Protein AF-0000000083314780 (afdb_homodimer)

Nearest PDB structures (foldseek):
  3cis-assembly4_G  TM=7.507E-01  e=4.533E-15  Mycobacterium tuberculosis
  4r2k-assembly1_A-2  TM=7.488E-01  e=1.064E-12  Salmonella enterica subsp. enterica serovar Typhimurium str. LT2
  5cb0-assembly1_A  TM=7.375E-01  e=4.355E-12  Escherichia coli K-12
  1mjh-assembly1_A  TM=8.773E-01  e=2.616E-09  Methanocaldococcus jannaschii
  2dum-assembly2_C  TM=8.263E-01  e=5.640E-05  Pyrococcus horikoshii OT3

pLDDT: mean 83.93, std 17.28, range [22.02, 98.88]

Radius of gyration: 26.14 Å; Cα contacts (8 Å, |Δi|>4): 1180; chains: 2; bounding box: 77×65×81 Å

Solvent-accessible surface area (backbone atoms only — not comparable to full-atom values): 35936 Å² total; per-residue (Å²): 135,48,55,28,37,36,36,63,43,76,86,30,74,34,22,54,49,34,49,34,55,49,47,45,50,28,64,48,44,69,26,46,36,36,42,32,33,56,49,54,49,58,84,39,53,76,45,84,50,75,75,50,66,67,59,50,54,50,49,52,52,52,50,49,51,51,50,48,53,52,37,49,60,37,40,74,62,74,40,67,60,44,80,47,79,46,75,30,57,50,45,62,46,52,45,51,47,32,63,74,68,63,36,47,27,38,44,36,31,22,27,37,78,85,41,91,48,95,53,58,49,32,70,56,48,53,49,34,52,64,66,38,86,48,18,35,34,38,29,46,37,89,59,66,73,89,59,57,56,76,68,50,65,57,55,27,36,34,36,65,36,77,78,37,75,50,24,53,67,37,50,66,60,48,48,39,46,24,65,68,37,71,20,34,39,36,39,32,33,67,38,65,68,69,75,69,78,57,95,52,84,70,49,72,67,52,48,50,52,52,48,51,50,48,52,50,51,49,53,46,50,50,50,49,54,52,58,48,51,71,75,44,65,87,56,52,48,82,41,84,43,79,35,74,41,57,60,60,54,49,54,51,46,37,62,75,64,59,42,55,31,38,44,35,26,22,41,57,74,56,70,82,76,82,53,67,50,30,66,62,46,48,48,43,57,53,65,46,86,44,30,35,36,35,36,59,70,66,50,73,68,56,38,51,50,45,49,52,50,49,53,27,54,65,70,70,68,57,77,77,79,76,77,78,78,76,82,69,78,76,131,134,49,54,29,38,36,35,61,44,75,86,32,74,33,22,53,49,34,50,34,55,49,47,44,50,28,64,47,44,69,26,47,36,35,41,33,32,55,50,53,48,60,82,39,54,77,44,84,50,75,74,51,67,67,59,49,51,51,51,51,51,50,50,49,52,50,51,49,53,52,39,49,58,37,41,74,61,73,40,66,61,45,81,48,78,48,75,30,58,51,44,62,47,52,44,52,47,33,63,76,67,64,37,46,28,40,43,36,32,22,25,36,79,86,41,89,49,94,53,59,49,33,72,56,49,51,49,35,53,64,66,38,86,48,19,35,34,39,30,44,36,88,57,65,73,90,58,58,56,76,67,50,64,56,55,26,35,35,35,64,38,78,76,36,75,50,24,53,67,36,48,66,59,50,49,40,46,25,64,68,38,70,20,34,38,37,39,34,33,65,38,66,66,68,76,70,78,56,96,52,83,72,49,72,69,52,47,52,51,50,48,51,50,49,52,51,52,48,52,46,51,50,50,50,52,52,58,49,51,72,76,44,65,88,55,53,47,83,42,84,43,80,34,74,41,56,61,61,55,50,53,50,46,37,62,75,64,60,41,56,31,37,44,33,25,23,42,56,74,56,72,81,77,84,53,68,48,30,66,62,47,48,46,43,58,54,65,47,88,43,30,34,35,35,38,58,68,66,52,72,67,56,39,52,50,44,51,51,49,49,52,25,54,62,71,70,68,56,77,76,77,73,76,76,75,74,78,70,78,77,130

Foldseek 3Di:
DFAEEEQEAALFLLSCLCLLVVLLLCVLPVHAYEYEYEAECVVVVVPVDDPPPVNVVVVVVVVVVVVVVSQVLSVVLPHHYHYYYYYYHVLVVSQVVCVVVVGQEYEGEQDHPVDDDPWQHDPSVVSNLQQRLHKYKYAYSVDRDPDRSNPDAFAEEEQEAALDPLSCVCQVVVQSRCVSRVHAYEYEYEAELPPDPDPDDDDPVRVVVSVVVSVVVVVVVVVSQVVVCVVHDPRYDYYYHYYNDPLVVVLVVCVVVVGQEYEGEQEHDPPQDLGSRDDSLVCCSGPNDHIYIYRRRDDPVSSVVSNVNVVCVVVPDDPPPPPPPPPPPDD/DFAEEEQEAALFLLSCLCLLVVLLLCVLPVHAYEYEYEAECVVVVVPVDDPPPVNVVVVVVVVVVVVVVSQVLSVVLPHHYHYYYYYYDVLVVSQVCCVVVVGQEYEGEQDHPVDDDPWQHDPSVVSNLQQRLHKYKYAYSVDRDPDRSNPDAFAEEEQEAALDPLSCVCQVVVQSRCVSRVHAYEYEYEAELPDDPDPDDDDPVRVVVSVVVSVVVVVVVVVSQVVVCVVHDPRYHYYYHYYNDPLVVVLVVCVVVVGQEYEGEQEHDPPQDLGSRDDSLVCCSGPNDHIYIYRRRDDPVSSVVSNVNVVCVVVPDDPPPPPPPPPPPDD

Sequence (662 aa):
MFTHLLVPLDGSALAECVLPHVVAFARSFQARVTLLHVLDDEGFAEQDRPVDPLEWHLRKSEFQAYLDEVGKRLAAVGVETEKVILEGEPAQTIIDFARSQAVDLIVLSSHGKSGLNPWNVSNLVHKVVQRAITSLLIVRAYRTELCELGEFRYRRILLPLDGSVRAENVLAAATALAEASDATLVVAHVLPQLELVAREPLSAQDRQLVEQVRERNRREAEAYLEQLAARLPSNTSRHLLVSDDVEAALHDLVMEESIDLVILSAHGYSGQPRWPVGSVTANFIMYGTTPLLIVQDLGPDQQALLFAEHIAHQQGGVRIHVSRTSAHPTEMFTHLLVPLDGSALAECVLPHVVAFARSFQARVTLLHVLDDEGFAEQDRPVDPLEWHLRKSEFQAYLDEVGKRLAAVGVETEKVILEGEPAQTIIDFARSQAVDLIVLSSHGKSGLNPWNVSNLVHKVVQRAITSLLIVRAYRTELCELGEFRYRRILLPLDGSVRAENVLAAATALAEASDATLVVAHVLPQLELVAREPLSAQDRQLVEQVRERNRREAEAYLEQLAARLPSNTSRHLLVSDDVEAALHDLVMEESIDLVILSAHGYSGQPRWPVGSVTANFIMYGTTPLLIVQDLGPDQQALLFAEHIAHQQGGVRIHVSRTSAHPTE

Structure (mmCIF, N/CA/C/O backbone):
data_AF-0000000083314780-model_v1
#
loop_
_entity.id
_entity.type
_entity.pdbx_description
1 polymer 'Universal stress protein'
#
loop_
_atom_site.group_PDB
_atom_site.id
_atom_site.type_symbol
_atom_site.label_atom_id
_atom_site.label_alt_id
_atom_site.label_comp_id
_atom_site.label_asym_id
_atom_site.label_entity_id
_atom_site.label_seq_id
_atom_site.pdbx_PDB_ins_code
_atom_site.Cartn_x
_atom_site.Cartn_y
_atom_site.Cartn_z
_atom_site.occupancy
_atom_site.B_iso_or_equiv
_atom_site.auth_seq_id
_atom_site.auth_comp_id
_atom_site.auth_asym_id
_atom_site.auth_atom_id
_atom_site.pdbx_PDB_model_num
ATOM 1 N N . MET A 1 1 ? -1.848 19.75 20.656 1 83.94 1 MET A N 1
ATOM 2 C CA . MET A 1 1 ? -1.945 18.453 19.984 1 83.94 1 MET A CA 1
ATOM 3 C C . MET A 1 1 ? -0.561 17.875 19.734 1 83.94 1 MET A C 1
ATOM 5 O O . MET A 1 1 ? -0.133 16.953 20.422 1 83.94 1 MET A O 1
ATOM 9 N N . PHE A 1 2 ? 0.333 18.516 18.984 1 94.62 2 PHE A N 1
ATOM 10 C CA . PHE A 1 2 ? 1.697 18.031 18.781 1 94.62 2 PHE A CA 1
ATOM 11 C C . PHE A 1 2 ? 2.672 18.812 19.656 1 94.62 2 PHE A C 1
ATOM 13 O O . PHE A 1 2 ? 2.697 20.047 19.609 1 94.62 2 PHE A O 1
ATOM 20 N N . THR A 1 3 ? 3.477 18.125 20.484 1 96.38 3 THR A N 1
ATOM 21 C CA . THR A 1 3 ? 4.352 18.797 21.422 1 96.38 3 THR A CA 1
ATOM 22 C C . THR A 1 3 ? 5.816 18.594 21.062 1 96.38 3 THR A C 1
ATOM 24 O O . THR A 1 3 ? 6.672 19.406 21.406 1 96.38 3 THR A O 1
ATOM 27 N N . HIS A 1 4 ? 6.102 17.562 20.438 1 97.94 4 HIS A N 1
ATOM 28 C CA . HIS A 1 4 ? 7.48 17.234 20.094 1 97.94 4 HIS A CA 1
ATOM 29 C C . HIS A 1 4 ? 7.582 16.703 18.672 1 97.94 4 HIS A C 1
ATOM 31 O O . HIS A 1 4 ? 7.105 15.602 18.375 1 97.94 4 HIS A O 1
ATOM 37 N N . LEU A 1 5 ? 8.234 17.484 17.812 1 98.5 5 LEU A N 1
ATOM 38 C CA . LEU A 1 5 ? 8.469 17.109 16.438 1 98.5 5 LEU A CA 1
ATOM 39 C C . LEU A 1 5 ? 9.859 16.5 16.266 1 98.5 5 LEU A C 1
ATOM 41 O O . LEU A 1 5 ? 10.852 17.047 16.734 1 98.5 5 LEU A O 1
ATOM 45 N N . LEU A 1 6 ? 9.875 15.328 15.633 1 98.69 6 LEU A N 1
ATOM 46 C CA . LEU A 1 6 ? 11.133 14.719 15.227 1 98.69 6 LEU A CA 1
ATOM 47 C C . LEU A 1 6 ? 11.359 14.883 13.727 1 98.69 6 LEU A C 1
ATOM 49 O O . LEU A 1 6 ? 10.492 14.531 12.922 1 98.69 6 LEU A O 1
ATOM 53 N N . VAL A 1 7 ? 12.539 15.414 13.406 1 98.62 7 VAL A N 1
ATOM 54 C CA . VAL A 1 7 ? 12.852 15.727 12.016 1 98.62 7 VAL A CA 1
ATOM 55 C C . VAL A 1 7 ? 14.141 15.023 11.609 1 98.62 7 VAL A C 1
ATOM 57 O O . VAL A 1 7 ? 15.234 15.57 11.766 1 98.62 7 VAL A O 1
ATOM 60 N N . PRO A 1 8 ? 14.031 13.82 11.023 1 98.06 8 PRO A N 1
ATOM 61 C CA . PRO A 1 8 ? 15.219 13.164 10.477 1 98.06 8 PRO A CA 1
ATOM 62 C C . PRO A 1 8 ? 15.742 13.844 9.219 1 98.06 8 PRO A C 1
ATOM 64 O O . PRO A 1 8 ? 14.969 14.125 8.297 1 98.06 8 PRO A O 1
ATOM 67 N N . LEU A 1 9 ? 17.062 14.102 9.203 1 97.31 9 LEU A N 1
ATOM 68 C CA . LEU A 1 9 ? 17.734 14.711 8.062 1 97.31 9 LEU A CA 1
ATOM 69 C C . LEU A 1 9 ? 18.953 13.898 7.656 1 97.31 9 LEU A C 1
ATOM 71 O O . LEU A 1 9 ? 19.672 13.383 8.516 1 97.31 9 LEU A O 1
ATOM 75 N N . ASP A 1 10 ? 19.172 13.781 6.332 1 93.5 10 ASP A N 1
ATOM 76 C CA . ASP A 1 10 ? 20.297 12.984 5.875 1 93.5 10 ASP A CA 1
ATOM 77 C C . ASP A 1 10 ? 21.328 13.844 5.145 1 93.5 10 ASP A C 1
ATOM 79 O O . ASP A 1 10 ? 22.234 13.328 4.496 1 93.5 10 ASP A O 1
ATOM 83 N N . GLY A 1 11 ? 21.172 15.141 5.164 1 93.44 11 GLY A N 1
ATOM 84 C CA . GLY A 1 11 ? 22.125 16.062 4.559 1 93.44 11 GLY A CA 1
ATOM 85 C C . GLY A 1 11 ? 21.781 16.406 3.123 1 93.44 11 GLY A C 1
ATOM 86 O O . GLY A 1 11 ? 22.438 17.266 2.512 1 93.44 11 GLY A O 1
ATOM 87 N N . SER A 1 12 ? 20.781 15.82 2.545 1 90.75 12 SER A N 1
ATOM 88 C CA . SER A 1 12 ? 20.391 16.094 1.164 1 90.75 12 SER A CA 1
ATOM 89 C C . SER A 1 12 ? 19.391 17.234 1.084 1 90.75 12 SER A C 1
ATOM 91 O O . SER A 1 12 ? 18.656 17.5 2.035 1 90.75 12 SER A O 1
ATOM 93 N N . ALA A 1 13 ? 19.422 17.953 -0.023 1 89.62 13 ALA A N 1
ATOM 94 C CA . ALA A 1 13 ? 18.453 19.016 -0.284 1 89.62 13 ALA A CA 1
ATOM 95 C C . ALA A 1 13 ? 17.031 18.469 -0.291 1 89.62 13 ALA A C 1
ATOM 97 O O . ALA A 1 13 ? 16.094 19.141 0.129 1 89.62 13 ALA A O 1
ATOM 98 N N . LEU A 1 14 ? 16.906 17.25 -0.682 1 90.81 14 LEU A N 1
ATOM 99 C CA . LEU A 1 14 ? 15.594 16.625 -0.73 1 90.81 14 LEU A CA 1
ATOM 100 C C . LEU A 1 14 ? 15.023 16.453 0.672 1 90.81 14 LEU A C 1
ATOM 102 O O . LEU A 1 14 ? 13.82 16.656 0.887 1 90.81 14 LEU A O 1
ATOM 106 N N . ALA A 1 15 ? 15.891 16.125 1.559 1 93.25 15 ALA A N 1
ATOM 107 C CA . ALA A 1 15 ? 15.438 15.961 2.938 1 93.25 15 ALA A CA 1
ATOM 108 C C . ALA A 1 15 ? 15.055 17.297 3.551 1 93.25 15 ALA A C 1
ATOM 110 O O . ALA A 1 15 ? 14.164 17.375 4.395 1 93.25 15 ALA A O 1
ATOM 111 N N . GLU A 1 16 ? 15.664 18.375 3.109 1 94.06 16 GLU A N 1
ATOM 112 C CA . GLU A 1 16 ? 15.453 19.703 3.688 1 94.06 16 GLU A CA 1
ATOM 113 C C . GLU A 1 16 ? 14.117 20.297 3.242 1 94.06 16 GLU A C 1
ATOM 115 O O . GLU A 1 16 ? 13.672 21.297 3.783 1 94.06 16 GLU A O 1
ATOM 120 N N . CYS A 1 17 ? 13.438 19.656 2.361 1 92.81 17 CYS A N 1
ATOM 121 C CA . CYS A 1 17 ? 12.148 20.172 1.899 1 92.81 17 CYS A CA 1
ATOM 122 C C . CYS A 1 17 ? 11.141 20.203 3.037 1 92.81 17 CYS A C 1
ATOM 124 O O . CYS A 1 17 ? 10.102 20.875 2.932 1 92.81 17 CYS A O 1
ATOM 126 N N . VAL A 1 18 ? 11.43 19.562 4.133 1 96.12 18 VAL A N 1
ATOM 127 C CA . VAL A 1 18 ? 10.492 19.469 5.25 1 96.12 18 VAL A CA 1
ATOM 128 C C . VAL A 1 18 ? 10.578 20.75 6.094 1 96.12 18 VAL A C 1
ATOM 130 O O . VAL A 1 18 ? 9.695 21.016 6.906 1 96.12 18 VAL A O 1
ATOM 133 N N . LEU A 1 19 ? 11.602 21.547 5.91 1 96.44 19 LEU A N 1
ATOM 134 C CA . LEU A 1 19 ? 11.93 22.594 6.863 1 96.44 19 LEU A CA 1
ATOM 135 C C . LEU A 1 19 ? 10.844 23.656 6.902 1 96.44 19 LEU A C 1
ATOM 137 O O . LEU A 1 19 ? 10.406 24.078 7.98 1 96.44 19 LEU A O 1
ATOM 141 N N . PRO A 1 20 ? 10.305 24.141 5.77 1 95.69 20 PRO A N 1
ATOM 142 C CA . PRO A 1 20 ? 9.195 25.094 5.848 1 95.69 20 PRO A CA 1
ATOM 143 C C . PRO A 1 20 ? 7.992 24.531 6.605 1 95.69 20 PRO A C 1
ATOM 145 O O . PRO A 1 20 ? 7.32 25.266 7.336 1 95.69 20 PRO A O 1
ATOM 148 N N . HIS A 1 21 ? 7.727 23.281 6.43 1 96.44 21 HIS A N 1
ATOM 149 C CA . HIS A 1 21 ? 6.621 22.625 7.113 1 96.44 21 HIS A CA 1
ATOM 150 C C . HIS A 1 21 ? 6.887 22.516 8.609 1 96.44 21 HIS A C 1
ATOM 152 O O . HIS A 1 21 ? 5.973 22.672 9.422 1 96.44 21 HIS A O 1
ATOM 158 N N . VAL A 1 22 ? 8.148 22.234 8.969 1 97.19 22 VAL A N 1
ATOM 159 C CA . VAL A 1 22 ? 8.547 22.172 10.367 1 97.19 22 VAL A CA 1
ATOM 160 C C . VAL A 1 22 ? 8.273 23.5 11.055 1 97.19 22 VAL A C 1
ATOM 162 O O . VAL A 1 22 ? 7.73 23.531 12.156 1 97.19 22 VAL A O 1
ATOM 165 N N . VAL A 1 23 ? 8.578 24.578 10.367 1 96.69 23 VAL A N 1
ATOM 166 C CA . VAL A 1 23 ? 8.344 25.922 10.922 1 96.69 23 VAL A CA 1
ATOM 167 C C . VAL A 1 23 ? 6.848 26.141 11.133 1 96.69 23 VAL A C 1
ATOM 169 O O . VAL A 1 23 ? 6.422 26.547 12.211 1 96.69 23 VAL A O 1
ATOM 172 N N . ALA A 1 24 ? 6.102 25.859 10.117 1 95.81 24 ALA A N 1
ATOM 173 C CA . ALA A 1 24 ? 4.656 26.031 10.195 1 95.81 24 ALA A CA 1
ATOM 174 C C . ALA A 1 24 ? 4.062 25.234 11.352 1 95.81 24 ALA A C 1
ATOM 176 O O . ALA A 1 24 ? 3.244 25.734 12.117 1 95.81 24 ALA A O 1
ATOM 177 N N . PHE A 1 25 ? 4.5 23.984 11.5 1 97.38 25 PHE A N 1
ATOM 178 C CA . PHE A 1 25 ? 3.969 23.094 12.539 1 97.38 25 PHE A CA 1
ATOM 179 C C . PHE A 1 25 ? 4.453 23.531 13.914 1 97.38 25 PHE A C 1
ATOM 181 O O . PHE A 1 25 ? 3.672 23.562 14.867 1 97.38 25 PHE A O 1
ATOM 188 N N . ALA A 1 26 ? 5.691 23.875 14.023 1 96.88 26 ALA A N 1
ATOM 189 C CA . ALA A 1 26 ? 6.242 24.312 15.305 1 96.88 26 ALA A CA 1
ATOM 190 C C . ALA A 1 26 ? 5.52 25.562 15.812 1 96.88 26 ALA A C 1
ATOM 192 O O . ALA A 1 26 ? 5.195 25.656 17 1 96.88 26 ALA A O 1
ATOM 193 N N . ARG A 1 27 ? 5.242 26.438 14.93 1 94.44 27 ARG A N 1
ATOM 194 C CA . ARG A 1 27 ? 4.562 27.688 15.297 1 94.44 27 ARG A CA 1
ATOM 195 C C . ARG A 1 27 ? 3.107 27.422 15.664 1 94.44 27 ARG A C 1
ATOM 197 O O . ARG A 1 27 ? 2.611 27.953 16.656 1 94.44 27 ARG A O 1
ATOM 204 N N . SER A 1 28 ? 2.477 26.625 14.891 1 95.06 28 SER A N 1
ATOM 205 C CA . SER A 1 28 ? 1.053 26.375 15.078 1 95.06 28 SER A CA 1
ATOM 206 C C . SER A 1 28 ? 0.792 25.641 16.391 1 95.06 28 SER A C 1
ATOM 208 O O . SER A 1 28 ? -0.231 25.875 17.047 1 95.06 28 SER A O 1
ATOM 210 N N . PHE A 1 29 ? 1.758 24.812 16.797 1 96.44 29 PHE A N 1
ATOM 211 C CA . PHE A 1 29 ? 1.502 23.938 17.938 1 96.44 29 PHE A CA 1
ATOM 212 C C . PHE A 1 29 ? 2.418 24.297 19.094 1 96.44 29 PHE A C 1
ATOM 214 O O . PHE A 1 29 ? 2.355 23.672 20.156 1 96.44 29 PHE A O 1
ATOM 221 N N . GLN A 1 30 ? 3.285 25.312 18.875 1 95.69 30 GLN A N 1
ATOM 222 C CA . GLN A 1 30 ? 4.297 25.656 19.859 1 95.69 30 GLN A CA 1
ATOM 223 C C . GLN A 1 30 ? 5.074 24.422 20.297 1 95.69 30 GLN A C 1
ATOM 225 O O . GLN A 1 30 ? 5.25 24.172 21.5 1 95.69 30 GLN A O 1
ATOM 230 N N . ALA A 1 31 ? 5.457 23.656 19.375 1 97.06 31 ALA A N 1
ATOM 231 C CA . ALA A 1 31 ? 6.094 22.359 19.609 1 97.06 31 ALA A CA 1
ATOM 232 C C . ALA A 1 31 ? 7.613 22.5 19.656 1 97.06 31 ALA A C 1
ATOM 234 O O . ALA A 1 31 ? 8.188 23.359 18.984 1 97.06 31 ALA A O 1
ATOM 235 N N . ARG A 1 32 ? 8.234 21.734 20.5 1 97.25 32 ARG A N 1
ATOM 236 C CA . ARG A 1 32 ? 9.688 21.641 20.406 1 97.25 32 ARG A CA 1
ATOM 237 C C . ARG A 1 32 ? 10.109 20.812 19.203 1 97.25 32 ARG A C 1
ATOM 239 O O . ARG A 1 32 ? 9.367 19.938 18.75 1 97.25 32 ARG A O 1
ATOM 246 N N . VAL A 1 33 ? 11.32 21.062 18.719 1 98.56 33 VAL A N 1
ATOM 247 C CA . VAL A 1 33 ? 11.781 20.422 17.484 1 98.56 33 VAL A CA 1
ATOM 248 C C . VAL A 1 33 ? 13.133 19.75 17.734 1 98.56 33 VAL A C 1
ATOM 250 O O . VAL A 1 33 ? 14.055 20.375 18.281 1 98.56 33 VAL A O 1
ATOM 253 N N . THR A 1 34 ? 13.211 18.484 17.406 1 98.88 34 THR A N 1
ATOM 254 C CA . THR A 1 34 ? 14.477 17.766 17.422 1 98.88 34 THR A CA 1
ATOM 255 C C . THR A 1 34 ? 14.906 17.391 16 1 98.88 34 THR A C 1
ATOM 257 O O . THR A 1 34 ? 14.172 16.719 15.281 1 98.88 34 THR A O 1
ATOM 260 N N . LEU A 1 35 ? 16.094 17.891 15.609 1 98.81 35 LEU A N 1
ATOM 261 C CA . LEU A 1 35 ? 16.75 17.469 14.375 1 98.81 35 LEU A CA 1
ATOM 262 C C . LEU A 1 35 ? 17.594 16.203 14.617 1 98.81 35 LEU A C 1
ATOM 264 O O . LEU A 1 35 ? 18.422 16.188 15.523 1 98.81 35 LEU A O 1
ATOM 268 N N . LEU A 1 36 ? 17.328 15.164 13.797 1 98.62 36 LEU A N 1
ATOM 269 C CA . LEU A 1 36 ? 18.016 13.898 14.008 1 98.62 36 LEU A CA 1
ATOM 270 C C . LEU A 1 36 ? 18.75 13.461 12.742 1 98.62 36 LEU A C 1
ATOM 272 O O . LEU A 1 36 ? 18.219 13.562 11.641 1 98.62 36 LEU A O 1
ATOM 276 N N . HIS A 1 37 ? 19.953 13.078 12.891 1 97.81 37 HIS A N 1
ATOM 277 C CA . HIS A 1 37 ? 20.688 12.336 11.859 1 97.81 37 HIS A CA 1
ATOM 278 C C . HIS A 1 37 ? 21.172 10.992 12.383 1 97.81 37 HIS A C 1
ATOM 280 O O . HIS A 1 37 ? 21.656 10.898 13.508 1 97.81 37 HIS A O 1
ATOM 286 N N . VAL A 1 38 ? 20.953 9.969 11.578 1 95.94 38 VAL A N 1
ATOM 287 C CA . VAL A 1 38 ? 21.406 8.625 11.922 1 95.94 38 VAL A CA 1
ATOM 288 C C . VAL A 1 38 ? 22.594 8.242 11.047 1 95.94 38 VAL A C 1
ATOM 290 O O . VAL A 1 38 ? 22.5 8.219 9.812 1 95.94 38 VAL A O 1
ATOM 293 N N . LEU A 1 39 ? 23.719 8.031 11.656 1 91.62 39 LEU A N 1
ATOM 294 C CA . LEU A 1 39 ? 24.891 7.508 10.969 1 91.62 39 LEU A CA 1
ATOM 295 C C . LEU A 1 39 ? 24.75 6.012 10.719 1 91.62 39 LEU A C 1
ATOM 297 O O . LEU A 1 39 ? 24.766 5.215 11.664 1 91.62 39 LEU A O 1
ATOM 301 N N . ASP A 1 40 ? 24.406 5.684 9.414 1 79.69 40 ASP A N 1
ATOM 302 C CA . ASP A 1 40 ? 24.094 4.309 9.023 1 79.69 40 ASP A CA 1
ATOM 303 C C . ASP A 1 40 ? 25.328 3.42 9.141 1 79.69 40 ASP A C 1
ATOM 305 O O . ASP A 1 40 ? 26.391 3.75 8.609 1 79.69 40 ASP A O 1
ATOM 309 N N . ASP A 1 41 ? 25.188 2.348 9.953 1 61.94 41 ASP A N 1
ATOM 310 C CA . ASP A 1 41 ? 26.266 1.385 10.102 1 61.94 41 ASP A CA 1
ATOM 311 C C . ASP A 1 41 ? 26.469 0.572 8.828 1 61.94 41 ASP A C 1
ATOM 313 O O . ASP A 1 41 ? 27.578 0.133 8.531 1 61.94 41 ASP A O 1
ATOM 317 N N . GLU A 1 42 ? 25.375 0.19 8.195 1 56 42 GLU A N 1
ATOM 318 C CA . GLU A 1 42 ? 25.422 -0.758 7.082 1 56 42 GLU A CA 1
ATOM 319 C C . GLU A 1 42 ? 26.188 -0.179 5.898 1 56 42 GLU A C 1
ATOM 321 O O . GLU A 1 42 ? 26.797 -0.92 5.125 1 56 42 GLU A O 1
ATOM 326 N N . GLY A 1 43 ? 26 1.053 5.543 1 48.72 43 GLY A N 1
ATOM 327 C CA . GLY A 1 43 ? 26.922 1.526 4.535 1 48.72 43 GLY A CA 1
ATOM 328 C C . GLY A 1 43 ? 28.359 1.135 4.82 1 48.72 43 GLY A C 1
ATOM 329 O O . GLY A 1 43 ? 29.188 1.072 3.906 1 48.72 43 GLY A O 1
ATOM 330 N N . PHE A 1 44 ? 28.656 0.938 6.082 1 41.97 44 PHE A N 1
ATOM 331 C CA . PHE A 1 44 ? 30 0.527 6.48 1 41.97 44 PHE A CA 1
ATOM 332 C C . PHE A 1 44 ? 30.141 -0.99 6.422 1 41.97 44 PHE A C 1
ATOM 334 O O . PHE A 1 44 ? 31.25 -1.51 6.23 1 41.97 44 PHE A O 1
ATOM 341 N N . ALA A 1 45 ? 29.125 -1.582 6.609 1 42.62 45 ALA A N 1
ATOM 342 C CA . ALA A 1 45 ? 29.25 -3.033 6.734 1 42.62 45 ALA A CA 1
ATOM 343 C C . ALA A 1 45 ? 29.609 -3.674 5.402 1 42.62 45 ALA A C 1
ATOM 345 O O . ALA A 1 45 ? 30.125 -4.793 5.363 1 42.62 45 ALA A O 1
ATOM 346 N N . GLU A 1 46 ? 29 -3.221 4.344 1 41.75 46 GLU A N 1
ATOM 347 C CA . GLU A 1 46 ? 29.438 -3.902 3.127 1 41.75 46 GLU A CA 1
ATOM 348 C C . GLU A 1 46 ? 30.953 -3.908 3.008 1 41.75 46 GLU A C 1
ATOM 350 O O . GLU A 1 46 ? 31.516 -4.707 2.256 1 41.75 46 GLU A O 1
ATOM 355 N N . GLN A 1 47 ? 31.547 -2.826 3.469 1 40.88 47 GLN A N 1
ATOM 356 C CA . GLN A 1 47 ? 33 -2.887 3.328 1 40.88 47 GLN A CA 1
ATOM 357 C C . GLN A 1 47 ? 33.656 -3.543 4.547 1 40.88 47 GLN A C 1
ATOM 359 O O . GLN A 1 47 ? 33.375 -3.148 5.684 1 40.88 47 GLN A O 1
ATOM 364 N N . ASP A 1 48 ? 33.656 -4.828 4.477 1 44.09 48 ASP A N 1
ATOM 365 C CA . ASP A 1 48 ? 34.469 -5.594 5.422 1 44.09 48 ASP A CA 1
ATOM 366 C C . ASP A 1 48 ? 35.438 -4.691 6.184 1 44.09 48 ASP A C 1
ATOM 368 O O . ASP A 1 48 ? 36.438 -5.156 6.695 1 44.09 48 ASP A O 1
ATOM 372 N N . ARG A 1 49 ? 35.5 -3.504 5.891 1 48.91 49 ARG A N 1
ATOM 373 C CA . ARG A 1 49 ? 36.562 -2.775 6.574 1 48.91 49 ARG A CA 1
ATOM 374 C C . ARG A 1 49 ? 36.062 -2.17 7.883 1 48.91 49 ARG A C 1
ATOM 376 O O . ARG A 1 49 ? 34.938 -1.663 7.945 1 48.91 49 ARG A O 1
ATOM 383 N N . PRO A 1 50 ? 36.625 -2.568 8.93 1 54.47 50 PRO A N 1
ATOM 384 C CA . PRO A 1 50 ? 36.375 -1.86 10.188 1 54.47 50 PRO A CA 1
ATOM 385 C C . PRO A 1 50 ? 36.219 -0.354 9.992 1 54.47 50 PRO A C 1
ATOM 387 O O . PRO A 1 50 ? 36.938 0.246 9.188 1 54.47 50 PRO A O 1
ATOM 390 N N . VAL A 1 51 ? 35.031 0.087 10.32 1 57.69 51 VAL A N 1
ATOM 391 C CA . VAL A 1 51 ? 34.875 1.538 10.266 1 57.69 51 VAL A CA 1
ATOM 392 C C . VAL A 1 51 ? 36.094 2.203 10.953 1 57.69 51 VAL A C 1
ATOM 394 O O . VAL A 1 51 ? 36.344 1.957 12.133 1 57.69 51 VAL A O 1
ATOM 397 N N . ASP A 1 52 ? 36.969 2.727 10.164 1 70.44 52 ASP A N 1
ATOM 398 C CA . ASP A 1 52 ? 38.062 3.537 10.711 1 70.44 52 ASP A CA 1
ATOM 399 C C . ASP A 1 52 ? 37.531 4.59 11.68 1 70.44 52 ASP A C 1
ATOM 401 O O . ASP A 1 52 ? 36.688 5.398 11.32 1 70.44 52 ASP A O 1
ATOM 405 N N . PRO A 1 53 ? 37.781 4.395 13.031 1 75.56 53 PRO A N 1
ATOM 406 C CA . PRO A 1 53 ? 37.344 5.352 14.039 1 75.56 53 PRO A CA 1
ATOM 407 C C . PRO A 1 53 ? 37.5 6.805 13.602 1 75.56 53 PRO A C 1
ATOM 409 O O . PRO A 1 53 ? 36.688 7.652 13.922 1 75.56 53 PRO A O 1
ATOM 412 N N . LEU A 1 54 ? 38.562 7.023 12.93 1 78.12 54 LEU A N 1
ATOM 413 C CA . LEU A 1 54 ? 38.812 8.391 12.469 1 78.12 54 LEU A CA 1
ATOM 414 C C . LEU A 1 54 ? 37.75 8.805 11.445 1 78.12 54 LEU A C 1
ATOM 416 O O . LEU A 1 54 ? 37.25 9.938 11.484 1 78.12 54 LEU A O 1
ATOM 420 N N . GLU A 1 55 ? 37.406 7.965 10.617 1 79.62 55 GLU A N 1
ATOM 421 C CA . GLU A 1 55 ? 36.406 8.266 9.602 1 79.62 55 GLU A CA 1
ATOM 422 C C . GLU A 1 55 ? 35.031 8.5 10.242 1 79.62 55 GLU A C 1
ATOM 424 O O . GLU A 1 55 ? 34.281 9.383 9.82 1 79.62 55 GLU A O 1
ATOM 429 N N . TRP A 1 56 ? 34.812 7.785 11.234 1 82.12 56 TRP A N 1
ATOM 430 C CA . TRP A 1 56 ? 33.562 7.938 11.961 1 82.12 56 TRP A CA 1
ATOM 431 C C . TRP A 1 56 ? 33.5 9.312 12.609 1 82.12 56 TRP A C 1
ATOM 433 O O . TRP A 1 56 ? 32.469 9.992 12.508 1 82.12 56 TRP A O 1
ATOM 443 N N . HIS A 1 57 ? 34.531 9.648 13.297 1 85.94 57 HIS A N 1
ATOM 444 C CA . HIS A 1 57 ? 34.562 10.938 13.992 1 85.94 57 HIS A CA 1
ATOM 445 C C . HIS A 1 57 ? 34.438 12.094 13.008 1 85.94 57 HIS A C 1
ATOM 447 O O . HIS A 1 57 ? 33.75 13.086 13.289 1 85.94 57 HIS A O 1
ATOM 453 N N . LEU A 1 58 ? 35.031 11.938 11.922 1 88.38 58 LEU A N 1
ATOM 454 C CA . LEU A 1 58 ? 34.969 12.977 10.906 1 88.38 58 LEU A CA 1
ATOM 455 C C . LEU A 1 58 ? 33.531 13.125 10.367 1 88.38 58 LEU A C 1
ATOM 457 O O . LEU A 1 58 ? 33.031 14.234 10.242 1 88.38 58 LEU A O 1
ATOM 461 N N . ARG A 1 59 ? 32.969 12.055 10.141 1 88.94 59 ARG A N 1
ATOM 462 C CA . ARG A 1 59 ? 31.609 12.078 9.641 1 88.94 59 ARG A CA 1
ATOM 463 C C . ARG A 1 59 ? 30.656 12.672 10.672 1 88.94 59 ARG A C 1
ATOM 465 O O . ARG A 1 59 ? 29.766 13.469 10.328 1 88.94 59 ARG A O 1
ATOM 472 N N . LYS A 1 60 ? 30.812 12.258 11.836 1 92.31 60 LYS A N 1
ATOM 473 C CA . LYS A 1 60 ? 29.984 12.789 12.914 1 92.31 60 LYS A CA 1
ATOM 474 C C . LYS A 1 60 ? 30.125 14.305 13.023 1 92.31 60 LYS A C 1
ATOM 476 O O . LYS A 1 60 ? 29.125 15.008 13.188 1 92.31 60 LYS A O 1
ATOM 481 N N . SER A 1 61 ? 31.344 14.758 12.961 1 93.81 61 SER A N 1
ATOM 482 C CA . SER A 1 61 ? 31.594 16.188 13.039 1 93.81 61 SER A CA 1
ATOM 483 C C . SER A 1 61 ? 30.969 16.938 11.867 1 93.81 61 SER A C 1
ATOM 485 O O . SER A 1 61 ? 30.438 18.031 12.031 1 93.81 61 SER A O 1
ATOM 487 N N . GLU A 1 62 ? 31.047 16.391 10.781 1 94.44 62 GLU A N 1
ATOM 488 C CA . GLU A 1 62 ? 30.453 16.969 9.586 1 94.44 62 GLU A CA 1
ATOM 489 C C . GLU A 1 62 ? 28.938 17.109 9.734 1 94.44 62 GLU A C 1
ATOM 491 O O . GLU A 1 62 ? 28.375 18.172 9.414 1 94.44 62 GLU A O 1
ATOM 496 N N . PHE A 1 63 ? 28.344 16.141 10.258 1 95.12 63 PHE A N 1
ATOM 497 C CA . PHE A 1 63 ? 26.891 16.172 10.375 1 95.12 63 PHE A CA 1
ATOM 498 C C . PHE A 1 63 ? 26.469 17.047 11.547 1 95.12 63 PHE A C 1
ATOM 500 O O . PHE A 1 63 ? 25.406 17.672 11.508 1 95.12 63 PHE A O 1
ATOM 507 N N . GLN A 1 64 ? 27.312 17.094 12.531 1 96.75 64 GLN A N 1
ATOM 508 C CA . GLN A 1 64 ? 27.047 18.062 13.586 1 96.75 64 GLN A CA 1
ATOM 509 C C . GLN A 1 64 ? 27.031 19.484 13.039 1 96.75 64 GLN A C 1
ATOM 511 O O . GLN A 1 64 ? 26.125 20.266 13.352 1 96.75 64 GLN A O 1
ATOM 516 N N . ALA A 1 65 ? 28 19.766 12.242 1 97.44 65 ALA A N 1
ATOM 517 C CA . ALA A 1 65 ? 28.062 21.078 11.625 1 97.44 65 ALA A CA 1
ATOM 518 C C . ALA A 1 65 ? 26.844 21.344 10.742 1 97.44 65 ALA A C 1
ATOM 520 O O . ALA A 1 65 ? 26.281 22.438 10.758 1 97.44 65 ALA A O 1
ATOM 521 N N . TYR A 1 66 ? 26.5 20.375 10.047 1 97.25 66 TYR A N 1
ATOM 522 C CA . TYR A 1 66 ? 25.344 20.453 9.172 1 97.25 66 TYR A CA 1
ATOM 523 C C . TYR A 1 66 ? 24.078 20.75 9.969 1 97.25 66 TYR A C 1
ATOM 525 O O . TYR A 1 66 ? 23.328 21.672 9.641 1 97.25 66 TYR A O 1
ATOM 533 N N . LEU A 1 67 ? 23.781 19.984 11.055 1 98.38 67 LEU A N 1
ATOM 534 C CA . LEU A 1 67 ? 22.594 20.172 11.867 1 98.38 67 LEU A CA 1
ATOM 535 C C . LEU A 1 67 ? 22.625 21.531 12.562 1 98.38 67 LEU A C 1
ATOM 537 O O . LEU A 1 67 ? 21.578 22.156 12.758 1 98.38 67 LEU A O 1
ATOM 541 N N . ASP A 1 68 ? 23.828 21.984 12.914 1 98.12 68 ASP A N 1
ATOM 542 C CA . ASP A 1 68 ? 23.953 23.297 13.523 1 98.12 68 ASP A CA 1
ATOM 543 C C . ASP A 1 68 ? 23.531 24.391 12.547 1 98.12 68 ASP A C 1
ATOM 545 O O . ASP A 1 68 ? 22.859 25.344 12.938 1 98.12 68 ASP A O 1
ATOM 549 N N . GLU A 1 69 ? 23.969 24.25 11.352 1 98.06 69 GLU A N 1
ATOM 550 C CA . GLU A 1 69 ? 23.594 25.234 10.336 1 98.06 69 GLU A CA 1
ATOM 551 C C . GLU A 1 69 ? 22.094 25.25 10.102 1 98.06 69 GLU A C 1
ATOM 553 O O . GLU A 1 69 ? 21.484 26.328 10.008 1 98.06 69 GLU A O 1
ATOM 558 N N . VAL A 1 70 ? 21.516 24.109 10.008 1 97.75 70 VAL A N 1
ATOM 559 C CA . VAL A 1 70 ? 20.078 24.016 9.844 1 97.75 70 VAL A CA 1
ATOM 560 C C . VAL A 1 70 ? 19.375 24.625 11.055 1 97.75 70 VAL A C 1
ATOM 562 O O . VAL A 1 70 ? 18.406 25.359 10.914 1 97.75 70 VAL A O 1
ATOM 565 N N . GLY A 1 71 ? 19.859 24.266 12.219 1 97.94 71 GLY A N 1
ATOM 566 C CA . GLY A 1 71 ? 19.328 24.828 13.445 1 97.94 71 GLY A CA 1
ATOM 567 C C . GLY A 1 71 ? 19.359 26.344 13.469 1 97.94 71 GLY A C 1
ATOM 568 O O . GLY A 1 71 ? 18.406 26.984 13.922 1 97.94 71 GLY A O 1
ATOM 569 N N . LYS A 1 72 ? 20.438 26.938 12.969 1 97.75 72 LYS A N 1
ATOM 570 C CA . LYS A 1 72 ? 20.562 28.391 12.891 1 97.75 72 LYS A CA 1
ATOM 571 C C . LYS A 1 72 ? 19.5 29 11.961 1 97.75 72 LYS A C 1
ATOM 573 O O . LYS A 1 72 ? 18.906 30.031 12.273 1 97.75 72 LYS A O 1
ATOM 578 N N . ARG A 1 73 ? 19.328 28.375 10.852 1 96.69 73 ARG A N 1
ATOM 579 C CA . ARG A 1 73 ? 18.312 28.844 9.906 1 96.69 73 ARG A CA 1
ATOM 580 C C . ARG A 1 73 ? 16.922 28.828 10.531 1 96.69 73 ARG A C 1
ATOM 582 O O . ARG A 1 73 ? 16.141 29.766 10.336 1 96.69 73 ARG A O 1
ATOM 589 N N . LEU A 1 74 ? 16.609 27.812 11.289 1 97.56 74 LEU A N 1
ATOM 590 C CA . LEU A 1 74 ? 15.32 27.688 11.945 1 97.56 74 LEU A CA 1
ATOM 591 C C . LEU A 1 74 ? 15.188 28.688 13.086 1 97.56 74 LEU A C 1
ATOM 593 O O . LEU A 1 74 ? 14.133 29.297 13.266 1 97.56 74 LEU A O 1
ATOM 597 N N . ALA A 1 75 ? 16.281 28.906 13.789 1 97.38 75 ALA A N 1
ATOM 598 C CA . ALA A 1 75 ? 16.281 29.875 14.883 1 97.38 75 ALA A CA 1
ATOM 599 C C . ALA A 1 75 ? 16.031 31.297 14.359 1 97.38 75 ALA A C 1
ATOM 601 O O . ALA A 1 75 ? 15.391 32.094 15.023 1 97.38 75 ALA A O 1
ATOM 602 N N . ALA A 1 76 ? 16.5 31.516 13.188 1 96.5 76 ALA A N 1
ATOM 603 C CA . ALA A 1 76 ? 16.359 32.844 12.57 1 96.5 76 ALA A CA 1
ATOM 604 C C . ALA A 1 76 ? 14.883 33.156 12.328 1 96.5 76 ALA A C 1
ATOM 606 O O . ALA A 1 76 ? 14.508 34.344 12.234 1 96.5 76 ALA A O 1
ATOM 607 N N . VAL A 1 77 ? 14.156 32.156 12.289 1 95.81 77 VAL A N 1
ATOM 608 C CA . VAL A 1 77 ? 12.734 32.406 12.055 1 95.81 77 VAL A CA 1
ATOM 609 C C . VAL A 1 77 ? 11.93 32.031 13.297 1 95.81 77 VAL A C 1
ATOM 611 O O . VAL A 1 77 ? 10.727 31.766 13.203 1 95.81 77 VAL A O 1
ATOM 614 N N . GLY A 1 78 ? 12.586 31.812 14.406 1 95.5 78 GLY A N 1
ATOM 615 C CA . GLY A 1 78 ? 11.914 31.703 15.688 1 95.5 78 GLY A CA 1
ATOM 616 C C . GLY A 1 78 ? 11.688 30.281 16.125 1 95.5 78 GLY A C 1
ATOM 617 O O . GLY A 1 78 ? 10.891 30.016 17.031 1 95.5 78 GLY A O 1
ATOM 618 N N . VAL A 1 79 ? 12.352 29.312 15.5 1 97.19 79 VAL A N 1
ATOM 619 C CA . VAL A 1 79 ? 12.18 27.922 15.875 1 97.19 79 VAL A CA 1
ATOM 620 C C . VAL A 1 79 ? 13.477 27.375 16.469 1 97.19 79 VAL A C 1
ATOM 622 O O . VAL A 1 79 ? 14.469 27.203 15.75 1 97.19 79 VAL A O 1
ATOM 625 N N . GLU A 1 80 ? 13.438 27.125 17.766 1 96.81 80 GLU A N 1
ATOM 626 C CA . GLU A 1 80 ? 14.586 26.516 18.422 1 96.81 80 GLU A CA 1
ATOM 627 C C . GLU A 1 80 ? 14.586 25 18.234 1 96.81 80 GLU A C 1
ATOM 629 O O . GLU A 1 80 ? 13.523 24.359 18.234 1 96.81 80 GLU A O 1
ATOM 634 N N . THR A 1 81 ? 15.82 24.453 18.125 1 98.25 81 THR A N 1
ATOM 635 C CA . THR A 1 81 ? 15.898 23.031 17.844 1 98.25 81 THR A CA 1
ATOM 636 C C . THR A 1 81 ? 16.969 22.375 18.719 1 98.25 81 THR A C 1
ATOM 638 O O . THR A 1 81 ? 17.922 23.016 19.141 1 98.25 81 THR A O 1
ATOM 641 N N . GLU A 1 82 ? 16.703 21.156 19.062 1 98.31 82 GLU A N 1
ATOM 642 C CA . GLU A 1 82 ? 17.734 20.25 19.578 1 98.31 82 GLU A CA 1
ATOM 643 C C . GLU A 1 82 ? 18.328 19.406 18.453 1 98.31 82 GLU A C 1
ATOM 645 O O . GLU A 1 82 ? 17.609 19 17.531 1 98.31 82 GLU A O 1
ATOM 650 N N . LYS A 1 83 ? 19.625 19.188 18.562 1 98.25 83 LYS A N 1
ATOM 651 C CA . LYS A 1 83 ? 20.312 18.391 17.562 1 98.25 83 LYS A CA 1
ATOM 652 C C . LYS A 1 83 ? 20.812 17.062 18.141 1 98.25 83 LYS A C 1
ATOM 654 O O . LYS A 1 83 ? 21.375 17.047 19.234 1 98.25 83 LYS A O 1
ATOM 659 N N . VAL A 1 84 ? 20.484 15.992 17.453 1 98.19 84 VAL A N 1
ATOM 660 C CA . VAL A 1 84 ? 20.875 14.664 17.922 1 98.19 84 VAL A CA 1
ATOM 661 C C . VAL A 1 84 ? 21.484 13.875 16.766 1 98.19 84 VAL A C 1
ATOM 663 O O . VAL A 1 84 ? 20.953 13.891 15.648 1 98.19 84 VAL A O 1
ATOM 666 N N . ILE A 1 85 ? 22.625 13.219 17 1 97.19 85 ILE A N 1
ATOM 667 C CA . ILE A 1 85 ? 23.25 12.289 16.062 1 97.19 85 ILE A CA 1
ATOM 668 C C . ILE A 1 85 ? 23.359 10.906 16.703 1 97.19 85 ILE A C 1
ATOM 670 O O . ILE A 1 85 ? 23.906 10.758 17.781 1 97.19 85 ILE A O 1
ATOM 674 N N . LEU A 1 86 ? 22.781 9.945 16.047 1 96.19 86 LEU A N 1
ATOM 675 C CA . LEU A 1 86 ? 22.797 8.57 16.531 1 96.19 86 LEU A CA 1
ATOM 676 C C . LEU A 1 86 ? 23.391 7.633 15.484 1 96.19 86 LEU A C 1
ATOM 678 O O . LEU A 1 86 ? 23.578 8.023 14.336 1 96.19 86 LEU A O 1
ATOM 682 N N . GLU A 1 87 ? 23.734 6.441 15.953 1 92.62 87 GLU A N 1
ATOM 683 C CA . GLU A 1 87 ? 24.25 5.398 15.07 1 92.62 87 GLU A CA 1
ATOM 684 C C . GLU A 1 87 ? 23.266 4.23 14.977 1 92.62 87 GLU A C 1
ATOM 686 O O . GLU A 1 87 ? 22.641 3.865 15.969 1 92.62 87 GLU A O 1
ATOM 691 N N . GLY A 1 88 ? 23.141 3.699 13.734 1 90.5 88 GLY A N 1
ATOM 692 C CA . GLY A 1 88 ? 22.297 2.527 13.555 1 90.5 88 GLY A CA 1
ATOM 693 C C . GLY A 1 88 ? 21.594 2.506 12.211 1 90.5 88 GLY A C 1
ATOM 694 O O . GLY A 1 88 ? 21.969 3.238 11.289 1 90.5 88 GLY A O 1
ATOM 695 N N . GLU A 1 89 ? 20.672 1.556 12.055 1 86.5 89 GLU A N 1
ATOM 696 C CA . GLU A 1 89 ? 19.797 1.561 10.883 1 86.5 89 GLU A CA 1
ATOM 697 C C . GLU A 1 89 ? 18.781 2.707 10.953 1 86.5 89 GLU A C 1
ATOM 699 O O . GLU A 1 89 ? 18.062 2.842 11.945 1 86.5 89 GLU A O 1
ATOM 704 N N . PRO A 1 90 ? 18.75 3.482 10.047 1 91.25 90 PRO A N 1
ATOM 705 C CA . PRO A 1 90 ? 18.031 4.758 10.125 1 91.25 90 PRO A CA 1
ATOM 706 C C . PRO A 1 90 ? 16.578 4.594 10.57 1 91.25 90 PRO A C 1
ATOM 708 O O . PRO A 1 90 ? 16.156 5.246 11.523 1 91.25 90 PRO A O 1
ATOM 711 N N . ALA A 1 91 ? 15.812 3.764 9.977 1 89.25 91 ALA A N 1
ATOM 712 C CA . ALA A 1 91 ? 14.398 3.639 10.305 1 89.25 91 ALA A CA 1
ATOM 713 C C . ALA A 1 91 ? 14.203 3.164 11.742 1 89.25 91 ALA A C 1
ATOM 715 O O . ALA A 1 91 ? 13.422 3.748 12.5 1 89.25 91 ALA A O 1
ATOM 716 N N . GLN A 1 92 ? 14.906 2.131 12.07 1 88.25 92 GLN A N 1
ATOM 717 C CA . GLN A 1 92 ? 14.805 1.585 13.422 1 88.25 92 GLN A CA 1
ATOM 718 C C . GLN A 1 92 ? 15.219 2.617 14.469 1 88.25 92 GLN A C 1
ATOM 720 O O . GLN A 1 92 ? 14.57 2.756 15.508 1 88.25 92 GLN A O 1
ATOM 725 N N . THR A 1 93 ? 16.297 3.279 14.148 1 93.88 93 THR A N 1
ATOM 726 C CA . THR A 1 93 ? 16.797 4.281 15.07 1 93.88 93 THR A CA 1
ATOM 727 C C . THR A 1 93 ? 15.805 5.422 15.25 1 93.88 93 THR A C 1
ATOM 729 O O . THR A 1 93 ? 15.57 5.887 16.359 1 93.88 93 THR A O 1
ATOM 732 N N . ILE A 1 94 ? 15.195 5.844 14.211 1 96 94 ILE A N 1
ATOM 733 C CA . ILE A 1 94 ? 14.188 6.898 14.242 1 96 94 ILE A CA 1
ATOM 734 C C . ILE A 1 94 ? 13.008 6.457 15.109 1 96 94 ILE A C 1
ATOM 736 O O . ILE A 1 94 ? 12.547 7.211 15.969 1 96 94 ILE A O 1
ATOM 740 N N . ILE A 1 95 ? 12.57 5.238 14.898 1 91.94 95 ILE A N 1
ATOM 741 C CA . ILE A 1 95 ? 11.43 4.688 15.617 1 91.94 95 ILE A CA 1
ATOM 742 C C . ILE A 1 95 ? 11.766 4.574 17.109 1 91.94 95 ILE A C 1
ATOM 744 O O . ILE A 1 95 ? 10.961 4.969 17.953 1 91.94 95 ILE A O 1
ATOM 748 N N . ASP A 1 96 ? 12.898 4.066 17.406 1 92.5 96 ASP A N 1
ATOM 749 C CA . ASP A 1 96 ? 13.328 3.902 18.781 1 92.5 96 ASP A CA 1
ATOM 750 C C . ASP A 1 96 ? 13.43 5.25 19.5 1 92.5 96 ASP A C 1
ATOM 752 O O . ASP A 1 96 ? 13.016 5.391 20.641 1 92.5 96 ASP A O 1
ATOM 756 N N . PHE A 1 97 ? 13.969 6.176 18.812 1 96.12 97 PHE A N 1
ATOM 757 C CA . PHE A 1 97 ? 14.086 7.512 19.391 1 96.12 97 PHE A CA 1
ATOM 758 C C . PHE A 1 97 ? 12.711 8.109 19.656 1 96.12 97 PHE A C 1
ATOM 760 O O . PHE A 1 97 ? 12.469 8.68 20.719 1 96.12 97 PHE A O 1
ATOM 767 N N . ALA A 1 98 ? 11.875 8.016 18.672 1 94.69 98 ALA A N 1
ATOM 768 C CA . ALA A 1 98 ? 10.531 8.555 18.828 1 94.69 98 ALA A CA 1
ATOM 769 C C . ALA A 1 98 ? 9.828 7.969 20.047 1 94.69 98 ALA A C 1
ATOM 771 O O . ALA A 1 98 ? 9.172 8.688 20.797 1 94.69 98 ALA A O 1
ATOM 772 N N . ARG A 1 99 ? 9.969 6.715 20.219 1 89.5 99 ARG A N 1
ATOM 773 C CA . ARG A 1 99 ? 9.352 6.035 21.359 1 89.5 99 ARG A CA 1
ATOM 774 C C . ARG A 1 99 ? 9.961 6.496 22.672 1 89.5 99 ARG A C 1
ATOM 776 O O . ARG A 1 99 ? 9.234 6.82 23.625 1 89.5 99 ARG A O 1
ATOM 783 N N . SER A 1 100 ? 11.25 6.543 22.719 1 93.44 100 SER A N 1
ATOM 784 C CA . SER A 1 100 ? 11.969 6.832 23.969 1 93.44 100 SER A CA 1
ATOM 785 C C . SER A 1 100 ? 11.789 8.289 24.375 1 93.44 100 SER A C 1
ATOM 787 O O . SER A 1 100 ? 11.805 8.602 25.562 1 93.44 100 SER A O 1
ATOM 789 N N . GLN A 1 101 ? 11.633 9.203 23.422 1 94.94 101 GLN A N 1
ATOM 790 C CA . GLN A 1 101 ? 11.57 10.633 23.734 1 94.94 101 GLN A CA 1
ATOM 791 C C . GLN A 1 101 ? 10.141 11.148 23.641 1 94.94 101 GLN A C 1
ATOM 793 O O . GLN A 1 101 ? 9.922 12.359 23.594 1 94.94 101 GLN A O 1
ATOM 798 N N . ALA A 1 102 ? 9.156 10.258 23.516 1 90.94 102 ALA A N 1
ATOM 799 C CA . ALA A 1 102 ? 7.73 10.586 23.484 1 90.94 102 ALA A CA 1
ATOM 800 C C . ALA A 1 102 ? 7.434 11.586 22.359 1 90.94 102 ALA A C 1
ATOM 802 O O . ALA A 1 102 ? 6.758 12.586 22.578 1 90.94 102 ALA A O 1
ATOM 803 N N . VAL A 1 103 ? 8.07 11.375 21.234 1 95 103 VAL A N 1
ATOM 804 C CA . VAL A 1 103 ? 7.77 12.125 20.031 1 95 103 VAL A CA 1
ATOM 805 C C . VAL A 1 103 ? 6.336 11.852 19.594 1 95 103 VAL A C 1
ATOM 807 O O . VAL A 1 103 ? 5.91 10.695 19.547 1 95 103 VAL A O 1
ATOM 810 N N . ASP A 1 104 ? 5.625 12.891 19.344 1 94.25 104 ASP A N 1
ATOM 811 C CA . ASP A 1 104 ? 4.242 12.648 18.969 1 94.25 104 ASP A CA 1
ATOM 812 C C . ASP A 1 104 ? 4.008 13.016 17.5 1 94.25 104 ASP A C 1
ATOM 814 O O . ASP A 1 104 ? 2.914 12.797 16.969 1 94.25 104 ASP A O 1
ATOM 818 N N . LEU A 1 105 ? 5.047 13.531 16.812 1 97.62 105 LEU A N 1
ATOM 819 C CA . LEU A 1 105 ? 4.98 13.75 15.375 1 97.62 105 LEU A CA 1
ATOM 820 C C . LEU A 1 105 ? 6.352 13.57 14.734 1 97.62 105 LEU A C 1
ATOM 822 O O . LEU A 1 105 ? 7.316 14.227 15.141 1 97.62 105 LEU A O 1
ATOM 826 N N . ILE A 1 106 ? 6.484 12.672 13.773 1 98.19 106 ILE A N 1
ATOM 827 C CA . ILE A 1 106 ? 7.688 12.539 12.953 1 98.19 106 ILE A CA 1
ATOM 828 C C . ILE A 1 106 ? 7.465 13.211 11.602 1 98.19 106 ILE A C 1
ATOM 830 O O . ILE A 1 106 ? 6.465 12.945 10.922 1 98.19 106 ILE A O 1
ATOM 834 N N . VAL A 1 107 ? 8.352 14.102 11.211 1 98.31 107 VAL A N 1
ATOM 835 C CA . VAL A 1 107 ? 8.273 14.797 9.93 1 98.31 107 VAL A CA 1
ATOM 836 C C . VAL A 1 107 ? 9.273 14.188 8.945 1 98.31 107 VAL A C 1
ATOM 838 O O . VAL A 1 107 ? 10.484 14.312 9.125 1 98.31 107 VAL A O 1
ATOM 841 N N . LEU A 1 108 ? 8.75 13.602 7.871 1 96.94 108 LEU A N 1
ATOM 842 C CA . LEU A 1 108 ? 9.57 12.859 6.918 1 96.94 108 LEU A CA 1
ATOM 843 C C . LEU A 1 108 ? 9.477 13.477 5.527 1 96.94 108 LEU A C 1
ATOM 845 O O . LEU A 1 108 ? 8.391 13.883 5.094 1 96.94 108 LEU A O 1
ATOM 849 N N . SER A 1 109 ? 10.656 13.57 4.918 1 94.88 109 SER A N 1
ATOM 850 C CA . SER A 1 109 ? 10.664 13.781 3.473 1 94.88 109 SER A CA 1
ATOM 851 C C . SER A 1 109 ? 10.406 12.477 2.725 1 94.88 109 SER A C 1
ATOM 853 O O . SER A 1 109 ? 10.922 11.422 3.113 1 94.88 109 SER A O 1
ATOM 855 N N . SER A 1 110 ? 9.648 12.539 1.655 1 90.75 110 SER A N 1
ATOM 856 C CA . SER A 1 110 ? 9.336 11.344 0.888 1 90.75 110 SER A CA 1
ATOM 857 C C . SER A 1 110 ? 10.602 10.711 0.314 1 90.75 110 SER A C 1
ATOM 859 O O . SER A 1 110 ? 10.648 9.5 0.089 1 90.75 110 SER A O 1
ATOM 861 N N . HIS A 1 111 ? 11.578 11.617 0.017 1 86.56 111 HIS A N 1
ATOM 862 C CA . HIS A 1 111 ? 12.852 11.172 -0.54 1 86.56 111 HIS A CA 1
ATOM 863 C C . HIS A 1 111 ? 14.023 11.891 0.115 1 86.56 111 HIS A C 1
ATOM 865 O O . HIS A 1 111 ? 13.844 12.945 0.73 1 86.56 111 HIS A O 1
ATOM 871 N N . GLY A 1 112 ? 15.172 11.242 0.002 1 83.62 112 GLY A N 1
ATOM 872 C CA . GLY A 1 112 ? 16.391 11.812 0.554 1 83.62 112 GLY A CA 1
ATOM 873 C C . GLY A 1 112 ? 17.609 11.539 -0.298 1 83.62 112 GLY A C 1
ATOM 874 O O . GLY A 1 112 ? 17.594 11.758 -1.511 1 83.62 112 GLY A O 1
ATOM 875 N N . LYS A 1 113 ? 18.609 11.039 0.358 1 78.12 113 LYS A N 1
ATOM 876 C CA . LYS A 1 113 ? 19.938 10.898 -0.244 1 78.12 113 LYS A CA 1
ATOM 877 C C . LYS A 1 113 ? 19.891 9.945 -1.436 1 78.12 113 LYS A C 1
ATOM 879 O O . LYS A 1 113 ? 20.672 10.094 -2.379 1 78.12 113 LYS A O 1
ATOM 884 N N . SER A 1 114 ? 18.906 9.055 -1.414 1 72.75 114 SER A N 1
ATOM 885 C CA . SER A 1 114 ? 18.828 8.078 -2.496 1 72.75 114 SER A CA 1
ATOM 886 C C . SER A 1 114 ? 18.203 8.688 -3.746 1 72.75 114 SER A C 1
ATOM 888 O O . SER A 1 114 ? 18.25 8.086 -4.824 1 72.75 114 SER A O 1
ATOM 890 N N . GLY A 1 115 ? 17.812 9.922 -3.602 1 71.31 115 GLY A N 1
ATOM 891 C CA . GLY A 1 115 ? 17.281 10.633 -4.754 1 71.31 115 GLY A CA 1
ATOM 892 C C . GLY A 1 115 ? 15.82 10.336 -5.027 1 71.31 115 GLY A C 1
ATOM 893 O O . GLY A 1 115 ? 15.18 9.602 -4.27 1 71.31 115 GLY A O 1
ATOM 894 N N . LEU A 1 116 ? 15.492 11.164 -6.156 1 64.62 116 LEU A N 1
ATOM 895 C CA . LEU A 1 116 ? 14.109 10.969 -6.598 1 64.62 116 LEU A CA 1
ATOM 896 C C . LEU A 1 116 ? 13.969 9.664 -7.371 1 64.62 116 LEU A C 1
ATOM 898 O O . LEU A 1 116 ? 14.859 9.297 -8.148 1 64.62 116 LEU A O 1
ATOM 902 N N . ASN A 1 117 ? 13.188 8.891 -6.824 1 61.25 117 ASN A N 1
ATOM 903 C CA . ASN A 1 117 ? 12.883 7.684 -7.586 1 61.25 117 ASN A CA 1
ATOM 904 C C . ASN A 1 117 ? 11.406 7.629 -7.984 1 61.25 117 ASN A C 1
ATOM 906 O O . ASN A 1 117 ? 10.586 8.375 -7.449 1 61.25 117 ASN A O 1
ATOM 910 N N . PRO A 1 118 ? 11.234 7.012 -9.047 1 55.56 118 PRO A N 1
ATOM 911 C CA . PRO A 1 118 ? 9.859 6.961 -9.547 1 55.56 118 PRO A CA 1
ATOM 912 C C . PRO A 1 118 ? 8.859 6.504 -8.492 1 55.56 118 PRO A C 1
ATOM 914 O O . PRO A 1 118 ? 7.648 6.527 -8.727 1 55.56 118 PRO A O 1
ATOM 917 N N . TRP A 1 119 ? 9.508 6.34 -7.344 1 60.91 119 TRP A N 1
ATOM 918 C CA . TRP A 1 119 ? 8.586 5.945 -6.281 1 60.91 119 TRP A CA 1
ATOM 919 C C . TRP A 1 119 ? 8.164 7.152 -5.449 1 60.91 119 TRP A C 1
ATOM 921 O O . TRP A 1 119 ? 8.945 8.094 -5.277 1 60.91 119 TRP A O 1
ATOM 931 N N . ASN A 1 120 ? 6.883 7.039 -4.961 1 66.75 120 ASN A N 1
ATOM 932 C CA . ASN A 1 120 ? 6.328 8.211 -4.285 1 66.75 120 ASN A CA 1
ATOM 933 C C . ASN A 1 120 ? 6.91 8.367 -2.883 1 66.75 120 ASN A C 1
ATOM 935 O O . ASN A 1 120 ? 6.902 9.469 -2.324 1 66.75 120 ASN A O 1
ATOM 939 N N . VAL A 1 121 ? 7.445 7.117 -2.299 1 76.81 121 VAL A N 1
ATOM 940 C CA . VAL A 1 121 ? 8.078 7.281 -0.995 1 76.81 121 VAL A CA 1
ATOM 941 C C . VAL A 1 121 ? 9.297 6.367 -0.892 1 76.81 121 VAL A C 1
ATOM 943 O O . VAL A 1 121 ? 9.352 5.32 -1.542 1 76.81 121 VAL A O 1
ATOM 946 N N . SER A 1 122 ? 10.258 6.762 -0.139 1 81.31 122 SER A N 1
ATOM 947 C CA . SER A 1 122 ? 11.5 6.027 0.068 1 81.31 122 SER A CA 1
ATOM 948 C C . SER A 1 122 ? 11.289 4.828 0.983 1 81.31 122 SER A C 1
ATOM 950 O O . SER A 1 122 ? 10.258 4.73 1.66 1 81.31 122 SER A O 1
ATOM 952 N N . ASN A 1 123 ? 12.258 3.967 1.03 1 79.06 123 ASN A N 1
ATOM 953 C CA . ASN A 1 123 ? 12.266 2.818 1.932 1 79.06 123 ASN A CA 1
ATOM 954 C C . ASN A 1 123 ? 12.156 3.252 3.391 1 79.06 123 ASN A C 1
ATOM 956 O O . ASN A 1 123 ? 11.477 2.605 4.188 1 79.06 123 ASN A O 1
ATOM 960 N N . LEU A 1 124 ? 12.844 4.32 3.66 1 85.69 124 LEU A N 1
ATOM 961 C CA . LEU A 1 124 ? 12.805 4.832 5.027 1 85.69 124 LEU A CA 1
ATOM 962 C C . LEU A 1 124 ? 11.375 5.176 5.441 1 85.69 124 LEU A C 1
ATOM 964 O O . LEU A 1 124 ? 10.93 4.785 6.52 1 85.69 124 LEU A O 1
ATOM 968 N N . VAL A 1 125 ? 10.664 5.844 4.551 1 89.94 125 VAL A N 1
ATOM 969 C CA . VAL A 1 125 ? 9.297 6.258 4.852 1 89.94 125 VAL A CA 1
ATOM 970 C C . VAL A 1 125 ? 8.406 5.027 5.016 1 89.94 125 VAL A C 1
ATOM 972 O O . VAL A 1 125 ? 7.625 4.941 5.965 1 89.94 125 VAL A O 1
ATOM 975 N N . HIS A 1 126 ? 8.57 4.168 4.191 1 83.62 126 HIS A N 1
ATOM 976 C CA . HIS A 1 126 ? 7.789 2.938 4.266 1 83.62 126 HIS A CA 1
ATOM 977 C C . HIS A 1 126 ? 8.016 2.221 5.594 1 83.62 126 HIS A C 1
ATOM 979 O O . HIS A 1 126 ? 7.055 1.789 6.242 1 83.62 126 HIS A O 1
ATOM 985 N N . LYS A 1 127 ? 9.227 2.096 5.973 1 83.88 127 LYS A N 1
ATOM 986 C CA . LYS A 1 127 ? 9.57 1.397 7.207 1 83.88 127 LYS A CA 1
ATOM 987 C C . LYS A 1 127 ? 8.992 2.115 8.422 1 83.88 127 LYS A C 1
ATOM 989 O O . LYS A 1 127 ? 8.461 1.477 9.336 1 83.88 127 LYS A O 1
ATOM 994 N N . VAL A 1 128 ? 9.094 3.338 8.391 1 90.81 128 VAL A N 1
ATOM 995 C CA . VAL A 1 128 ? 8.617 4.117 9.531 1 90.81 128 VAL A CA 1
ATOM 996 C C . VAL A 1 128 ? 7.094 4.027 9.617 1 90.81 128 VAL A C 1
ATOM 998 O O . VAL A 1 128 ? 6.535 3.861 10.703 1 90.81 128 VAL A O 1
ATOM 1001 N N . VAL A 1 129 ? 6.414 4.09 8.5 1 88.75 129 VAL A N 1
ATOM 1002 C CA . VAL A 1 129 ? 4.961 3.998 8.461 1 88.75 129 VAL A CA 1
ATOM 1003 C C . VAL A 1 129 ? 4.512 2.656 9.031 1 88.75 129 VAL A C 1
ATOM 1005 O O . VAL A 1 129 ? 3.521 2.586 9.766 1 88.75 129 VAL A O 1
ATOM 1008 N N . GLN A 1 130 ? 5.207 1.723 8.75 1 81.31 130 GLN A N 1
ATOM 1009 C CA . GLN A 1 130 ? 4.824 0.363 9.117 1 81.31 130 GLN A CA 1
ATOM 1010 C C . GLN A 1 130 ? 5.035 0.118 10.609 1 81.31 130 GLN A C 1
ATOM 1012 O O . GLN A 1 130 ? 4.328 -0.693 11.211 1 81.31 130 GLN A O 1
ATOM 1017 N N . ARG A 1 131 ? 5.934 0.892 11.156 1 81.38 131 ARG A N 1
ATOM 1018 C CA . ARG A 1 131 ? 6.348 0.465 12.492 1 81.38 131 ARG A CA 1
ATOM 1019 C C . ARG A 1 131 ? 6.152 1.583 13.508 1 81.38 131 ARG A C 1
ATOM 1021 O O . ARG A 1 131 ? 6.137 1.335 14.711 1 81.38 131 ARG A O 1
ATOM 1028 N N . ALA A 1 132 ? 6.102 2.738 12.859 1 78.75 132 ALA A N 1
ATOM 1029 C CA . ALA A 1 132 ? 5.938 3.846 13.797 1 78.75 132 ALA A CA 1
ATOM 1030 C C . ALA A 1 132 ? 4.477 4.023 14.188 1 78.75 132 ALA A C 1
ATOM 1032 O O . ALA A 1 132 ? 3.59 4.004 13.328 1 78.75 132 ALA A O 1
ATOM 1033 N N . ILE A 1 133 ? 4.168 3.793 15.422 1 77.75 133 ILE A N 1
ATOM 1034 C CA . ILE A 1 133 ? 2.799 4.059 15.852 1 77.75 133 ILE A CA 1
ATOM 1035 C C . ILE A 1 133 ? 2.693 5.484 16.391 1 77.75 133 ILE A C 1
ATOM 1037 O O . ILE A 1 133 ? 2.281 5.695 17.531 1 77.75 133 ILE A O 1
ATOM 1041 N N . THR A 1 134 ? 3.219 6.441 15.656 1 90.06 134 THR A N 1
ATOM 1042 C CA . THR A 1 134 ? 3.207 7.879 15.898 1 90.06 134 THR A CA 1
ATOM 1043 C C . THR A 1 134 ? 2.652 8.625 14.688 1 90.06 134 THR A C 1
ATOM 1045 O O . THR A 1 134 ? 2.613 8.086 13.578 1 90.06 134 THR A O 1
ATOM 1048 N N . SER A 1 135 ? 2.088 9.828 15 1 96.12 135 SER A N 1
ATOM 1049 C CA . SER A 1 135 ? 1.645 10.656 13.883 1 96.12 135 SER A CA 1
ATOM 1050 C C . SER A 1 135 ? 2.809 11.016 12.961 1 96.12 135 SER A C 1
ATOM 1052 O O . SER A 1 135 ? 3.951 11.117 13.414 1 96.12 135 SER A O 1
ATOM 1054 N N . LEU A 1 136 ? 2.51 11.109 11.656 1 97.56 136 LEU A N 1
ATOM 1055 C CA . LEU A 1 136 ? 3.537 11.359 10.656 1 97.56 136 LEU A CA 1
ATOM 1056 C C . LEU A 1 136 ? 3.139 12.516 9.75 1 97.56 136 LEU A C 1
ATOM 1058 O O . LEU A 1 136 ? 1.972 12.641 9.367 1 97.56 136 LEU A O 1
ATOM 1062 N N . LEU A 1 137 ? 4.051 13.359 9.477 1 98.19 137 LEU A N 1
ATOM 1063 C CA . LEU A 1 137 ? 3.949 14.281 8.352 1 98.19 137 LEU A CA 1
ATOM 1064 C C . LEU A 1 137 ? 4.898 13.875 7.227 1 98.19 137 LEU A C 1
ATOM 1066 O O . LEU A 1 137 ? 6.117 13.828 7.426 1 98.19 137 LEU A O 1
ATOM 1070 N N . ILE A 1 138 ? 4.387 13.547 6.105 1 96.81 138 ILE A N 1
ATOM 1071 C CA . ILE A 1 138 ? 5.184 13.203 4.934 1 96.81 138 ILE A CA 1
ATOM 1072 C C . ILE A 1 138 ? 5.148 14.352 3.93 1 96.81 138 ILE A C 1
ATOM 1074 O O . ILE A 1 138 ? 4.09 14.688 3.398 1 96.81 138 ILE A O 1
ATOM 1078 N N . VAL A 1 139 ? 6.293 14.945 3.736 1 95.94 139 VAL A N 1
ATOM 1079 C CA . VAL A 1 139 ? 6.43 16.031 2.773 1 95.94 139 VAL A CA 1
ATOM 1080 C C . VAL A 1 139 ? 7.004 15.492 1.464 1 95.94 139 VAL A C 1
ATOM 1082 O O . VAL A 1 139 ? 7.969 14.727 1.473 1 95.94 139 VAL A O 1
ATOM 1085 N N . ARG A 1 140 ? 6.375 15.844 0.382 1 90.94 140 ARG A N 1
ATOM 1086 C CA . ARG A 1 140 ? 6.805 15.367 -0.927 1 90.94 140 ARG A CA 1
ATOM 1087 C C . ARG A 1 140 ? 8.039 16.125 -1.41 1 90.94 140 ARG A C 1
ATOM 1089 O O . ARG A 1 140 ? 7.969 17.328 -1.661 1 90.94 140 ARG A O 1
ATOM 1096 N N . ALA A 1 141 ? 9.094 15.422 -1.659 1 83.62 141 ALA A N 1
ATOM 1097 C CA . ALA A 1 141 ? 10.406 16 -1.896 1 83.62 141 ALA A CA 1
ATOM 1098 C C . ALA A 1 141 ? 10.461 16.703 -3.25 1 83.62 141 ALA A C 1
ATOM 1100 O O . ALA A 1 141 ? 11.312 17.578 -3.479 1 83.62 141 ALA A O 1
ATOM 1101 N N . TYR A 1 142 ? 9.609 16.391 -4.141 1 75.12 142 TYR A N 1
ATOM 1102 C CA . TYR A 1 142 ? 9.672 16.984 -5.473 1 75.12 142 TYR A CA 1
ATOM 1103 C C . TYR A 1 142 ? 8.992 18.344 -5.5 1 75.12 142 TYR A C 1
ATOM 1105 O O . TYR A 1 142 ? 9.016 19.031 -6.52 1 75.12 142 TYR A O 1
ATOM 1113 N N . ARG A 1 143 ? 8.414 18.672 -4.379 1 66.62 143 ARG A N 1
ATOM 1114 C CA . ARG A 1 143 ? 7.75 19.969 -4.281 1 66.62 143 ARG A CA 1
ATOM 1115 C C . ARG A 1 143 ? 8.578 20.953 -3.455 1 66.62 143 ARG A C 1
ATOM 1117 O O . ARG A 1 143 ? 8.492 20.969 -2.225 1 66.62 143 ARG A O 1
ATOM 1124 N N . THR A 1 144 ? 9.617 21.328 -4.035 1 65.31 144 THR A N 1
ATOM 1125 C CA . THR A 1 144 ? 10.422 22.281 -3.27 1 65.31 144 THR A CA 1
ATOM 1126 C C . THR A 1 144 ? 9.75 23.656 -3.248 1 65.31 144 THR A C 1
ATOM 1128 O O . THR A 1 144 ? 9.352 24.172 -4.293 1 65.31 144 THR A O 1
ATOM 1131 N N . GLU A 1 145 ? 9.539 24.047 -2.006 1 66.69 145 GLU A N 1
ATOM 1132 C CA . GLU A 1 145 ? 8.945 25.375 -1.839 1 66.69 145 GLU A CA 1
ATOM 1133 C C . GLU A 1 145 ? 9.984 26.469 -2.029 1 66.69 145 GLU A C 1
ATOM 1135 O O . GLU A 1 145 ? 11.094 26.391 -1.497 1 66.69 145 GLU A O 1
ATOM 1140 N N . LEU A 1 146 ? 9.594 27.234 -2.893 1 65.62 146 LEU A N 1
ATOM 1141 C CA . LEU A 1 146 ? 10.492 28.344 -3.193 1 65.62 146 LEU A CA 1
ATOM 1142 C C . LEU A 1 146 ? 10.188 29.547 -2.312 1 65.62 146 LEU A C 1
ATOM 1144 O O . LEU A 1 146 ? 9.688 30.562 -2.799 1 65.62 146 LEU A O 1
ATOM 1148 N N . CYS A 1 147 ? 9.969 29.391 -1.139 1 70.94 147 CYS A N 1
ATOM 1149 C CA . CYS A 1 147 ? 9.734 30.516 -0.249 1 70.94 147 CYS A CA 1
ATOM 1150 C C . CYS A 1 147 ? 10.703 30.5 0.927 1 70.94 147 CYS A C 1
ATOM 1152 O O . CYS A 1 147 ? 11.359 29.484 1.174 1 70.94 147 CYS A O 1
ATOM 1154 N N . GLU A 1 148 ? 10.758 31.656 1.454 1 80.56 148 GLU A N 1
ATOM 1155 C CA . GLU A 1 148 ? 11.562 31.75 2.67 1 80.56 148 GLU A CA 1
ATOM 1156 C C . GLU A 1 148 ? 10.961 30.922 3.793 1 80.56 148 GLU A C 1
ATOM 1158 O O . GLU A 1 148 ? 9.734 30.812 3.906 1 80.56 148 GLU A O 1
ATOM 1163 N N . LEU A 1 149 ? 11.734 30.328 4.562 1 87.38 149 LEU A N 1
ATOM 1164 C CA . LEU A 1 149 ? 11.352 29.406 5.633 1 87.38 149 LEU A CA 1
ATOM 1165 C C . LEU A 1 149 ? 10.25 30.016 6.5 1 87.38 149 LEU A C 1
ATOM 1167 O O . LEU A 1 149 ? 9.25 29.359 6.801 1 87.38 149 LEU A O 1
ATOM 1171 N N . GLY A 1 150 ? 10.289 31.297 6.758 1 84.62 150 GLY A N 1
ATOM 1172 C CA . GLY A 1 150 ? 9.367 31.938 7.68 1 84.62 150 GLY A CA 1
ATOM 1173 C C . GLY A 1 150 ? 8.086 32.375 7.016 1 84.62 150 GLY A C 1
ATOM 1174 O O . GLY A 1 150 ? 7.141 32.812 7.695 1 84.62 150 GLY A O 1
ATOM 1175 N N . GLU A 1 151 ? 7.965 32.156 5.727 1 90 151 GLU A N 1
ATOM 1176 C CA . GLU A 1 151 ? 6.82 32.688 5.008 1 90 151 GLU A CA 1
ATOM 1177 C C . GLU A 1 151 ? 5.891 31.594 4.52 1 90 151 GLU A C 1
ATOM 1179 O O . GLU A 1 151 ? 4.805 31.875 4.004 1 90 151 GLU A O 1
ATOM 1184 N N . PHE A 1 152 ? 6.289 30.438 4.793 1 92.25 152 PHE A N 1
ATOM 1185 C CA . PHE A 1 152 ? 5.488 29.312 4.309 1 92.25 152 PHE A CA 1
ATOM 1186 C C . PHE A 1 152 ? 4.188 29.203 5.098 1 92.25 152 PHE A C 1
ATOM 1188 O O . PHE A 1 152 ? 4.195 29.281 6.328 1 92.25 152 PHE A O 1
ATOM 1195 N N . ARG A 1 153 ? 3.07 29.078 4.352 1 92.62 153 ARG A N 1
ATOM 1196 C CA . ARG A 1 153 ? 1.755 28.859 4.941 1 92.62 153 ARG A CA 1
ATOM 1197 C C . ARG A 1 153 ? 0.919 27.922 4.078 1 92.62 153 ARG A C 1
ATOM 1199 O O . ARG A 1 153 ? 1.046 27.922 2.85 1 92.62 153 ARG A O 1
ATOM 1206 N N . TYR A 1 154 ? 0.146 27.125 4.77 1 95.31 154 TYR A N 1
ATOM 1207 C CA . TYR A 1 154 ? -0.832 26.344 4.031 1 95.31 154 TYR A CA 1
ATOM 1208 C C . TYR A 1 154 ? -2.014 27.203 3.596 1 95.31 154 TYR A C 1
ATOM 1210 O O . TYR A 1 154 ? -2.395 28.141 4.297 1 95.31 154 TYR A O 1
ATOM 1218 N N . ARG A 1 155 ? -2.561 26.875 2.443 1 96.69 155 ARG A N 1
ATOM 1219 C CA . ARG A 1 155 ? -3.682 27.656 1.927 1 96.69 155 ARG A CA 1
ATOM 1220 C C . ARG A 1 155 ? -4.977 26.859 1.977 1 96.69 155 ARG A C 1
ATOM 1222 O O . ARG A 1 155 ? -6.023 27.375 2.363 1 96.69 155 ARG A O 1
ATOM 1229 N N . ARG A 1 156 ? -4.906 25.672 1.528 1 98.12 156 ARG A N 1
ATOM 1230 C CA . ARG A 1 156 ? -6.078 24.797 1.477 1 98.12 156 ARG A CA 1
ATOM 1231 C C . ARG A 1 156 ? -5.762 23.422 2.029 1 98.12 156 ARG A C 1
ATOM 1233 O O . ARG A 1 156 ? -4.914 22.703 1.485 1 98.12 156 ARG A O 1
ATOM 1240 N N . ILE A 1 157 ? -6.453 23.031 3.086 1 98.25 157 ILE A N 1
ATOM 1241 C CA . ILE A 1 157 ? -6.203 21.797 3.805 1 98.25 157 ILE A CA 1
ATOM 1242 C C . ILE A 1 157 ? -7.398 20.859 3.65 1 98.25 157 ILE A C 1
ATOM 1244 O O . ILE A 1 157 ? -8.523 21.219 3.996 1 98.25 157 ILE A O 1
ATOM 1248 N N . LEU A 1 158 ? -7.176 19.672 3.119 1 98.56 158 LEU A N 1
ATOM 1249 C CA . LEU A 1 158 ? -8.242 18.703 2.928 1 98.56 158 LEU A CA 1
ATOM 1250 C C . LEU A 1 158 ? -8.375 17.797 4.148 1 98.56 158 LEU A C 1
ATOM 1252 O O . LEU A 1 158 ? -7.379 17.266 4.645 1 98.56 158 LEU A O 1
ATOM 1256 N N . LEU A 1 159 ? -9.625 17.625 4.57 1 97.38 159 LEU A N 1
ATOM 1257 C CA . LEU A 1 159 ? -9.984 16.734 5.668 1 97.38 159 LEU A CA 1
ATOM 1258 C C . LEU A 1 159 ? -11 15.688 5.215 1 97.38 159 LEU A C 1
ATOM 1260 O O . LEU A 1 159 ? -12.203 15.883 5.352 1 97.38 159 LEU A O 1
ATOM 1264 N N . PRO A 1 160 ? -10.516 14.562 4.707 1 96.38 160 PRO A N 1
ATOM 1265 C CA . PRO A 1 160 ? -11.461 13.469 4.465 1 96.38 160 PRO A CA 1
ATOM 1266 C C . PRO A 1 160 ? -12.023 12.875 5.758 1 96.38 160 PRO A C 1
ATOM 1268 O O . PRO A 1 160 ? -11.258 12.445 6.625 1 96.38 160 PRO A O 1
ATOM 1271 N N . LEU A 1 161 ? -13.336 12.875 5.883 1 93 161 LEU A N 1
ATOM 1272 C CA . LEU A 1 161 ? -14.016 12.359 7.07 1 93 161 LEU A CA 1
ATOM 1273 C C . LEU A 1 161 ? -15.094 11.359 6.684 1 93 161 LEU A C 1
ATOM 1275 O O . LEU A 1 161 ? -15.906 11.625 5.801 1 93 161 LEU A O 1
ATOM 1279 N N . ASP A 1 162 ? -15.062 10.242 7.363 1 87 162 ASP A N 1
ATOM 1280 C CA . ASP A 1 162 ? -16 9.188 6.996 1 87 162 ASP A CA 1
ATOM 1281 C C . ASP A 1 162 ? -17.172 9.125 7.977 1 87 162 ASP A C 1
ATOM 1283 O O . ASP A 1 162 ? -17.984 8.211 7.914 1 87 162 ASP A O 1
ATOM 1287 N N . GLY A 1 163 ? -17.219 10 8.922 1 84.31 163 GLY A N 1
ATOM 1288 C CA . GLY A 1 163 ? -18.312 10.055 9.891 1 84.31 163 GLY A CA 1
ATOM 1289 C C . GLY A 1 163 ? -18 9.344 11.188 1 84.31 163 GLY A C 1
ATOM 1290 O O . GLY A 1 163 ? -18.766 9.414 12.148 1 84.31 163 GLY A O 1
ATOM 1291 N N . SER A 1 164 ? -16.891 8.672 11.258 1 81.75 164 SER A N 1
ATOM 1292 C CA . SER A 1 164 ? -16.5 7.965 12.477 1 81.75 164 SER A CA 1
ATOM 1293 C C . SER A 1 164 ? -15.836 8.906 13.469 1 81.75 164 SER A C 1
ATOM 1295 O O . SER A 1 164 ? -15.266 9.93 13.086 1 81.75 164 SER A O 1
ATOM 1297 N N . VAL A 1 165 ? -15.898 8.523 14.703 1 82.75 165 VAL A N 1
ATOM 1298 C CA . VAL A 1 165 ? -15.234 9.273 15.758 1 82.75 165 VAL A CA 1
ATOM 1299 C C . VAL A 1 165 ? -13.719 9.242 15.547 1 82.75 165 VAL A C 1
ATOM 1301 O O . VAL A 1 165 ? -13.031 10.227 15.812 1 82.75 165 VAL A O 1
ATOM 1304 N N . ARG A 1 166 ? -13.227 8.195 15.008 1 85 166 ARG A N 1
ATOM 1305 C CA . ARG A 1 166 ? -11.789 8.055 14.766 1 85 166 ARG A CA 1
ATOM 1306 C C . ARG A 1 166 ? -11.297 9.086 13.758 1 85 166 ARG A C 1
ATOM 1308 O O . ARG A 1 166 ? -10.242 9.695 13.945 1 85 166 ARG A O 1
ATOM 1315 N N . ALA A 1 167 ? -12.094 9.195 12.773 1 88.5 167 ALA A N 1
ATOM 1316 C CA . ALA A 1 167 ? -11.703 10.125 11.719 1 88.5 167 ALA A CA 1
ATOM 1317 C C . ALA A 1 167 ? -11.672 11.562 12.234 1 88.5 167 ALA A C 1
ATOM 1319 O O . ALA A 1 167 ? -10.898 12.391 11.742 1 88.5 167 ALA A O 1
ATOM 1320 N N . GLU A 1 168 ? -12.438 11.891 13.242 1 91.06 168 GLU A N 1
ATOM 1321 C CA . GLU A 1 168 ? -12.547 13.25 13.75 1 91.06 168 GLU A CA 1
ATOM 1322 C C . GLU A 1 168 ? -11.344 13.617 14.617 1 91.06 168 GLU A C 1
ATOM 1324 O O . GLU A 1 168 ? -11.188 14.773 15.016 1 91.06 168 GLU A O 1
ATOM 1329 N N . ASN A 1 169 ? -10.445 12.688 14.828 1 91.88 169 ASN A N 1
ATOM 1330 C CA . ASN A 1 169 ? -9.258 12.969 15.625 1 91.88 169 ASN A CA 1
ATOM 1331 C C . ASN A 1 169 ? -8.336 13.969 14.93 1 91.88 169 ASN A C 1
ATOM 1333 O O . ASN A 1 169 ? -7.414 14.5 15.555 1 91.88 169 ASN A O 1
ATOM 1337 N N . VAL A 1 170 ? -8.617 14.258 13.688 1 95.81 170 VAL A N 1
ATOM 1338 C CA . VAL A 1 170 ? -7.77 15.156 12.906 1 95.81 170 VAL A CA 1
ATOM 1339 C C . VAL A 1 170 ? -8.219 16.594 13.109 1 95.81 170 VAL A C 1
ATOM 1341 O O . VAL A 1 170 ? -7.504 17.531 12.742 1 95.81 170 VAL A O 1
ATOM 1344 N N . LEU A 1 171 ? -9.375 16.844 13.688 1 95.38 171 LEU A N 1
ATOM 1345 C CA . LEU A 1 171 ? -10.023 18.156 13.695 1 95.38 171 LEU A CA 1
ATOM 1346 C C . LEU A 1 171 ? -9.211 19.156 14.492 1 95.38 171 LEU A C 1
ATOM 1348 O O . LEU A 1 171 ? -9.07 20.312 14.086 1 95.38 171 LEU A O 1
ATOM 1352 N N . ALA A 1 172 ? -8.695 18.719 15.594 1 94.5 172 ALA A N 1
ATOM 1353 C CA . ALA A 1 172 ? -7.91 19.625 16.422 1 94.5 172 ALA A CA 1
ATOM 1354 C C . ALA A 1 172 ? -6.688 20.141 15.664 1 94.5 172 ALA A C 1
ATOM 1356 O O . ALA A 1 172 ? -6.418 21.344 15.656 1 94.5 172 ALA A O 1
ATOM 1357 N N . ALA A 1 173 ? -5.984 19.203 15.031 1 95.94 173 ALA A N 1
ATOM 1358 C CA . ALA A 1 173 ? -4.801 19.578 14.266 1 95.94 173 ALA A CA 1
ATOM 1359 C C . ALA A 1 173 ? -5.172 20.484 13.086 1 95.94 173 ALA A C 1
ATOM 1361 O O . ALA A 1 173 ? -4.504 21.484 12.828 1 95.94 173 ALA A O 1
ATOM 1362 N N . ALA A 1 174 ? -6.207 20.125 12.43 1 96.69 174 ALA A N 1
ATOM 1363 C CA . ALA A 1 174 ? -6.664 20.891 11.273 1 96.69 174 ALA A CA 1
ATOM 1364 C C . ALA A 1 174 ? -7.023 22.328 11.664 1 96.69 174 ALA A C 1
ATOM 1366 O O . ALA A 1 174 ? -6.645 23.281 10.984 1 96.69 174 ALA A O 1
ATOM 1367 N N . THR A 1 175 ? -7.73 22.453 12.719 1 95.94 175 THR A N 1
ATOM 1368 C CA . THR A 1 175 ? -8.164 23.75 13.188 1 95.94 175 THR A CA 1
ATOM 1369 C C . THR A 1 175 ? -6.969 24.625 13.562 1 95.94 175 THR A C 1
ATOM 1371 O O . THR A 1 175 ? -6.891 25.797 13.164 1 95.94 175 THR A O 1
ATOM 1374 N N . ALA A 1 176 ? -6.047 24.062 14.266 1 95.25 176 ALA A N 1
ATOM 1375 C CA . ALA A 1 176 ? -4.852 24.797 14.68 1 95.25 176 ALA A CA 1
ATOM 1376 C C . ALA A 1 176 ? -4.062 25.281 13.469 1 95.25 176 ALA A C 1
ATOM 1378 O O . ALA A 1 176 ? -3.643 26.438 13.414 1 95.25 176 ALA A O 1
ATOM 1379 N N . LEU A 1 177 ? -3.891 24.422 12.516 1 96 177 LEU A N 1
ATOM 1380 C CA . LEU A 1 177 ? -3.131 24.766 11.32 1 96 177 LEU A CA 1
ATOM 1381 C C . LEU A 1 177 ? -3.873 25.812 10.492 1 96 177 LEU A C 1
ATOM 1383 O O . LEU A 1 177 ? -3.26 26.75 9.961 1 96 177 LEU A O 1
ATOM 1387 N N . ALA A 1 178 ? -5.145 25.609 10.383 1 95.88 178 ALA A N 1
ATOM 1388 C CA . ALA A 1 178 ? -5.949 26.547 9.609 1 95.88 178 ALA A CA 1
ATOM 1389 C C . ALA A 1 178 ? -5.902 27.953 10.219 1 95.88 178 ALA A C 1
ATOM 1391 O O . ALA A 1 178 ? -5.785 28.953 9.5 1 95.88 178 ALA A O 1
ATOM 1392 N N . GLU A 1 179 ? -6.012 28.031 11.453 1 94 179 GLU A N 1
ATOM 1393 C CA . GLU A 1 179 ? -5.984 29.312 12.148 1 94 179 GLU A CA 1
ATOM 1394 C C . GLU A 1 179 ? -4.625 29.984 12.008 1 94 179 GLU A C 1
ATOM 1396 O O . GLU A 1 179 ? -4.543 31.188 11.758 1 94 179 GLU A O 1
ATOM 1401 N N . ALA A 1 180 ? -3.6 29.203 12.164 1 92.44 180 ALA A N 1
ATOM 1402 C CA . ALA A 1 180 ? -2.246 29.75 12.109 1 92.44 180 ALA A CA 1
ATOM 1403 C C . ALA A 1 180 ? -1.901 30.219 10.695 1 92.44 180 ALA A C 1
ATOM 1405 O O . ALA A 1 180 ? -1.139 31.172 10.523 1 92.44 180 ALA A O 1
ATOM 1406 N N . SER A 1 181 ? -2.461 29.594 9.711 1 92.94 181 SER A N 1
ATOM 1407 C CA . SER A 1 181 ? -2.098 29.875 8.328 1 92.94 181 SER A CA 1
ATOM 1408 C C . SER A 1 181 ? -3.193 30.656 7.617 1 92.94 181 SER A C 1
ATOM 1410 O O . SER A 1 181 ? -3.053 31 6.445 1 92.94 181 SER A O 1
ATOM 1412 N N . ASP A 1 182 ? -4.324 30.922 8.336 1 94.25 182 ASP A N 1
ATOM 1413 C CA . ASP A 1 182 ? -5.508 31.469 7.676 1 94.25 182 ASP A CA 1
ATOM 1414 C C . ASP A 1 182 ? -5.898 30.641 6.461 1 94.25 182 ASP A C 1
ATOM 1416 O O . ASP A 1 182 ? -6.129 31.172 5.379 1 94.25 182 ASP A O 1
ATOM 1420 N N . ALA A 1 183 ? -5.801 29.375 6.621 1 96.75 183 ALA A N 1
ATOM 1421 C CA . ALA A 1 183 ? -6.055 28.438 5.539 1 96.75 183 ALA A CA 1
ATOM 1422 C C . ALA A 1 183 ? -7.539 28.078 5.453 1 96.75 183 ALA A C 1
ATOM 1424 O O . ALA A 1 183 ? -8.266 28.203 6.441 1 96.75 183 ALA A O 1
ATOM 1425 N N . THR A 1 184 ? -7.996 27.734 4.262 1 97.44 184 THR A N 1
ATOM 1426 C CA . THR A 1 184 ? -9.32 27.156 4.055 1 97.44 184 THR A CA 1
ATOM 1427 C C . THR A 1 184 ? -9.32 25.672 4.363 1 97.44 184 THR A C 1
ATOM 1429 O O . THR A 1 184 ? -8.445 24.938 3.9 1 97.44 184 THR A O 1
ATOM 1432 N N . LEU A 1 185 ? -10.273 25.281 5.219 1 97.62 185 LEU A N 1
ATOM 1433 C CA . LEU A 1 185 ? -10.477 23.859 5.457 1 97.62 185 LEU A CA 1
ATOM 1434 C C . LEU A 1 185 ? -11.461 23.266 4.453 1 97.62 185 LEU A C 1
ATOM 1436 O O . LEU A 1 185 ? -12.547 23.828 4.246 1 97.62 185 LEU A O 1
ATOM 1440 N N . VAL A 1 186 ? -11.062 22.25 3.758 1 97.62 186 VAL A N 1
ATOM 1441 C CA . VAL A 1 186 ? -11.914 21.516 2.826 1 97.62 186 VAL A CA 1
ATOM 1442 C C . VAL A 1 186 ? -12.312 20.172 3.436 1 97.62 186 VAL A C 1
ATOM 1444 O O . VAL A 1 186 ? -11.523 19.234 3.439 1 97.62 186 VAL A O 1
ATOM 1447 N N . VAL A 1 187 ? -13.562 20.094 3.93 1 97.19 187 VAL A N 1
ATOM 1448 C CA . VAL A 1 187 ? -14.062 18.875 4.547 1 97.19 187 VAL A CA 1
ATOM 1449 C C . VAL A 1 187 ? -14.781 18.016 3.5 1 97.19 187 VAL A C 1
ATOM 1451 O O . VAL A 1 187 ? -15.68 18.516 2.811 1 97.19 187 VAL A O 1
ATOM 1454 N N . ALA A 1 188 ? -14.375 16.766 3.402 1 96.62 188 ALA A N 1
ATOM 1455 C CA . ALA A 1 188 ? -14.953 15.906 2.371 1 96.62 188 ALA A CA 1
ATOM 1456 C C . ALA A 1 188 ? -15.484 14.609 2.971 1 96.62 188 ALA A C 1
ATOM 1458 O O . ALA A 1 188 ? -14.852 14.023 3.855 1 96.62 188 ALA A O 1
ATOM 1459 N N . HIS A 1 189 ? -16.609 14.219 2.586 1 94.5 189 HIS A N 1
ATOM 1460 C CA . HIS A 1 189 ? -17.203 12.914 2.869 1 94.5 189 HIS A CA 1
ATOM 1461 C C . HIS A 1 189 ? -17.578 12.195 1.581 1 94.5 189 HIS A C 1
ATOM 1463 O O . HIS A 1 189 ? -18.203 12.773 0.696 1 94.5 189 HIS A O 1
ATOM 1469 N N . VAL A 1 190 ? -17.141 10.945 1.487 1 91.62 190 VAL A N 1
ATOM 1470 C CA . VAL A 1 190 ? -17.422 10.156 0.295 1 91.62 190 VAL A CA 1
ATOM 1471 C C . VAL A 1 190 ? -18.516 9.133 0.604 1 91.62 190 VAL A C 1
ATOM 1473 O O . VAL A 1 190 ? -18.359 8.289 1.483 1 91.62 190 VAL A O 1
ATOM 1476 N N . LEU A 1 191 ? -19.609 9.258 -0.082 1 87.06 191 LEU A N 1
ATOM 1477 C CA . LEU A 1 191 ? -20.734 8.328 0.035 1 87.06 191 LEU A CA 1
ATOM 1478 C C . LEU A 1 191 ? -20.594 7.188 -0.967 1 87.06 191 LEU A C 1
ATOM 1480 O O . LEU A 1 191 ? -20.406 7.426 -2.162 1 87.06 191 LEU A O 1
ATOM 1484 N N . PRO A 1 192 ? -20.641 6.004 -0.401 1 77.44 192 PRO A N 1
ATOM 1485 C CA . PRO A 1 192 ? -20.625 4.895 -1.354 1 77.44 192 PRO A CA 1
ATOM 1486 C C . PRO A 1 192 ? -21.875 4.836 -2.219 1 77.44 192 PRO A C 1
ATOM 1488 O O . PRO A 1 192 ? -22.969 5.164 -1.751 1 77.44 192 PRO A O 1
ATOM 1491 N N . GLN A 1 193 ? -21.797 4.523 -3.525 1 70.62 193 GLN A N 1
ATOM 1492 C CA . GLN A 1 193 ? -22.938 4.395 -4.43 1 70.62 193 GLN A CA 1
ATOM 1493 C C . GLN A 1 193 ? -23.734 3.135 -4.129 1 70.62 193 GLN A C 1
ATOM 1495 O O . GLN A 1 193 ? -24.922 3.053 -4.461 1 70.62 193 GLN A O 1
ATOM 1500 N N . LEU A 1 194 ? -23.375 2.387 -3.09 1 64 194 LEU A N 1
ATOM 1501 C CA . LEU A 1 194 ? -24.031 1.146 -2.695 1 64 194 LEU A CA 1
ATOM 1502 C C . LEU A 1 194 ? -24.359 0.293 -3.916 1 64 194 LEU A C 1
ATOM 1504 O O . LEU A 1 194 ? -25.516 0.23 -4.34 1 64 194 LEU A O 1
ATOM 1508 N N . GLU A 1 195 ? -23.469 0.132 -4.824 1 57.47 195 GLU A N 1
ATOM 1509 C CA . GLU A 1 195 ? -23.859 -0.718 -5.945 1 57.47 195 GLU A CA 1
ATOM 1510 C C . GLU A 1 195 ? -23.953 -2.18 -5.523 1 57.47 195 GLU A C 1
ATOM 1512 O O . GLU A 1 195 ? -23.062 -2.695 -4.84 1 57.47 195 GLU A O 1
ATOM 1517 N N . LEU A 1 196 ? -25.328 -2.492 -5.508 1 58.19 196 LEU A N 1
ATOM 1518 C CA . LEU A 1 196 ? -25.594 -3.908 -5.277 1 58.19 196 LEU A CA 1
ATOM 1519 C C . LEU A 1 196 ? -24.797 -4.777 -6.246 1 58.19 196 LEU A C 1
ATOM 1521 O O . LEU A 1 196 ? -24.594 -4.395 -7.402 1 58.19 196 LEU A O 1
ATOM 1525 N N . VAL A 1 197 ? -24.016 -5.668 -5.656 1 56.28 197 VAL A N 1
ATOM 1526 C CA . VAL A 1 197 ? -23.453 -6.707 -6.512 1 56.28 197 VAL A CA 1
ATOM 1527 C C . VAL A 1 197 ? -24.578 -7.332 -7.352 1 56.28 197 VAL A C 1
ATOM 1529 O O . VAL A 1 197 ? -25.562 -7.844 -6.812 1 56.28 197 VAL A O 1
ATOM 1532 N N . ALA A 1 198 ? -24.828 -6.871 -8.609 1 61.28 198 ALA A N 1
ATOM 1533 C CA . ALA A 1 198 ? -25.922 -7.492 -9.352 1 61.28 198 ALA A CA 1
ATOM 1534 C C . ALA A 1 198 ? -25.422 -8.078 -10.672 1 61.28 198 ALA A C 1
ATOM 1536 O O . ALA A 1 198 ? -24.688 -7.43 -11.406 1 61.28 198 ALA A O 1
ATOM 1537 N N . ARG A 1 199 ? -25.391 -9.328 -10.766 1 60.5 199 ARG A N 1
ATOM 1538 C CA . ARG A 1 199 ? -25.141 -9.977 -12.047 1 60.5 199 ARG A CA 1
ATOM 1539 C C . ARG A 1 199 ? -26.312 -9.758 -13.008 1 60.5 199 ARG A C 1
ATOM 1541 O O . ARG A 1 199 ? -26.141 -9.828 -14.227 1 60.5 199 ARG A O 1
ATOM 1548 N N . GLU A 1 200 ? -27.469 -9.492 -12.367 1 65 200 GLU A N 1
ATOM 1549 C CA . GLU A 1 200 ? -28.688 -9.234 -13.133 1 65 200 GLU A CA 1
ATOM 1550 C C . GLU A 1 200 ? -29.219 -7.832 -12.852 1 65 200 GLU A C 1
ATOM 1552 O O . GLU A 1 200 ? -28.906 -7.238 -11.812 1 65 200 GLU A O 1
ATOM 1557 N N . PRO A 1 201 ? -29.812 -7.383 -13.875 1 74 201 PRO A N 1
ATOM 1558 C CA . PRO A 1 201 ? -30.453 -6.086 -13.633 1 74 201 PRO A CA 1
ATOM 1559 C C . PRO A 1 201 ? -31.312 -6.082 -12.375 1 74 201 PRO A C 1
ATOM 1561 O O . PRO A 1 201 ? -31.984 -7.074 -12.078 1 74 201 PRO A O 1
ATOM 1564 N N . LEU A 1 202 ? -31.188 -5.086 -11.641 1 78.44 202 LEU A N 1
ATOM 1565 C CA . LEU A 1 202 ? -31.953 -4.965 -10.406 1 78.44 202 LEU A CA 1
ATOM 1566 C C . LEU A 1 202 ? -33.438 -4.891 -10.695 1 78.44 202 LEU A C 1
ATOM 1568 O O . LEU A 1 202 ? -33.844 -4.254 -11.672 1 78.44 202 LEU A O 1
ATOM 1572 N N . SER A 1 203 ? -34.188 -5.594 -9.906 1 82.69 203 SER A N 1
ATOM 1573 C CA . SER A 1 203 ? -35.656 -5.422 -9.977 1 82.69 203 SER A CA 1
ATOM 1574 C C . SER A 1 203 ? -36.062 -4.012 -9.578 1 82.69 203 SER A C 1
ATOM 1576 O O . SER A 1 203 ? -35.25 -3.268 -9 1 82.69 203 SER A O 1
ATOM 1578 N N . ALA A 1 204 ? -37.219 -3.668 -10.016 1 85.62 204 ALA A N 1
ATOM 1579 C CA . ALA A 1 204 ? -37.75 -2.357 -9.641 1 85.62 204 ALA A CA 1
ATOM 1580 C C . ALA A 1 204 ? -37.781 -2.191 -8.125 1 85.62 204 ALA A C 1
ATOM 1582 O O . ALA A 1 204 ? -37.469 -1.118 -7.602 1 85.62 204 ALA A O 1
ATOM 1583 N N . GLN A 1 205 ? -38.125 -3.268 -7.508 1 84.19 205 GLN A N 1
ATOM 1584 C CA . GLN A 1 205 ? -38.188 -3.242 -6.047 1 84.19 205 GLN A CA 1
ATOM 1585 C C . GLN A 1 205 ? -36.812 -3.055 -5.445 1 84.19 205 GLN A C 1
ATOM 1587 O O . GLN A 1 205 ? -36.625 -2.279 -4.504 1 84.19 205 GLN A O 1
ATOM 1592 N N . ASP A 1 206 ? -35.875 -3.672 -6.004 1 81.38 206 ASP A N 1
ATOM 1593 C CA . ASP A 1 206 ? -34.5 -3.566 -5.531 1 81.38 206 ASP A CA 1
ATOM 1594 C C . ASP A 1 206 ? -33.938 -2.164 -5.766 1 81.38 206 ASP A C 1
ATOM 1596 O O . ASP A 1 206 ? -33.25 -1.616 -4.91 1 81.38 206 ASP A O 1
ATOM 1600 N N . ARG A 1 207 ? -34.281 -1.652 -6.871 1 82.69 207 ARG A N 1
ATOM 1601 C CA . ARG A 1 207 ? -33.844 -0.306 -7.199 1 82.69 207 ARG A CA 1
ATOM 1602 C C . ARG A 1 207 ? -34.406 0.718 -6.219 1 82.69 207 ARG A C 1
ATOM 1604 O O . ARG A 1 207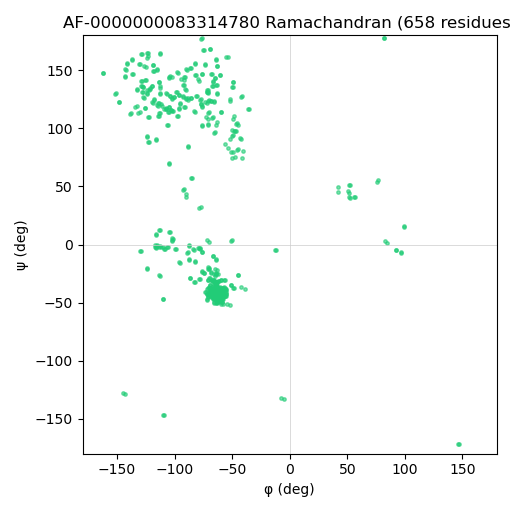 ? -33.688 1.624 -5.781 1 82.69 207 ARG A O 1
ATOM 1611 N N . GLN A 1 208 ? -35.625 0.518 -5.992 1 85.62 208 GLN A N 1
ATOM 1612 C CA . GLN A 1 208 ? -36.25 1.435 -5.059 1 85.62 208 GLN A CA 1
ATOM 1613 C C . GLN A 1 208 ? -35.625 1.327 -3.668 1 85.62 208 GLN A C 1
ATOM 1615 O O . GLN A 1 208 ? -35.438 2.336 -2.986 1 85.62 208 GLN A O 1
ATOM 1620 N N . LEU A 1 209 ? -35.406 0.162 -3.283 1 81.88 209 LEU A N 1
ATOM 1621 C CA . LEU A 1 209 ? -34.781 -0.08 -1.981 1 81.88 209 LEU A CA 1
ATOM 1622 C C . LEU A 1 209 ? -33.438 0.592 -1.891 1 81.88 209 LEU A C 1
ATOM 1624 O O . LEU A 1 209 ? -33.125 1.294 -0.918 1 81.88 209 LEU A O 1
ATOM 1628 N N . VAL A 1 210 ? -32.625 0.435 -2.912 1 79.25 210 VAL A N 1
ATOM 1629 C CA . VAL A 1 210 ? -31.297 1.005 -2.953 1 79.25 210 VAL A CA 1
ATOM 1630 C C . VAL A 1 210 ? -31.375 2.529 -2.93 1 79.25 210 VAL A C 1
ATOM 1632 O O . VAL A 1 210 ? -30.594 3.189 -2.24 1 79.25 210 VAL A O 1
ATOM 1635 N N . GLU A 1 211 ? -32.312 2.973 -3.629 1 83.38 211 GLU A N 1
ATOM 1636 C CA . GLU A 1 211 ? -32.5 4.422 -3.695 1 83.38 211 GLU A CA 1
ATOM 1637 C C . GLU A 1 211 ? -32.875 4.996 -2.336 1 83.38 211 GLU A C 1
ATOM 1639 O O . GLU A 1 211 ? -32.438 6.086 -1.966 1 83.38 211 GLU A O 1
ATOM 1644 N N . GLN A 1 212 ? -33.688 4.316 -1.657 1 84.31 212 GLN A N 1
ATOM 1645 C CA . GLN A 1 212 ? -34.094 4.762 -0.328 1 84.31 212 GLN A CA 1
ATOM 1646 C C . GLN A 1 212 ? -32.906 4.812 0.625 1 84.31 212 GLN A C 1
ATOM 1648 O O . GLN A 1 212 ? -32.75 5.77 1.388 1 84.31 212 GLN A O 1
ATOM 1653 N N . VAL A 1 213 ? -32.125 3.869 0.544 1 81.5 213 VAL A N 1
ATOM 1654 C CA . VAL A 1 213 ? -30.938 3.818 1.402 1 81.5 213 VAL A CA 1
ATOM 1655 C C . VAL A 1 213 ? -29.984 4.938 1.02 1 81.5 213 VAL A C 1
ATOM 1657 O O . VAL A 1 213 ? -29.422 5.605 1.892 1 81.5 213 VAL A O 1
ATOM 1660 N N . ARG A 1 214 ? -29.828 5.152 -0.258 1 81.94 214 ARG A N 1
ATOM 1661 C CA . ARG A 1 214 ? -28.938 6.199 -0.75 1 81.94 214 ARG A CA 1
ATOM 1662 C C . ARG A 1 214 ? -29.391 7.57 -0.254 1 81.94 214 ARG A C 1
ATOM 1664 O O . ARG A 1 214 ? -28.562 8.375 0.179 1 81.94 214 ARG A O 1
ATOM 1671 N N . GLU A 1 215 ? -30.625 7.754 -0.396 1 84.75 215 GLU A N 1
ATOM 1672 C CA . GLU A 1 215 ? -31.172 9.039 0.03 1 84.75 215 GLU A CA 1
ATOM 1673 C C . GLU A 1 215 ? -31 9.242 1.533 1 84.75 215 GLU A C 1
ATOM 1675 O O . GLU A 1 215 ? -30.672 10.336 1.982 1 84.75 215 GLU A O 1
ATOM 1680 N N . ARG A 1 216 ? -31.266 8.273 2.211 1 82.88 216 ARG A N 1
ATOM 1681 C CA . ARG A 1 216 ? -31.094 8.344 3.656 1 82.88 216 ARG A CA 1
ATOM 1682 C C . ARG A 1 216 ? -29.641 8.625 4.016 1 82.88 216 ARG A C 1
ATOM 1684 O O . ARG A 1 216 ? -29.344 9.484 4.848 1 82.88 216 ARG A O 1
ATOM 1691 N N . ASN A 1 217 ? -28.75 7.887 3.424 1 83.5 217 ASN A N 1
ATOM 1692 C CA . ASN A 1 217 ? -27.328 8.078 3.684 1 83.5 217 ASN A CA 1
ATOM 1693 C C . ASN A 1 217 ? -26.875 9.484 3.307 1 83.5 217 ASN A C 1
ATOM 1695 O O . ASN A 1 217 ? -26.062 10.078 4 1 83.5 217 ASN A O 1
ATOM 1699 N N . ARG A 1 218 ? -27.453 9.906 2.254 1 87.69 218 ARG A N 1
ATOM 1700 C CA . ARG A 1 218 ? -27.109 11.258 1.817 1 87.69 218 ARG A CA 1
ATOM 1701 C C . ARG A 1 218 ? -27.547 12.289 2.85 1 87.69 218 ARG A C 1
ATOM 1703 O O . ARG A 1 218 ? -26.781 13.203 3.184 1 87.69 218 ARG A O 1
ATOM 1710 N N . ARG A 1 219 ? -28.688 12.195 3.332 1 87.31 219 ARG A N 1
ATOM 1711 C CA . ARG A 1 219 ? -29.203 13.125 4.332 1 87.31 219 ARG A CA 1
ATOM 1712 C C . ARG A 1 219 ? -28.359 13.086 5.602 1 87.31 219 ARG A C 1
ATOM 1714 O O . ARG A 1 219 ? -28.062 14.133 6.184 1 87.31 219 ARG A O 1
ATOM 1721 N N . GLU A 1 220 ? -28.047 11.945 5.977 1 84.88 220 GLU A N 1
ATOM 1722 C CA . GLU A 1 220 ? -27.219 11.797 7.176 1 84.88 220 GLU A CA 1
ATOM 1723 C C . GLU A 1 220 ? -25.844 12.406 6.98 1 84.88 220 GLU A C 1
ATOM 1725 O O . GLU A 1 220 ? -25.297 13.039 7.891 1 84.88 220 GLU A O 1
ATOM 1730 N N . ALA A 1 221 ? -25.312 12.172 5.836 1 88.19 221 ALA A N 1
ATOM 1731 C CA . ALA A 1 221 ? -23.984 12.719 5.527 1 88.19 221 ALA A CA 1
ATOM 1732 C C . ALA A 1 221 ? -24.016 14.242 5.5 1 88.19 221 ALA A C 1
ATOM 1734 O O . ALA A 1 221 ? -23.109 14.898 6.004 1 88.19 221 ALA A O 1
ATOM 1735 N N . GLU A 1 222 ? -25.078 14.734 4.938 1 90 222 GLU A N 1
ATOM 1736 C CA . GLU A 1 222 ? -25.234 16.188 4.895 1 90 222 GLU A CA 1
ATOM 1737 C C . GLU A 1 222 ? -25.375 16.766 6.297 1 90 222 GLU A C 1
ATOM 1739 O O . GLU A 1 222 ? -24.766 17.797 6.621 1 90 222 GLU A O 1
ATOM 1744 N N . ALA A 1 223 ? -26.156 16.125 7.043 1 88.81 223 ALA A N 1
ATOM 1745 C CA . ALA A 1 223 ? -26.328 16.562 8.43 1 88.81 223 ALA A CA 1
ATOM 1746 C C . ALA A 1 223 ? -25.016 16.5 9.188 1 88.81 223 ALA A C 1
ATOM 1748 O O . ALA A 1 223 ? -24.688 17.422 9.953 1 88.81 223 ALA A O 1
ATOM 1749 N N . TYR A 1 224 ? -24.297 15.484 8.984 1 89.44 224 TYR A N 1
ATOM 1750 C CA . TYR A 1 224 ? -22.984 15.328 9.602 1 89.44 224 TYR A CA 1
ATOM 1751 C C . TYR A 1 224 ? -22.062 16.484 9.227 1 89.44 224 TYR A C 1
ATOM 1753 O O . TYR A 1 224 ? -21.453 17.109 10.094 1 89.44 224 TYR A O 1
ATOM 1761 N N . LEU A 1 225 ? -21.953 16.766 7.977 1 90.38 225 LEU A N 1
ATOM 1762 C CA . LEU A 1 225 ? -21.062 17.828 7.492 1 90.38 225 LEU A CA 1
ATOM 1763 C C . LEU A 1 225 ? -21.5 19.188 8.023 1 90.38 225 LEU A C 1
ATOM 1765 O O . LEU A 1 225 ? -20.656 20.031 8.328 1 90.38 225 LEU A O 1
ATOM 1769 N N . GLU A 1 226 ? -22.781 19.375 8.148 1 90.12 226 GLU A N 1
ATOM 1770 C CA . GLU A 1 226 ? -23.312 20.641 8.672 1 90.12 226 GLU A CA 1
ATOM 1771 C C . GLU A 1 226 ? -22.938 20.812 10.141 1 90.12 226 GLU A C 1
ATOM 1773 O O . GLU A 1 226 ? -22.516 21.891 10.562 1 90.12 226 GLU A O 1
ATOM 1778 N N . GLN A 1 227 ? -23.125 19.797 10.867 1 89.56 227 GLN A N 1
ATOM 1779 C CA . GLN A 1 227 ? -22.766 19.844 12.281 1 89.56 227 GLN A CA 1
ATOM 1780 C C . GLN A 1 227 ? -21.281 20.094 12.469 1 89.56 227 GLN A C 1
ATOM 1782 O O . GLN A 1 227 ? -20.875 20.844 13.359 1 89.56 227 GLN A O 1
ATOM 1787 N N . LEU A 1 228 ? -20.547 19.5 11.672 1 89.75 228 LEU A N 1
ATOM 1788 C CA . LEU A 1 228 ? -19.094 19.641 11.742 1 89.75 228 LEU A CA 1
ATOM 1789 C C . LEU A 1 228 ? -18.672 21.062 11.391 1 89.75 228 LEU A C 1
ATOM 1791 O O . LEU A 1 228 ? -17.812 21.641 12.055 1 89.75 228 LEU A O 1
ATOM 1795 N N . ALA A 1 229 ? -19.234 21.547 10.375 1 88.31 229 ALA A N 1
ATOM 1796 C CA . ALA A 1 229 ? -18.906 22.906 9.922 1 88.31 229 ALA A CA 1
ATOM 1797 C C . ALA A 1 229 ? -19.156 23.922 11.031 1 88.31 229 ALA A C 1
ATOM 1799 O O . ALA A 1 229 ? -18.438 24.922 11.133 1 88.31 229 ALA A O 1
ATOM 1800 N N . ALA A 1 230 ? -20.094 23.625 11.828 1 89.75 230 ALA A N 1
ATOM 1801 C CA . ALA A 1 230 ? -20.422 24.531 12.922 1 89.75 230 ALA A CA 1
ATOM 1802 C C . ALA A 1 230 ? -19.328 24.547 13.984 1 89.75 230 ALA A C 1
ATOM 1804 O O . ALA A 1 230 ? -19.188 25.516 14.727 1 89.75 230 ALA A O 1
ATOM 1805 N N . ARG A 1 231 ? -18.531 23.531 13.984 1 90.88 231 ARG A N 1
ATOM 1806 C CA . ARG A 1 231 ? -17.484 23.375 14.977 1 90.88 231 ARG A CA 1
ATOM 1807 C C . ARG A 1 231 ? -16.125 23.828 14.422 1 90.88 231 ARG A C 1
ATOM 1809 O O . ARG A 1 231 ? -15.133 23.875 15.148 1 90.88 231 ARG A O 1
ATOM 1816 N N . LEU A 1 232 ? -16.125 24.188 13.172 1 94.31 232 LEU A N 1
ATOM 1817 C CA . LEU A 1 232 ? -14.867 24.484 12.484 1 94.31 232 LEU A CA 1
ATOM 1818 C C . LEU A 1 232 ? -14.789 25.969 12.133 1 94.31 232 LEU A C 1
ATOM 1820 O O . LEU A 1 232 ? -15.781 26.688 12.25 1 94.31 232 LEU A O 1
ATOM 1824 N N . PRO A 1 233 ? -13.586 26.438 11.789 1 92.25 233 PRO A N 1
ATOM 1825 C CA . PRO A 1 233 ? -13.445 27.844 11.406 1 92.25 233 PRO A CA 1
ATOM 1826 C C . PRO A 1 233 ? -14.383 28.25 10.266 1 92.25 233 PRO A C 1
ATOM 1828 O O . PRO A 1 233 ? -14.852 27.375 9.516 1 92.25 233 PRO A O 1
ATOM 1831 N N . SER A 1 234 ? -14.602 29.531 10.109 1 88.56 234 SER A N 1
ATOM 1832 C CA . SER A 1 234 ? -15.57 30.062 9.156 1 88.56 234 SER A CA 1
ATOM 1833 C C . SER A 1 234 ? -15.148 29.766 7.723 1 88.56 234 SER A C 1
ATOM 1835 O O . SER A 1 234 ? -16 29.594 6.848 1 88.56 234 SER A O 1
ATOM 1837 N N . ASN A 1 235 ? -13.898 29.703 7.508 1 93.94 235 ASN A N 1
ATOM 1838 C CA . ASN A 1 235 ? -13.398 29.422 6.168 1 93.94 235 ASN A CA 1
ATOM 1839 C C . ASN A 1 235 ? -13.336 27.922 5.895 1 93.94 235 ASN A C 1
ATOM 1841 O O . ASN A 1 235 ? -12.258 27.375 5.625 1 93.94 235 ASN A O 1
ATOM 1845 N N . THR A 1 236 ? -14.461 27.328 6.031 1 95.81 236 THR A N 1
ATOM 1846 C CA . THR A 1 236 ? -14.578 25.891 5.816 1 95.81 236 THR A CA 1
ATOM 1847 C C . THR A 1 236 ? -15.531 25.594 4.66 1 95.81 236 THR A C 1
ATOM 1849 O O . THR A 1 236 ? -16.641 26.125 4.613 1 95.81 236 THR A O 1
ATOM 1852 N N . SER A 1 237 ? -15.047 24.859 3.711 1 95.62 237 SER A N 1
ATOM 1853 C CA . SER A 1 237 ? -15.891 24.391 2.621 1 95.62 237 SER A CA 1
ATOM 1854 C C . SER A 1 237 ? -16.234 22.906 2.801 1 95.62 237 SER A C 1
ATOM 1856 O O . SER A 1 237 ? -15.445 22.141 3.334 1 95.62 237 SER A O 1
ATOM 1858 N N . ARG A 1 238 ? -17.453 2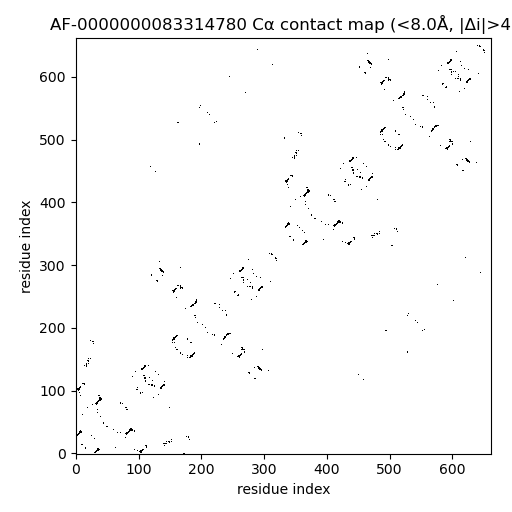2.578 2.381 1 95.62 238 ARG A N 1
ATOM 1859 C CA . ARG A 1 238 ? -17.953 21.203 2.527 1 95.62 238 ARG A CA 1
ATOM 1860 C C . ARG A 1 238 ? -18.125 20.547 1.169 1 95.62 238 ARG A C 1
ATOM 1862 O O . ARG A 1 238 ? -18.625 21.156 0.226 1 95.62 238 ARG A O 1
ATOM 1869 N N . HIS A 1 239 ? -17.656 19.234 1.106 1 96.44 239 HIS A N 1
ATOM 1870 C CA . HIS A 1 239 ? -17.781 18.453 -0.119 1 96.44 239 HIS A CA 1
ATOM 1871 C C . HIS A 1 239 ? -18.359 17.078 0.166 1 96.44 239 HIS A C 1
ATOM 1873 O O . HIS A 1 239 ? -17.734 16.266 0.869 1 96.44 239 HIS A O 1
ATOM 1879 N N . LEU A 1 240 ? -19.547 16.859 -0.331 1 95.56 240 LEU A N 1
ATOM 1880 C CA . LEU A 1 240 ? -20.141 15.516 -0.337 1 95.56 240 LEU A CA 1
ATOM 1881 C C . LEU A 1 240 ? -19.953 14.844 -1.691 1 95.56 240 LEU A C 1
ATOM 1883 O O . LEU A 1 240 ? -20.562 15.25 -2.684 1 95.56 240 LEU A O 1
ATOM 1887 N N . LEU A 1 241 ? -19.125 13.828 -1.724 1 94.25 241 LEU A N 1
ATOM 1888 C CA . LEU A 1 241 ? -18.828 13.117 -2.961 1 94.25 241 LEU A CA 1
ATOM 1889 C C . LEU A 1 241 ? -19.531 11.766 -3.002 1 94.25 241 LEU A C 1
ATOM 1891 O O . LEU A 1 241 ? -19.75 11.141 -1.96 1 94.25 241 LEU A O 1
ATOM 1895 N N . VAL A 1 242 ? -19.984 11.352 -4.145 1 89.62 242 VAL A N 1
ATOM 1896 C CA . VAL A 1 242 ? -20.578 10.039 -4.34 1 89.62 242 VAL A CA 1
ATOM 1897 C C . VAL A 1 242 ? -19.672 9.188 -5.238 1 89.62 242 VAL A C 1
ATOM 1899 O O . VAL A 1 242 ? -19.453 9.523 -6.406 1 89.62 242 VAL A O 1
ATOM 1902 N N . SER A 1 243 ? -19.109 8.141 -4.637 1 87.06 243 SER A N 1
ATOM 1903 C CA . SER A 1 243 ? -18.188 7.289 -5.367 1 87.06 243 SER A CA 1
ATOM 1904 C C . SER A 1 243 ? -18 5.945 -4.664 1 87.06 243 SER A C 1
ATOM 1906 O O . SER A 1 243 ? -18.031 5.875 -3.434 1 87.06 243 SER A O 1
ATOM 1908 N N . ASP A 1 244 ? -17.781 4.918 -5.434 1 80.81 244 ASP A N 1
ATOM 1909 C CA . ASP A 1 244 ? -17.406 3.625 -4.863 1 80.81 244 ASP A CA 1
ATOM 1910 C C . ASP A 1 244 ? -15.891 3.506 -4.707 1 80.81 244 ASP A C 1
ATOM 1912 O O . ASP A 1 244 ? -15.398 2.535 -4.129 1 80.81 244 ASP A O 1
ATOM 1916 N N . ASP A 1 245 ? -15.234 4.43 -5.191 1 86 245 ASP A N 1
ATOM 1917 C CA . ASP A 1 245 ? -13.781 4.516 -5.062 1 86 245 ASP A CA 1
ATOM 1918 C C . ASP A 1 245 ? -13.375 5.75 -4.258 1 86 245 ASP A C 1
ATOM 1920 O O . ASP A 1 245 ? -13.117 6.812 -4.828 1 86 245 ASP A O 1
ATOM 1924 N N . VAL A 1 246 ? -13.281 5.586 -3.039 1 88.94 246 VAL A N 1
ATOM 1925 C CA . VAL A 1 246 ? -13.047 6.68 -2.102 1 88.94 246 VAL A CA 1
ATOM 1926 C C . VAL A 1 246 ? -11.719 7.367 -2.424 1 88.94 246 VAL A C 1
ATOM 1928 O O . VAL A 1 246 ? -11.648 8.594 -2.48 1 88.94 246 VAL A O 1
ATOM 1931 N N . GLU A 1 247 ? -10.633 6.582 -2.654 1 91.38 247 GLU A N 1
ATOM 1932 C CA . GLU A 1 247 ? -9.305 7.125 -2.92 1 91.38 247 GLU A CA 1
ATOM 1933 C C . GLU A 1 247 ? -9.305 7.992 -4.176 1 91.38 247 GLU A C 1
ATOM 1935 O O . GLU A 1 247 ? -8.797 9.117 -4.16 1 91.38 247 GLU A O 1
ATOM 1940 N N . ALA A 1 248 ? -9.906 7.457 -5.211 1 90 248 ALA A N 1
ATOM 1941 C CA . ALA A 1 248 ? -9.938 8.195 -6.473 1 90 248 ALA A CA 1
ATOM 1942 C C . ALA A 1 248 ? -10.68 9.523 -6.316 1 90 248 ALA A C 1
ATOM 1944 O O . ALA A 1 248 ? -10.211 10.555 -6.797 1 90 248 ALA A O 1
ATOM 1945 N N . ALA A 1 249 ? -11.805 9.453 -5.668 1 93.44 249 ALA A N 1
ATOM 1946 C CA . ALA A 1 249 ? -12.617 10.648 -5.465 1 93.44 249 ALA A CA 1
ATOM 1947 C C . ALA A 1 249 ? -11.844 11.711 -4.684 1 93.44 249 ALA A C 1
ATOM 1949 O O . ALA A 1 249 ? -11.891 12.898 -5.016 1 93.44 249 ALA A O 1
ATOM 1950 N N . LEU A 1 250 ? -11.117 11.312 -3.729 1 96 250 LEU A N 1
ATOM 1951 C CA . LEU A 1 250 ? -10.375 12.25 -2.891 1 96 250 LEU A CA 1
ATOM 1952 C C . LEU A 1 250 ? -9.18 12.82 -3.646 1 96 250 LEU A C 1
ATOM 1954 O O . LEU A 1 250 ? -8.867 14.008 -3.512 1 96 250 LEU A O 1
ATOM 1958 N N . HIS A 1 251 ? -8.508 11.977 -4.391 1 94.12 251 HIS A N 1
ATOM 1959 C CA . HIS A 1 251 ? -7.414 12.484 -5.215 1 94.12 251 HIS A CA 1
ATOM 1960 C C . HIS A 1 251 ? -7.918 13.523 -6.211 1 94.12 251 HIS A C 1
ATOM 1962 O O . HIS A 1 251 ? -7.25 14.531 -6.461 1 94.12 251 HIS A O 1
ATOM 1968 N N . ASP A 1 252 ? -9.062 13.25 -6.828 1 94.81 252 ASP A N 1
ATOM 1969 C CA . ASP A 1 252 ? -9.656 14.219 -7.742 1 94.81 252 ASP A CA 1
ATOM 1970 C C . ASP A 1 252 ? -9.922 15.547 -7.035 1 94.81 252 ASP A C 1
ATOM 1972 O O . ASP A 1 252 ? -9.648 16.625 -7.582 1 94.81 252 ASP A O 1
ATOM 1976 N N . LEU A 1 253 ? -10.414 15.438 -5.863 1 97.38 253 LEU A N 1
ATOM 1977 C CA . LEU A 1 253 ? -10.711 16.641 -5.098 1 97.38 253 LEU A CA 1
ATOM 1978 C C . LEU A 1 253 ? -9.438 17.422 -4.785 1 97.38 253 LEU A C 1
ATOM 1980 O O . LEU A 1 253 ? -9.43 18.656 -4.809 1 97.38 253 LEU A O 1
ATOM 1984 N N . VAL A 1 254 ? -8.367 16.734 -4.473 1 97.19 254 VAL A N 1
ATOM 1985 C CA . VAL A 1 254 ? -7.078 17.359 -4.203 1 97.19 254 VAL A CA 1
ATOM 1986 C C . VAL A 1 254 ? -6.668 18.219 -5.391 1 97.19 254 VAL A C 1
ATOM 1988 O O . VAL A 1 254 ? -6.234 19.359 -5.215 1 97.19 254 VAL A O 1
ATOM 1991 N N . MET A 1 255 ? -6.855 17.672 -6.539 1 94.62 255 MET A N 1
ATOM 1992 C CA . MET A 1 255 ? -6.492 18.375 -7.758 1 94.62 255 MET A CA 1
ATOM 1993 C C . MET A 1 255 ? -7.453 19.531 -8.023 1 94.62 255 MET A C 1
ATOM 1995 O O . MET A 1 255 ? -7.023 20.656 -8.273 1 94.62 255 MET A O 1
ATOM 1999 N N . GLU A 1 256 ? -8.672 19.266 -7.934 1 96.25 256 GLU A N 1
ATOM 2000 C CA . GLU A 1 256 ? -9.711 20.234 -8.266 1 96.25 256 GLU A CA 1
ATOM 2001 C C . GLU A 1 256 ? -9.664 21.438 -7.332 1 96.25 256 GLU A C 1
ATOM 2003 O O . GLU A 1 256 ? -9.898 22.578 -7.762 1 96.25 256 GLU A O 1
ATOM 2008 N N . GLU A 1 257 ? -9.344 21.188 -6.09 1 97.06 257 GLU A N 1
ATOM 2009 C CA . GLU A 1 257 ? -9.391 22.234 -5.074 1 97.06 257 GLU A CA 1
ATOM 2010 C C . GLU A 1 257 ? -7.988 22.766 -4.766 1 97.06 257 GLU A C 1
ATOM 2012 O O . GLU A 1 257 ? -7.812 23.547 -3.836 1 97.06 257 GLU A O 1
ATOM 2017 N N . SER A 1 258 ? -6.957 22.312 -5.492 1 96.12 258 SER A N 1
ATOM 2018 C CA . SER A 1 258 ? -5.578 22.75 -5.301 1 96.12 258 SER A CA 1
ATOM 2019 C C . SER A 1 258 ? -5.152 22.625 -3.842 1 96.12 258 SER A C 1
ATOM 2021 O O . SER A 1 258 ? -4.617 23.578 -3.258 1 96.12 258 SER A O 1
ATOM 2023 N N . ILE A 1 259 ? -5.375 21.469 -3.301 1 97.5 259 ILE A N 1
ATOM 2024 C CA . ILE A 1 259 ? -5.062 21.172 -1.908 1 97.5 259 ILE A CA 1
ATOM 2025 C C . ILE A 1 259 ? -3.551 21.172 -1.707 1 97.5 259 ILE A C 1
ATOM 2027 O O . ILE A 1 259 ? -2.807 20.641 -2.535 1 97.5 259 ILE A O 1
ATOM 2031 N N . ASP A 1 260 ? -3.123 21.797 -0.614 1 95.88 260 ASP A N 1
ATOM 2032 C CA . ASP A 1 260 ? -1.679 21.812 -0.397 1 95.88 260 ASP A CA 1
ATOM 2033 C C . ASP A 1 260 ? -1.309 21.078 0.883 1 95.88 260 ASP A C 1
ATOM 2035 O O . ASP A 1 260 ? -0.129 20.953 1.219 1 95.88 260 ASP A O 1
ATOM 2039 N N . LEU A 1 261 ? -2.301 20.547 1.615 1 97.81 261 LEU A N 1
ATOM 2040 C CA . LEU A 1 261 ? -2.094 19.625 2.729 1 97.81 261 LEU A CA 1
ATOM 2041 C C . LEU A 1 261 ? -3.297 18.688 2.898 1 97.81 261 LEU A C 1
ATOM 2043 O O . LEU A 1 261 ? -4.441 19.156 2.885 1 97.81 261 LEU A O 1
ATOM 2047 N N . VAL A 1 262 ? -3.043 17.422 2.984 1 98.5 262 VAL A N 1
ATOM 2048 C CA . VAL A 1 262 ? -4.074 16.453 3.322 1 98.5 262 VAL A CA 1
ATOM 2049 C C . VAL A 1 262 ? -3.861 15.945 4.746 1 98.5 262 VAL A C 1
ATOM 2051 O O . VAL A 1 262 ? -2.74 15.594 5.125 1 98.5 262 VAL A O 1
ATOM 2054 N N . ILE A 1 263 ? -4.891 15.953 5.574 1 98.5 263 ILE A N 1
ATOM 2055 C CA . ILE A 1 263 ? -4.82 15.406 6.922 1 98.5 263 ILE A CA 1
ATOM 2056 C C . ILE A 1 263 ? -5.75 14.195 7.035 1 98.5 263 ILE A C 1
ATOM 2058 O O . ILE A 1 263 ? -6.961 14.312 6.82 1 98.5 263 ILE A O 1
ATOM 2062 N N . LEU A 1 264 ? -5.203 13.086 7.336 1 97 264 LEU A N 1
ATOM 2063 C CA . LEU A 1 264 ? -5.953 11.844 7.469 1 97 264 LEU A CA 1
ATOM 2064 C C . LEU A 1 264 ? -5.695 11.195 8.828 1 97 264 LEU A C 1
ATOM 2066 O O . LEU A 1 264 ? -4.574 11.25 9.336 1 97 264 LEU A O 1
ATOM 2070 N N . SER A 1 265 ? -6.77 10.641 9.375 1 94.31 265 SER A N 1
ATOM 2071 C CA . SER A 1 265 ? -6.559 9.703 10.477 1 94.31 265 SER A CA 1
ATOM 2072 C C . SER A 1 265 ? -5.875 8.43 10 1 94.31 265 SER A C 1
ATOM 2074 O O . SER A 1 265 ? -6.062 8.016 8.852 1 94.31 265 SER A O 1
ATOM 2076 N N . ALA A 1 266 ? -5.07 7.852 10.844 1 92.94 266 ALA A N 1
ATOM 2077 C CA . ALA A 1 266 ? -4.406 6.605 10.469 1 92.94 266 ALA A CA 1
ATOM 2078 C C . ALA A 1 266 ? -5.426 5.543 10.062 1 92.94 266 ALA A C 1
ATOM 2080 O O . ALA A 1 266 ? -5.199 4.793 9.109 1 92.94 266 ALA A O 1
ATOM 2081 N N . HIS A 1 267 ? -6.551 5.555 10.805 1 89.44 267 HIS A N 1
ATOM 2082 C CA . HIS A 1 267 ? -7.598 4.59 10.492 1 89.44 267 HIS A CA 1
ATOM 2083 C C . HIS A 1 267 ? -8.961 5.273 10.375 1 89.44 267 HIS A C 1
ATOM 2085 O O . HIS A 1 267 ? -9.156 6.375 10.891 1 89.44 267 HIS A O 1
ATOM 2091 N N . GLY A 1 268 ? -9.797 4.605 9.625 1 82.56 268 GLY A N 1
ATOM 2092 C CA . GLY A 1 268 ? -11.18 5.043 9.477 1 82.56 268 GLY A CA 1
ATOM 2093 C C . GLY A 1 268 ? -12.172 4.121 10.164 1 82.56 268 GLY A C 1
ATOM 2094 O O . GLY A 1 268 ? -11.891 3.58 11.234 1 82.56 268 GLY A O 1
ATOM 2095 N N . TYR A 1 269 ? -13.289 4.027 9.578 1 72.12 269 TYR A N 1
ATOM 2096 C CA . TYR A 1 269 ? -14.461 3.371 10.148 1 72.12 269 TYR A CA 1
ATOM 2097 C C . TYR A 1 269 ? -14.211 1.88 10.344 1 72.12 269 TYR A C 1
ATOM 2099 O O . TYR A 1 269 ? -14.82 1.252 11.211 1 72.12 269 TYR A O 1
ATOM 2107 N N . SER A 1 270 ? -13.281 1.436 9.492 1 63.5 270 SER A N 1
ATOM 2108 C CA . SER A 1 270 ? -13.227 -0.021 9.57 1 63.5 270 SER A CA 1
ATOM 2109 C C . SER A 1 270 ? -12.695 -0.487 10.914 1 63.5 270 SER A C 1
ATOM 2111 O O . SER A 1 270 ? -11.922 0.223 11.562 1 63.5 270 SER A O 1
ATOM 2113 N N . GLY A 1 271 ? -13.398 -1.077 11.883 1 58.19 271 GLY A N 1
ATOM 2114 C CA . GLY A 1 271 ? -13.242 -1.652 13.211 1 58.19 271 GLY A CA 1
ATOM 2115 C C . GLY A 1 271 ? -11.805 -1.701 13.672 1 58.19 271 GLY A C 1
ATOM 2116 O O . GLY A 1 271 ? -11.047 -0.744 13.484 1 58.19 271 GLY A O 1
ATOM 2117 N N . GLN A 1 272 ? -11.297 -2.746 14.195 1 63.47 272 GLN A N 1
ATOM 2118 C CA . GLN A 1 272 ? -10.039 -2.969 14.898 1 63.47 272 GLN A CA 1
ATOM 2119 C C . GLN A 1 272 ? -8.852 -2.887 13.945 1 63.47 272 GLN A C 1
ATOM 2121 O O . GLN A 1 272 ? -8.742 -3.684 13.008 1 63.47 272 GLN A O 1
ATOM 2126 N N . PRO A 1 273 ? -8.086 -1.855 14.211 1 73.19 273 PRO A N 1
ATOM 2127 C CA . PRO A 1 273 ? -6.914 -1.68 13.352 1 73.19 273 PRO A CA 1
ATOM 2128 C C . PRO A 1 273 ? -5.961 -2.873 13.406 1 73.19 273 PRO A C 1
ATOM 2130 O O . PRO A 1 273 ? -5.527 -3.273 14.484 1 73.19 273 PRO A O 1
ATOM 2133 N N . ARG A 1 274 ? -5.832 -3.566 12.32 1 79.44 274 ARG A N 1
ATOM 2134 C CA . ARG A 1 274 ? -4.902 -4.68 12.18 1 79.44 274 ARG A CA 1
ATOM 2135 C C . ARG A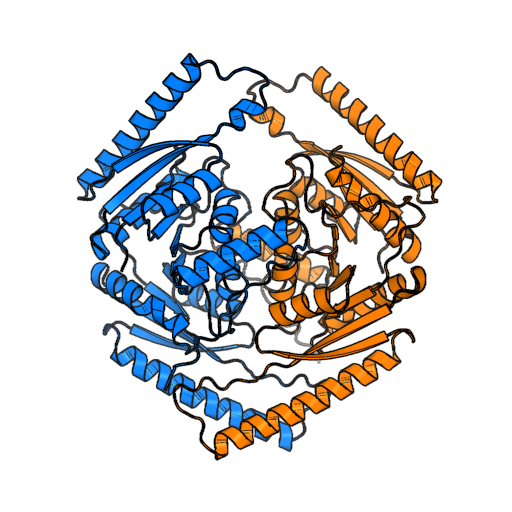 1 274 ? -3.592 -4.219 11.547 1 79.44 274 ARG A C 1
ATOM 2137 O O . ARG A 1 274 ? -2.562 -4.883 11.688 1 79.44 274 ARG A O 1
ATOM 2144 N N . TRP A 1 275 ? -3.631 -3.137 11.008 1 84.75 275 TRP A N 1
ATOM 2145 C CA . TRP A 1 275 ? -2.477 -2.594 10.297 1 84.75 275 TRP A CA 1
ATOM 2146 C C . TRP A 1 275 ? -2.158 -1.182 10.773 1 84.75 275 TRP A C 1
ATOM 2148 O O . TRP A 1 275 ? -2.998 -0.525 11.391 1 84.75 275 TRP A O 1
ATOM 2158 N N . PRO A 1 276 ? -0.987 -0.708 10.461 1 85.5 276 PRO A N 1
ATOM 2159 C CA . PRO A 1 276 ? -0.599 0.61 10.969 1 85.5 276 PRO A CA 1
ATOM 2160 C C . PRO A 1 276 ? -1.479 1.733 10.43 1 85.5 276 PRO A C 1
ATOM 2162 O O . PRO A 1 276 ? -1.715 2.727 11.117 1 85.5 276 PRO A O 1
ATOM 2165 N N . VAL A 1 277 ? -1.906 1.513 9.164 1 89.5 277 VAL A N 1
ATOM 2166 C CA . VAL A 1 277 ? -2.789 2.514 8.578 1 89.5 277 VAL A CA 1
ATOM 2167 C C . VAL A 1 277 ? -3.865 1.828 7.742 1 89.5 277 VAL A C 1
ATOM 2169 O O . VAL A 1 277 ? -3.691 0.684 7.316 1 89.5 277 VAL A O 1
ATOM 2172 N N . GLY A 1 278 ? -4.953 2.541 7.598 1 89.75 278 GLY A N 1
ATOM 2173 C CA . GLY A 1 278 ? -6.02 2.035 6.746 1 89.75 278 GLY A CA 1
ATOM 2174 C C . GLY A 1 278 ? -5.727 2.195 5.266 1 89.75 278 GLY A C 1
ATOM 2175 O O . GLY A 1 278 ? -4.727 2.807 4.887 1 89.75 278 GLY A O 1
ATOM 2176 N N . SER A 1 279 ? -6.613 1.717 4.453 1 88.62 279 SER A N 1
ATOM 2177 C CA . SER A 1 279 ? -6.406 1.619 3.012 1 88.62 279 SER A CA 1
ATOM 2178 C C . SER A 1 279 ? -6.344 3 2.367 1 88.62 279 SER A C 1
ATOM 2180 O O . SER A 1 279 ? -5.535 3.236 1.469 1 88.62 279 SER A O 1
ATOM 2182 N N . VAL A 1 280 ? -7.207 3.93 2.783 1 91.56 280 VAL A N 1
ATOM 2183 C CA . VAL A 1 280 ? -7.219 5.262 2.193 1 91.56 280 VAL A CA 1
ATOM 2184 C C . VAL A 1 280 ? -5.914 5.984 2.516 1 91.56 280 VAL A C 1
ATOM 2186 O O . VAL A 1 280 ? -5.27 6.547 1.626 1 91.56 280 VAL A O 1
ATOM 2189 N N . THR A 1 281 ? -5.543 5.883 3.775 1 93.56 281 THR A N 1
ATOM 2190 C CA . THR A 1 281 ? -4.293 6.512 4.191 1 93.56 281 THR A CA 1
ATOM 2191 C C . THR A 1 281 ? -3.102 5.867 3.49 1 93.56 281 THR A C 1
ATOM 2193 O O . THR A 1 281 ? -2.197 6.566 3.027 1 93.56 281 THR A O 1
ATOM 2196 N N . ALA A 1 282 ? -3.104 4.578 3.387 1 90.75 282 ALA A N 1
ATOM 2197 C CA . ALA A 1 282 ? -2.041 3.873 2.674 1 90.75 282 ALA A CA 1
ATOM 2198 C C . ALA A 1 282 ? -1.946 4.344 1.226 1 90.75 282 ALA A C 1
ATOM 2200 O O . ALA A 1 282 ? -0.847 4.535 0.699 1 90.75 282 ALA A O 1
ATOM 2201 N N . ASN A 1 283 ? -3.066 4.477 0.601 1 90.94 283 ASN A N 1
ATOM 2202 C CA . ASN A 1 283 ? -3.102 4.938 -0.784 1 90.94 283 ASN A CA 1
ATOM 2203 C C . ASN A 1 283 ? -2.482 6.324 -0.93 1 90.94 283 ASN A C 1
ATOM 2205 O O . ASN A 1 283 ? -1.686 6.559 -1.841 1 90.94 283 ASN A O 1
ATOM 2209 N N . PHE A 1 284 ? -2.779 7.176 -0.046 1 93.38 284 PHE A N 1
ATOM 2210 C CA . PHE A 1 284 ? -2.254 8.539 -0.12 1 93.38 284 PHE A CA 1
ATOM 2211 C C . PHE A 1 284 ? -0.754 8.547 0.15 1 93.38 284 PHE A C 1
ATOM 2213 O O . PHE A 1 284 ? -0.028 9.383 -0.395 1 93.38 284 PHE A O 1
ATOM 2220 N N . ILE A 1 285 ? -0.33 7.652 1.043 1 92.19 285 ILE A N 1
ATOM 2221 C CA . ILE A 1 285 ? 1.109 7.543 1.259 1 92.19 285 ILE A CA 1
ATOM 2222 C C . ILE A 1 285 ? 1.8 7.164 -0.05 1 92.19 285 ILE A C 1
ATOM 2224 O O . ILE A 1 285 ? 2.785 7.797 -0.443 1 92.19 285 ILE A O 1
ATOM 2228 N N . MET A 1 286 ? 1.251 6.32 -0.729 1 86.06 286 MET A N 1
ATOM 2229 C CA . MET A 1 286 ? 1.891 5.727 -1.899 1 86.06 286 MET A CA 1
ATOM 2230 C C . MET A 1 286 ? 1.724 6.621 -3.123 1 86.06 286 MET A C 1
ATOM 2232 O O . MET A 1 286 ? 2.615 6.695 -3.971 1 86.06 286 MET A O 1
ATOM 2236 N N . TYR A 1 287 ? 0.586 7.34 -3.182 1 86.12 287 TYR A N 1
ATOM 2237 C CA . TYR A 1 287 ? 0.284 7.945 -4.473 1 86.12 287 TYR A CA 1
ATOM 2238 C C . TYR A 1 287 ? -0.031 9.43 -4.32 1 86.12 287 TYR A C 1
ATOM 2240 O O . TYR A 1 287 ? -0.245 10.133 -5.312 1 86.12 287 TYR A O 1
ATOM 2248 N N . GLY A 1 288 ? -0.082 9.844 -3.127 1 89.75 288 GLY A N 1
ATOM 2249 C CA . GLY A 1 288 ? -0.395 11.25 -2.918 1 89.75 288 GLY A CA 1
ATOM 2250 C C . GLY A 1 288 ? 0.648 12.18 -3.496 1 89.75 288 GLY A C 1
ATOM 2251 O O . GLY A 1 288 ? 1.822 11.82 -3.607 1 89.75 288 GLY A O 1
ATOM 2252 N N . THR A 1 289 ? 0.186 13.391 -3.828 1 88.62 289 THR A N 1
ATOM 2253 C CA . THR A 1 289 ? 1.072 14.367 -4.453 1 88.62 289 THR A CA 1
ATOM 2254 C C . THR A 1 289 ? 1.259 15.586 -3.547 1 88.62 289 THR A C 1
ATOM 2256 O O . THR A 1 289 ? 1.978 16.516 -3.9 1 88.62 289 THR A O 1
ATOM 2259 N N . THR A 1 290 ? 0.618 15.602 -2.467 1 93.5 290 THR A N 1
ATOM 2260 C CA . THR A 1 290 ? 0.662 16.703 -1.515 1 93.5 290 THR A CA 1
ATOM 2261 C C . THR A 1 290 ? 1.203 16.234 -0.167 1 93.5 290 THR A C 1
ATOM 2263 O O . THR A 1 290 ? 1.151 15.047 0.149 1 93.5 290 THR A O 1
ATOM 2266 N N . PRO A 1 291 ? 1.79 17.219 0.604 1 96.5 291 PRO A N 1
ATOM 2267 C CA . PRO A 1 291 ? 2.111 16.844 1.98 1 96.5 291 PRO A CA 1
ATOM 2268 C C . PRO A 1 291 ? 0.939 16.172 2.699 1 96.5 291 PRO A C 1
ATOM 2270 O O . PRO A 1 291 ? -0.215 16.547 2.482 1 96.5 291 PRO A O 1
ATOM 2273 N N . LEU A 1 292 ? 1.277 15.172 3.445 1 97.75 292 LEU A N 1
ATOM 2274 C CA . LEU A 1 292 ? 0.276 14.336 4.098 1 97.75 292 LEU A CA 1
ATOM 2275 C C . LEU A 1 292 ? 0.533 14.25 5.598 1 97.75 292 LEU A C 1
ATOM 2277 O O . LEU A 1 292 ? 1.595 13.789 6.027 1 97.75 292 LEU A O 1
ATOM 2281 N N . LEU A 1 293 ? -0.423 14.75 6.379 1 98.44 293 LEU A N 1
ATOM 2282 C CA . LEU A 1 293 ? -0.391 14.539 7.82 1 98.44 293 LEU A CA 1
ATOM 2283 C C . LEU A 1 293 ? -1.256 13.344 8.219 1 98.44 293 LEU A C 1
ATOM 2285 O O . LEU A 1 293 ? -2.455 13.32 7.93 1 98.44 293 LEU A O 1
ATOM 2289 N N . ILE A 1 294 ? -0.661 12.391 8.758 1 96.94 294 ILE A N 1
ATOM 2290 C CA . ILE A 1 294 ? -1.354 11.227 9.305 1 96.94 294 ILE A CA 1
ATOM 2291 C C . ILE A 1 294 ? -1.43 11.352 10.828 1 96.94 294 ILE A C 1
ATOM 2293 O O . ILE A 1 294 ? -0.402 11.336 11.508 1 96.94 294 ILE A O 1
ATOM 2297 N N . VAL A 1 295 ? -2.6 11.477 11.359 1 96.38 295 VAL A N 1
ATOM 2298 C CA . VAL A 1 295 ? -2.797 11.555 12.805 1 96.38 295 VAL A CA 1
ATOM 2299 C C . VAL A 1 295 ? -3.123 10.172 13.352 1 96.38 295 VAL A C 1
ATOM 2301 O O . VAL A 1 295 ? -4.082 9.531 12.922 1 96.38 295 VAL A O 1
ATOM 2304 N N . GLN A 1 296 ? -2.309 9.781 14.234 1 90.25 296 GLN A N 1
ATOM 2305 C CA . GLN A 1 296 ? -2.523 8.469 14.836 1 90.25 296 GLN A CA 1
ATOM 2306 C C . GLN A 1 296 ? -3.732 8.484 15.773 1 90.25 296 GLN A C 1
ATOM 2308 O O . GLN A 1 296 ? -3.896 9.406 16.562 1 90.25 296 GLN A O 1
ATOM 2313 N N . ASP A 1 297 ? -4.598 7.504 15.664 1 81.94 297 ASP A N 1
ATOM 2314 C CA . ASP A 1 297 ? -5.855 7.461 16.406 1 81.94 297 ASP A CA 1
ATOM 2315 C C . ASP A 1 297 ? -5.82 6.387 17.484 1 81.94 297 ASP A C 1
ATOM 2317 O O . ASP A 1 297 ? -6.789 6.211 18.234 1 81.94 297 ASP A O 1
ATOM 2321 N N . LEU A 1 298 ? -4.75 5.637 17.547 1 82.25 298 LEU A N 1
ATOM 2322 C CA . LEU A 1 298 ? -4.668 4.551 18.516 1 82.25 298 LEU A CA 1
ATOM 2323 C C . LEU A 1 298 ? -4.004 5.027 19.812 1 82.25 298 LEU A C 1
ATOM 2325 O O . LEU A 1 298 ? -3.051 5.809 19.766 1 82.25 298 LEU A O 1
ATOM 2329 N N . GLY A 1 299 ? -4.609 4.582 20.859 1 76.25 299 GLY A N 1
ATOM 2330 C CA . GLY A 1 299 ? -3.969 4.836 22.141 1 76.25 299 GLY A CA 1
ATOM 2331 C C . GLY A 1 299 ? -2.686 4.047 22.328 1 76.25 299 GLY A C 1
ATOM 2332 O O . GLY A 1 299 ? -2.355 3.182 21.516 1 76.25 299 GLY A O 1
ATOM 2333 N N . PRO A 1 300 ? -1.956 4.383 23.312 1 73.56 300 PRO A N 1
ATOM 2334 C CA . PRO A 1 300 ? -0.667 3.727 23.531 1 73.56 300 PRO A CA 1
ATOM 2335 C C . PRO A 1 300 ? -0.791 2.211 23.672 1 73.56 300 PRO A C 1
ATOM 2337 O O . PRO A 1 300 ? 0.062 1.473 23.172 1 73.56 300 PRO A O 1
ATOM 2340 N N . ASP A 1 301 ? -1.879 1.769 24.312 1 74.75 301 ASP A N 1
ATOM 2341 C CA . ASP A 1 301 ? -2.062 0.334 24.5 1 74.75 301 ASP A CA 1
ATOM 2342 C C . ASP A 1 301 ? -2.348 -0.374 23.188 1 74.75 301 ASP A C 1
ATOM 2344 O O . ASP A 1 301 ? -1.81 -1.451 22.922 1 74.75 301 ASP A O 1
ATOM 2348 N N . GLN A 1 302 ? -3.166 0.254 22.438 1 76.25 302 GLN A N 1
ATOM 2349 C CA . GLN A 1 302 ? -3.512 -0.323 21.141 1 76.25 302 GLN A CA 1
ATOM 2350 C C . GLN A 1 302 ? -2.305 -0.339 20.203 1 76.25 302 GLN A C 1
ATOM 2352 O O . GLN A 1 302 ? -2.109 -1.295 19.453 1 76.25 302 GLN A O 1
ATOM 2357 N N . GLN A 1 303 ? -1.492 0.62 20.406 1 72.62 303 GLN A N 1
ATOM 2358 C CA . GLN A 1 303 ? -0.278 0.717 19.609 1 72.62 303 GLN A CA 1
ATOM 2359 C C . GLN A 1 303 ? 0.688 -0.419 19.938 1 72.62 303 GLN A C 1
ATOM 2361 O O . GLN A 1 303 ? 1.245 -1.045 19.031 1 72.62 303 GLN A O 1
ATOM 2366 N N . ALA A 1 304 ? 0.761 -0.646 21.156 1 70.88 304 ALA A N 1
ATOM 2367 C CA . ALA A 1 304 ? 1.651 -1.711 21.609 1 70.88 304 ALA A CA 1
ATOM 2368 C C . ALA A 1 304 ? 1.185 -3.072 21.109 1 70.88 304 ALA A C 1
ATOM 2370 O O . ALA A 1 304 ? 2 -3.906 20.703 1 70.88 304 ALA A O 1
ATOM 2371 N N . LEU A 1 305 ? -0.085 -3.258 21.094 1 71.38 305 LEU A N 1
ATOM 2372 C CA . LEU A 1 305 ? -0.653 -4.523 20.641 1 71.38 305 LEU A CA 1
ATOM 2373 C C . LEU A 1 305 ? -0.425 -4.715 19.156 1 71.38 305 LEU A C 1
ATOM 2375 O O . LEU A 1 305 ? -0.063 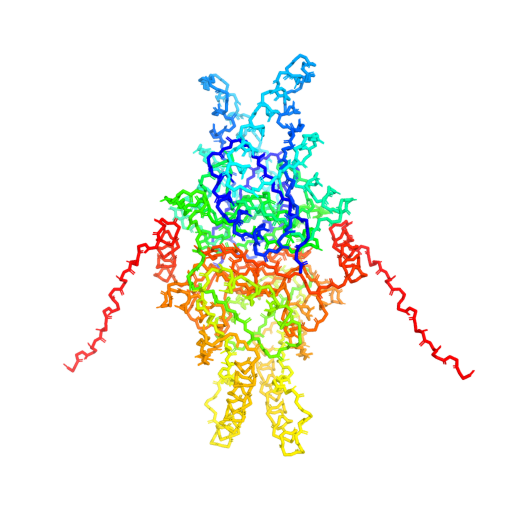-5.805 18.703 1 71.38 305 LEU A O 1
ATOM 2379 N N . LEU A 1 306 ? -0.626 -3.66 18.438 1 71.94 306 LEU A N 1
ATOM 2380 C CA . LEU A 1 306 ? -0.43 -3.721 17 1 71.94 306 LEU A CA 1
ATOM 2381 C C . LEU A 1 306 ? 1.028 -4.008 16.656 1 71.94 306 LEU A C 1
ATOM 2383 O O . LEU A 1 306 ? 1.317 -4.789 15.75 1 71.94 306 LEU A O 1
ATOM 2387 N N . PHE A 1 307 ? 1.803 -3.432 17.422 1 66.81 307 PHE A N 1
ATOM 2388 C CA . PHE A 1 307 ? 3.232 -3.637 17.219 1 66.81 307 PHE A CA 1
ATOM 2389 C C . PHE A 1 307 ? 3.617 -5.086 17.5 1 66.81 307 PHE A C 1
ATOM 2391 O O . PHE A 1 307 ? 4.355 -5.699 16.719 1 66.81 307 PHE A O 1
ATOM 2398 N N . ALA A 1 308 ? 3.059 -5.59 18.5 1 67.25 308 ALA A N 1
ATOM 2399 C CA . ALA A 1 308 ? 3.352 -6.965 18.891 1 67.25 308 ALA A CA 1
ATOM 2400 C C . ALA A 1 308 ? 2.836 -7.953 17.844 1 67.25 308 ALA A C 1
ATOM 2402 O O . ALA A 1 308 ? 3.521 -8.922 17.516 1 67.25 308 ALA A O 1
ATOM 2403 N N . GLU A 1 309 ? 1.723 -7.621 17.359 1 66.25 309 GLU A N 1
ATOM 2404 C CA . GLU A 1 309 ? 1.111 -8.492 16.359 1 66.25 309 GLU A CA 1
ATOM 2405 C C . GLU A 1 309 ? 1.896 -8.469 15.047 1 66.25 309 GLU A C 1
ATOM 2407 O O . GLU A 1 309 ? 2.068 -9.508 14.398 1 66.25 309 GLU A O 1
ATOM 2412 N N . HIS A 1 310 ? 2.332 -7.352 14.805 1 64.62 310 HIS A N 1
ATOM 2413 C CA . HIS A 1 310 ? 3.098 -7.199 13.578 1 64.62 310 HIS A CA 1
ATOM 2414 C C . HIS A 1 310 ? 4.422 -7.949 13.656 1 64.62 310 HIS A C 1
ATOM 2416 O O . HIS A 1 310 ? 4.816 -8.625 12.703 1 64.62 310 HIS A O 1
ATOM 2422 N N . ILE A 1 311 ? 5.02 -7.855 14.766 1 61.47 311 ILE A N 1
ATOM 2423 C CA . ILE A 1 311 ? 6.281 -8.555 14.977 1 61.47 311 ILE A CA 1
ATOM 2424 C C . ILE A 1 311 ? 6.051 -10.062 14.93 1 61.47 311 ILE A C 1
ATOM 2426 O O . ILE A 1 311 ? 6.852 -10.805 14.352 1 61.47 311 ILE A O 1
ATOM 2430 N N . ALA A 1 312 ? 4.945 -10.43 15.438 1 61.22 312 ALA A N 1
ATOM 2431 C CA . ALA A 1 312 ? 4.617 -11.852 15.469 1 61.22 312 ALA A CA 1
ATOM 2432 C C . ALA A 1 312 ? 4.371 -12.391 14.062 1 61.22 312 ALA A C 1
ATOM 2434 O O . ALA A 1 312 ? 4.789 -13.5 13.734 1 61.22 312 ALA A O 1
ATOM 2435 N N . HIS A 1 313 ? 3.717 -11.586 13.383 1 59.88 313 HIS A N 1
ATOM 2436 C CA . HIS A 1 313 ? 3.398 -11.984 12.016 1 59.88 313 HIS A CA 1
ATOM 2437 C C . HIS A 1 313 ? 4.66 -12.094 11.172 1 59.88 313 HIS A C 1
ATOM 2439 O O . HIS A 1 313 ? 4.762 -12.977 10.305 1 59.88 313 HIS A O 1
ATOM 2445 N N . GLN A 1 314 ? 5.48 -11.195 11.383 1 56.53 314 GLN A N 1
ATOM 2446 C CA . GLN A 1 314 ? 6.734 -11.188 10.641 1 56.53 314 GLN A CA 1
ATOM 2447 C C . GLN A 1 314 ? 7.594 -12.398 11.008 1 56.53 314 GLN A C 1
ATOM 2449 O O . GLN A 1 314 ? 8.367 -12.883 10.18 1 56.53 314 GLN A O 1
ATOM 2454 N N . GLN A 1 315 ? 7.578 -12.719 12.375 1 51.19 315 GLN A N 1
ATOM 2455 C CA . GLN A 1 315 ? 8.43 -13.805 12.852 1 51.19 315 GLN A CA 1
ATOM 2456 C C . GLN A 1 315 ? 7.812 -15.164 12.555 1 51.19 315 GLN A C 1
ATOM 2458 O O . GLN A 1 315 ? 8.297 -16.188 13.031 1 51.19 315 GLN A O 1
ATOM 2463 N N . GLY A 1 316 ? 7.02 -15.32 11.414 1 46.06 316 GLY A N 1
ATOM 2464 C CA . GLY A 1 316 ? 6.621 -16.641 10.969 1 46.06 316 GLY A CA 1
ATOM 2465 C C . GLY A 1 316 ? 5.5 -17.25 11.797 1 46.06 316 GLY A C 1
ATOM 2466 O O . GLY A 1 316 ? 5.52 -18.438 12.117 1 46.06 316 GLY A O 1
ATOM 2467 N N . GLY A 1 317 ? 4.141 -16.625 12.062 1 45.97 317 GLY A N 1
ATOM 2468 C CA . GLY A 1 317 ? 2.848 -17.188 12.414 1 45.97 317 GLY A CA 1
ATOM 2469 C C . GLY A 1 317 ? 2.701 -17.469 13.898 1 45.97 317 GLY A C 1
ATOM 2470 O O . GLY A 1 317 ? 1.898 -18.312 14.297 1 45.97 317 GLY A O 1
ATOM 2471 N N . VAL A 1 318 ? 3.547 -17.219 14.82 1 31.91 318 VAL A N 1
ATOM 2472 C CA . VAL A 1 318 ? 3.225 -17.562 16.203 1 31.91 318 VAL A CA 1
ATOM 2473 C C . VAL A 1 318 ? 2.154 -16.625 16.734 1 31.91 318 VAL A C 1
ATOM 2475 O O . VAL A 1 318 ? 2.316 -15.406 16.703 1 31.91 318 VAL A O 1
ATOM 2478 N N . ARG A 1 319 ? 0.931 -17.094 16.828 1 37.22 319 ARG A N 1
ATOM 2479 C CA . ARG A 1 319 ? -0.229 -16.484 17.484 1 37.22 319 ARG A CA 1
ATOM 2480 C C . ARG A 1 319 ? 0.146 -15.891 18.828 1 37.22 319 ARG A C 1
ATOM 2482 O O . ARG A 1 319 ? 0.617 -16.609 19.719 1 37.22 319 ARG A O 1
ATOM 2489 N N . ILE A 1 320 ? 0.509 -14.672 18.984 1 34.28 320 ILE A N 1
ATOM 2490 C CA . ILE A 1 320 ? 0.469 -14.188 20.359 1 34.28 320 ILE A CA 1
ATOM 2491 C C . ILE A 1 320 ? -0.974 -14.18 20.859 1 34.28 320 ILE A C 1
ATOM 2493 O O . ILE A 1 320 ? -1.832 -13.508 20.281 1 34.28 320 ILE A O 1
ATOM 2497 N N . HIS A 1 321 ? -1.445 -15.148 21.547 1 28.92 321 HIS A N 1
ATOM 2498 C CA . HIS A 1 321 ? -2.703 -15.195 22.297 1 28.92 321 HIS A CA 1
ATOM 2499 C C . HIS A 1 321 ? -2.855 -13.969 23.188 1 28.92 321 HIS A C 1
ATOM 2501 O O . HIS A 1 321 ? -2.125 -13.828 24.172 1 28.92 321 HIS A O 1
ATOM 2507 N N . VAL A 1 322 ? -3.236 -12.891 22.688 1 32.12 322 VAL A N 1
ATOM 2508 C CA . VAL A 1 322 ? -3.566 -11.844 23.641 1 32.12 322 VAL A CA 1
ATOM 2509 C C . VAL A 1 322 ? -4.762 -12.273 24.484 1 32.12 322 VAL A C 1
ATOM 2511 O O . VAL A 1 322 ? -5.836 -12.562 23.953 1 32.12 322 VAL A O 1
ATOM 2514 N N . SER A 1 323 ? -4.625 -12.711 25.734 1 26.31 323 SER A N 1
ATOM 2515 C CA . SER A 1 323 ? -5.645 -12.922 26.766 1 26.31 323 SER A CA 1
ATOM 2516 C C . SER A 1 323 ? -6.43 -11.648 27.031 1 26.31 323 SER A C 1
ATOM 2518 O O . SER A 1 323 ? -5.859 -10.633 27.422 1 26.31 323 SER A O 1
ATOM 2520 N N . ARG A 1 324 ? -7.488 -11.359 26.297 1 32.16 324 ARG A N 1
ATOM 2521 C CA . ARG A 1 324 ? -8.469 -10.375 26.734 1 32.16 324 ARG A CA 1
ATOM 2522 C C . ARG A 1 324 ? -8.844 -10.586 28.203 1 32.16 324 ARG A C 1
ATOM 2524 O O . ARG A 1 324 ? -9.5 -11.57 28.531 1 32.16 324 ARG A O 1
ATOM 2531 N N . THR A 1 325 ? -8.125 -10.156 29.203 1 29.03 325 THR A N 1
ATOM 2532 C CA . THR A 1 325 ? -8.656 -10.062 30.562 1 29.03 325 THR A CA 1
ATOM 2533 C C . THR A 1 325 ? -10.008 -9.352 30.562 1 29.03 325 THR A C 1
ATOM 2535 O O . THR A 1 325 ? -10.117 -8.211 30.094 1 29.03 325 THR A O 1
ATOM 2538 N N . SER A 1 326 ? -11.109 -10 30.578 1 29.12 326 SER A N 1
ATOM 2539 C CA . SER A 1 326 ? -12.461 -9.625 30.969 1 29.12 326 SER A CA 1
ATOM 2540 C C . SER A 1 326 ? -12.453 -8.867 32.281 1 29.12 326 SER A C 1
ATOM 2542 O O . SER A 1 326 ? -12.086 -9.422 33.344 1 29.12 326 SER A O 1
ATOM 2544 N N . ALA A 1 327 ? -12.219 -7.605 32.469 1 32.88 327 ALA A N 1
ATOM 2545 C CA . ALA A 1 327 ? -12.57 -6.824 33.625 1 32.88 327 ALA A CA 1
ATOM 2546 C C . ALA A 1 327 ? -14.039 -7.023 34 1 32.88 327 ALA A C 1
ATOM 2548 O O . ALA A 1 327 ? -14.938 -6.609 33.281 1 32.88 327 ALA A O 1
ATOM 2549 N N . HIS A 1 328 ? -14.438 -8.172 34.594 1 28.58 328 HIS A N 1
ATOM 2550 C CA . HIS A 1 328 ? -15.68 -8.289 35.375 1 28.58 328 HIS A CA 1
ATOM 2551 C C . HIS A 1 328 ? -15.797 -7.191 36.406 1 28.58 328 HIS A C 1
ATOM 2553 O O . HIS A 1 328 ? -14.914 -7.035 37.25 1 28.58 328 HIS A O 1
ATOM 2559 N N . PRO A 1 329 ? -16.531 -6.133 36.156 1 28.27 329 PRO A N 1
ATOM 2560 C CA . PRO A 1 329 ? -16.922 -5.305 37.281 1 28.27 329 PRO A CA 1
ATOM 2561 C C . PRO A 1 329 ? -17.453 -6.125 38.469 1 28.27 329 PRO A C 1
ATOM 2563 O O . PRO A 1 329 ? -18.141 -7.129 38.25 1 28.27 329 PRO A O 1
ATOM 2566 N N . THR A 1 330 ? -16.672 -6.426 39.469 1 28.02 330 THR A N 1
ATOM 2567 C CA . THR A 1 330 ? -17.219 -6.84 40.75 1 28.02 330 THR A CA 1
ATOM 2568 C C . THR A 1 330 ? -18.422 -5.988 41.125 1 28.02 330 THR A C 1
ATOM 2570 O O . THR A 1 330 ? -18.391 -4.762 41 1 28.02 330 THR A O 1
ATOM 2573 N N . GLU A 1 331 ? -19.578 -6.617 41.469 1 22.75 331 GLU A N 1
ATOM 2574 C CA . GLU A 1 331 ? -20.5 -6.117 42.469 1 22.75 331 GLU A CA 1
ATOM 2575 C C . GLU A 1 331 ? -19.797 -5.91 43.812 1 22.75 331 GLU A C 1
ATOM 2577 O O . GLU A 1 331 ? -18.953 -6.719 44.219 1 22.75 331 GLU A O 1
ATOM 2582 N N . MET B 1 1 ? -3.18 -19.875 -20.094 1 84.12 1 MET B N 1
ATOM 2583 C CA . MET B 1 1 ? -3.246 -18.578 -19.422 1 84.12 1 MET B CA 1
ATOM 2584 C C . MET B 1 1 ? -1.86 -17.953 -19.297 1 84.12 1 MET B C 1
ATOM 2586 O O . MET B 1 1 ? -1.518 -17.047 -20.047 1 84.12 1 MET B O 1
ATOM 2590 N N . PHE B 1 2 ? -0.898 -18.578 -18.641 1 94.62 2 PHE B N 1
ATOM 2591 C CA . PHE B 1 2 ? 0.465 -18.062 -18.578 1 94.62 2 PHE B CA 1
ATOM 2592 C C . PHE B 1 2 ? 1.378 -18.812 -19.531 1 94.62 2 PHE B C 1
ATOM 2594 O O . PHE B 1 2 ? 1.437 -20.047 -19.484 1 94.62 2 PHE B O 1
ATOM 2601 N N . THR B 1 3 ? 2.084 -18.094 -20.422 1 96.38 3 THR B N 1
ATOM 2602 C CA . THR B 1 3 ? 2.887 -18.766 -21.453 1 96.38 3 THR B CA 1
ATOM 2603 C C . THR B 1 3 ? 4.375 -18.5 -21.219 1 96.38 3 THR B C 1
ATOM 2605 O O . THR B 1 3 ? 5.219 -19.297 -21.656 1 96.38 3 THR B O 1
ATOM 2608 N N . HIS B 1 4 ? 4.695 -17.484 -20.625 1 98 4 HIS B N 1
ATOM 2609 C CA . HIS B 1 4 ? 6.09 -17.109 -20.422 1 98 4 HIS B CA 1
ATOM 2610 C C . HIS B 1 4 ? 6.309 -16.562 -19 1 98 4 HIS B C 1
ATOM 2612 O O . HIS B 1 4 ? 5.832 -15.484 -18.672 1 98 4 HIS B O 1
ATOM 2618 N N . LEU B 1 5 ? 7.051 -17.328 -18.219 1 98.5 5 LEU B N 1
ATOM 2619 C CA . LEU B 1 5 ? 7.406 -16.953 -16.844 1 98.5 5 LEU B CA 1
ATOM 2620 C C . LEU B 1 5 ? 8.781 -16.297 -16.812 1 98.5 5 LEU B C 1
ATOM 2622 O O . LEU B 1 5 ? 9.742 -16.828 -17.375 1 98.5 5 LEU B O 1
ATOM 2626 N N . LEU B 1 6 ? 8.828 -15.125 -16.172 1 98.69 6 LEU B N 1
ATOM 2627 C CA . LEU B 1 6 ? 10.109 -14.484 -15.891 1 98.69 6 LEU B CA 1
ATOM 2628 C C . LEU B 1 6 ? 10.477 -14.641 -14.422 1 98.69 6 LEU B C 1
ATOM 2630 O O . LEU B 1 6 ? 9.672 -14.312 -13.539 1 98.69 6 LEU B O 1
ATOM 2634 N N . VAL B 1 7 ? 11.688 -15.133 -14.211 1 98.62 7 VAL B N 1
ATOM 2635 C CA . VAL B 1 7 ? 12.133 -15.438 -12.859 1 98.62 7 VAL B CA 1
ATOM 2636 C C . VAL B 1 7 ? 13.438 -14.688 -12.562 1 98.62 7 VAL B C 1
ATOM 2638 O O . VAL B 1 7 ? 14.523 -15.211 -12.82 1 98.62 7 VAL B O 1
ATOM 2641 N N . PRO B 1 8 ? 13.344 -13.492 -11.977 1 98.06 8 PRO B N 1
ATOM 2642 C CA . PRO B 1 8 ? 14.562 -12.797 -11.547 1 98.06 8 PRO B CA 1
ATOM 2643 C C . PRO B 1 8 ? 15.219 -13.469 -10.336 1 98.06 8 PRO B C 1
ATOM 2645 O O . PRO B 1 8 ? 14.539 -13.773 -9.352 1 98.06 8 PRO B O 1
ATOM 2648 N N . LEU B 1 9 ? 16.531 -13.703 -10.445 1 97.31 9 LEU B N 1
ATOM 2649 C CA . LEU B 1 9 ? 17.328 -14.289 -9.367 1 97.31 9 LEU B CA 1
ATOM 2650 C C . LEU B 1 9 ? 18.562 -13.438 -9.078 1 97.31 9 LEU B C 1
ATOM 2652 O O . LEU B 1 9 ? 19.172 -12.891 -10 1 97.31 9 LEU B O 1
ATOM 2656 N N . ASP B 1 10 ? 18.891 -13.32 -7.777 1 93.5 10 ASP B N 1
ATOM 2657 C CA . ASP B 1 10 ? 20.031 -12.484 -7.422 1 93.5 10 ASP B CA 1
ATOM 2658 C C . ASP B 1 10 ? 21.141 -13.32 -6.789 1 93.5 10 ASP B C 1
ATOM 2660 O O . ASP B 1 10 ? 22.094 -12.773 -6.219 1 93.5 10 ASP B O 1
ATOM 2664 N N . GLY B 1 11 ? 21.031 -14.617 -6.805 1 93.44 11 GLY B N 1
ATOM 2665 C CA . GLY B 1 11 ? 22.062 -15.508 -6.285 1 93.44 11 GLY B CA 1
ATOM 2666 C C . GLY B 1 11 ? 21.859 -15.875 -4.828 1 93.44 11 GLY B C 1
ATOM 2667 O O . GLY B 1 11 ? 22.578 -16.703 -4.281 1 93.44 11 GLY B O 1
ATOM 2668 N N . SER B 1 12 ? 20.891 -15.32 -4.16 1 90.88 12 SER B N 1
ATOM 2669 C CA . SER B 1 12 ? 20.641 -15.594 -2.752 1 90.88 12 SER B CA 1
ATOM 2670 C C . SER B 1 12 ? 19.688 -16.766 -2.582 1 90.88 12 SER B C 1
ATOM 2672 O O . SER B 1 12 ? 18.859 -17.047 -3.463 1 90.88 12 SER B O 1
ATOM 2674 N N . ALA B 1 13 ? 19.828 -17.484 -1.487 1 89.88 13 ALA B N 1
ATOM 2675 C CA . ALA B 1 13 ? 18.906 -18.562 -1.14 1 89.88 13 ALA B CA 1
ATOM 2676 C C . ALA B 1 13 ? 17.484 -18.047 -1.003 1 89.88 13 ALA B C 1
ATOM 2678 O O . ALA B 1 13 ? 16.516 -18.766 -1.334 1 89.88 13 ALA B O 1
ATOM 2679 N N . LEU B 1 14 ? 17.359 -16.844 -0.596 1 91 14 LEU B N 1
ATOM 2680 C CA . LEU B 1 14 ? 16.047 -16.25 -0.425 1 91 14 LEU B CA 1
ATOM 2681 C C . LEU B 1 14 ? 15.336 -16.094 -1.769 1 91 14 LEU B C 1
ATOM 2683 O O . LEU B 1 14 ? 14.133 -16.328 -1.873 1 91 14 LEU B O 1
ATOM 2687 N N . ALA B 1 15 ? 16.125 -15.742 -2.734 1 93.31 15 ALA B N 1
ATOM 2688 C CA . ALA B 1 15 ? 15.539 -15.594 -4.066 1 93.31 15 ALA B CA 1
ATOM 2689 C C . ALA B 1 15 ? 15.141 -16.953 -4.645 1 93.31 15 ALA B C 1
ATOM 2691 O O . ALA B 1 15 ? 14.172 -17.047 -5.402 1 93.31 15 ALA B O 1
ATOM 2692 N N . GLU B 1 16 ? 15.812 -18 -4.262 1 94.25 16 GLU B N 1
ATOM 2693 C CA . GLU B 1 16 ? 15.586 -19.328 -4.824 1 94.25 16 GLU B CA 1
ATOM 2694 C C . GLU B 1 16 ? 14.32 -19.953 -4.258 1 94.25 16 GLU B C 1
ATOM 2696 O O . GLU B 1 16 ? 13.852 -20.984 -4.754 1 94.25 16 GLU B O 1
ATOM 2701 N N . CYS B 1 17 ? 13.703 -19.344 -3.316 1 93.06 17 CYS B N 1
ATOM 2702 C CA . CYS B 1 17 ? 12.484 -19.891 -2.738 1 93.06 17 CYS B CA 1
ATOM 2703 C C . CYS B 1 17 ? 11.367 -19.953 -3.775 1 93.06 17 CYS B C 1
ATOM 2705 O O . CYS B 1 17 ? 10.367 -20.641 -3.574 1 93.06 17 CYS B O 1
ATOM 2707 N N . VAL B 1 18 ? 11.539 -19.312 -4.887 1 96.25 18 VAL B N 1
ATOM 2708 C CA . VAL B 1 18 ? 10.5 -19.25 -5.91 1 96.25 18 VAL B CA 1
ATOM 2709 C C . VAL B 1 18 ? 10.539 -20.516 -6.758 1 96.25 18 VAL B C 1
ATOM 2711 O O . VAL B 1 18 ? 9.594 -20.812 -7.488 1 96.25 18 VAL B O 1
ATOM 2714 N N . LEU B 1 19 ? 11.594 -21.297 -6.668 1 96.56 19 LEU B N 1
ATOM 2715 C CA . LEU B 1 19 ? 11.867 -22.328 -7.652 1 96.56 19 LEU B CA 1
ATOM 2716 C C . LEU B 1 19 ? 10.805 -23.422 -7.594 1 96.56 19 LEU B C 1
ATOM 2718 O O . LEU B 1 19 ? 10.281 -23.844 -8.633 1 96.56 19 LEU B O 1
ATOM 2722 N N . PRO B 1 20 ? 10.391 -23.906 -6.422 1 95.81 20 PRO B N 1
ATOM 2723 C CA . PRO B 1 20 ? 9.305 -24.891 -6.398 1 95.81 20 PRO B CA 1
ATOM 2724 C C . PRO B 1 20 ? 8.023 -24.359 -7.043 1 95.81 20 PRO B C 1
ATOM 2726 O O . PRO B 1 20 ? 7.305 -25.125 -7.707 1 95.81 20 PRO B O 1
ATOM 2729 N N . HIS B 1 21 ? 7.746 -23.125 -6.836 1 96.44 21 HIS B N 1
ATOM 2730 C CA . HIS B 1 21 ? 6.562 -22.484 -7.414 1 96.44 21 HIS B CA 1
ATOM 2731 C C . HIS B 1 21 ? 6.688 -22.375 -8.93 1 96.44 21 HIS B C 1
ATOM 2733 O O . HIS B 1 21 ? 5.703 -22.547 -9.656 1 96.44 21 HIS B O 1
ATOM 2739 N N . VAL B 1 22 ? 7.898 -22.078 -9.398 1 97.25 22 VAL B N 1
ATOM 2740 C CA . VAL B 1 22 ? 8.164 -21.984 -10.836 1 97.25 22 VAL B CA 1
ATOM 2741 C C . VAL B 1 22 ? 7.871 -23.328 -11.492 1 97.25 22 VAL B C 1
ATOM 2743 O O . VAL B 1 22 ? 7.23 -23.391 -12.547 1 97.25 22 VAL B O 1
ATOM 2746 N N . VAL B 1 23 ? 8.266 -24.391 -10.836 1 96.75 23 VAL B N 1
ATOM 2747 C CA . VAL B 1 23 ? 8.023 -25.734 -11.359 1 96.75 23 VAL B CA 1
ATOM 2748 C C . VAL B 1 23 ? 6.52 -26 -11.438 1 96.75 23 VAL B C 1
ATOM 2750 O O . VAL B 1 23 ? 6.008 -26.422 -12.477 1 96.75 23 VAL B O 1
ATOM 2753 N N . ALA B 1 24 ? 5.863 -25.734 -10.359 1 95.81 24 ALA B N 1
ATOM 2754 C CA . ALA B 1 24 ? 4.422 -25.953 -10.312 1 95.81 24 ALA B CA 1
ATOM 2755 C C . ALA B 1 24 ? 3.705 -25.172 -11.406 1 95.81 24 ALA B C 1
ATOM 2757 O O . ALA B 1 24 ? 2.834 -25.703 -12.094 1 95.81 24 ALA B O 1
ATOM 2758 N N . PHE B 1 25 ? 4.086 -23.906 -11.602 1 97.44 25 PHE B N 1
ATOM 2759 C CA . PHE B 1 25 ? 3.439 -23.047 -12.586 1 97.44 25 PHE B CA 1
ATOM 2760 C C . PHE B 1 25 ? 3.807 -23.469 -14 1 97.44 25 PHE B C 1
ATOM 2762 O O . PHE B 1 25 ? 2.945 -23.531 -14.883 1 97.44 25 PHE B O 1
ATOM 2769 N N . ALA B 1 26 ? 5.039 -23.781 -14.219 1 96.88 26 ALA B N 1
ATOM 2770 C CA . ALA B 1 26 ? 5.484 -24.203 -15.539 1 96.88 26 ALA B CA 1
ATOM 2771 C C . ALA B 1 26 ? 4.75 -25.469 -15.984 1 96.88 26 ALA B C 1
ATOM 2773 O O . ALA B 1 26 ? 4.324 -25.578 -17.141 1 96.88 26 ALA B O 1
ATOM 2774 N N . ARG B 1 27 ? 4.57 -26.359 -15.086 1 94.44 27 ARG B N 1
ATOM 2775 C CA . ARG B 1 27 ? 3.895 -27.609 -15.383 1 94.44 27 ARG B CA 1
ATOM 2776 C C . ARG B 1 27 ? 2.404 -27.391 -15.617 1 94.44 27 ARG B C 1
ATOM 2778 O O . ARG B 1 27 ? 1.831 -27.938 -16.562 1 94.44 27 ARG B O 1
ATOM 2785 N N . SER B 1 28 ? 1.834 -26.625 -14.773 1 95.12 28 SER B N 1
ATOM 2786 C CA . SER B 1 28 ? 0.393 -26.406 -14.836 1 95.12 28 SER B CA 1
ATOM 2787 C C . SER B 1 28 ? -0.005 -25.688 -16.125 1 95.12 28 SER B C 1
ATOM 2789 O O . SER B 1 28 ? -1.077 -25.938 -16.672 1 95.12 28 SER B O 1
ATOM 2791 N N . PHE B 1 29 ? 0.893 -24.828 -16.609 1 96.44 29 PHE B N 1
ATOM 2792 C CA . PHE B 1 29 ? 0.51 -23.969 -17.734 1 96.44 29 PHE B CA 1
ATOM 2793 C C . PHE B 1 29 ? 1.325 -24.297 -18.969 1 96.44 29 PHE B C 1
ATOM 2795 O O . PHE B 1 29 ? 1.149 -23.672 -20.016 1 96.44 29 PHE B O 1
ATOM 2802 N N . GLN B 1 30 ? 2.248 -25.281 -18.812 1 95.69 30 GLN B N 1
ATOM 2803 C CA . GLN B 1 30 ? 3.172 -25.594 -19.906 1 95.69 30 GLN B CA 1
ATOM 2804 C C . GLN B 1 30 ? 3.873 -24.344 -20.406 1 95.69 30 GLN B C 1
ATOM 2806 O O . GLN B 1 30 ? 3.938 -24.094 -21.609 1 95.69 30 GLN B O 1
ATOM 2811 N N . ALA B 1 31 ? 4.305 -23.562 -19.531 1 97.12 31 ALA B N 1
ATOM 2812 C CA . ALA B 1 31 ? 4.879 -22.266 -19.812 1 97.12 31 ALA B CA 1
ATOM 2813 C C . ALA B 1 31 ? 6.391 -22.359 -20 1 97.12 31 ALA B C 1
ATOM 2815 O O . ALA B 1 31 ? 7.047 -23.203 -19.391 1 97.12 31 ALA B O 1
ATOM 2816 N N . ARG B 1 32 ? 6.918 -21.578 -20.891 1 97.25 32 ARG B N 1
ATOM 2817 C CA . ARG B 1 32 ? 8.367 -21.438 -20.938 1 97.25 32 ARG B CA 1
ATOM 2818 C C . ARG B 1 32 ? 8.875 -20.594 -19.766 1 97.25 32 ARG B C 1
ATOM 2820 O O . ARG B 1 32 ? 8.148 -19.75 -19.25 1 97.25 32 ARG B O 1
ATOM 2827 N N . VAL B 1 33 ? 10.133 -20.828 -19.391 1 98.56 33 VAL B N 1
ATOM 2828 C CA . VAL B 1 33 ? 10.695 -20.172 -18.203 1 98.56 33 VAL B CA 1
ATOM 2829 C C . VAL B 1 33 ? 12 -19.453 -18.578 1 98.56 33 VAL B C 1
ATOM 2831 O O . VAL B 1 33 ? 12.875 -20.062 -19.203 1 98.56 33 VAL B O 1
ATOM 2834 N N . THR B 1 34 ? 12.078 -18.188 -18.266 1 98.88 34 THR B N 1
ATOM 2835 C CA . THR B 1 34 ? 13.32 -17.422 -18.391 1 98.88 34 THR B CA 1
ATOM 2836 C C . THR B 1 34 ? 13.867 -17.047 -17.016 1 98.88 34 THR B C 1
ATOM 2838 O O . THR B 1 34 ? 13.188 -16.391 -16.234 1 98.88 34 THR B O 1
ATOM 2841 N N . LEU B 1 35 ? 15.102 -17.531 -16.734 1 98.81 35 LEU B N 1
ATOM 2842 C CA . LEU B 1 35 ? 15.852 -17.078 -15.562 1 98.81 35 LEU B CA 1
ATOM 2843 C C . LEU B 1 35 ? 16.625 -15.805 -15.875 1 98.81 35 LEU B C 1
ATOM 2845 O O . LEU B 1 35 ? 17.375 -15.758 -16.859 1 98.81 35 LEU B O 1
ATOM 2849 N N . LEU B 1 36 ? 16.406 -14.758 -15.047 1 98.62 36 LEU B N 1
ATOM 2850 C CA . LEU B 1 36 ? 17.047 -13.469 -15.312 1 98.62 36 LEU B CA 1
ATOM 2851 C C . LEU B 1 36 ? 17.891 -13.016 -14.125 1 98.62 36 LEU B C 1
ATOM 2853 O O . LEU B 1 36 ? 17.453 -13.133 -12.977 1 98.62 36 LEU B O 1
ATOM 2857 N N . HIS B 1 37 ? 19.062 -12.594 -14.383 1 97.81 37 HIS B N 1
ATOM 2858 C CA . HIS B 1 37 ? 19.859 -11.836 -13.422 1 97.81 37 HIS B CA 1
ATOM 2859 C C . HIS B 1 37 ? 20.25 -10.477 -13.984 1 97.81 37 HIS B C 1
ATOM 2861 O O . HIS B 1 37 ? 20.641 -10.367 -15.148 1 97.81 37 HIS B O 1
ATOM 2867 N N . VAL B 1 38 ? 20.094 -9.453 -13.156 1 96 38 VAL B N 1
ATOM 2868 C CA . VAL B 1 38 ? 20.469 -8.094 -13.547 1 96 38 VAL B CA 1
ATOM 2869 C C . VAL B 1 38 ? 21.719 -7.676 -12.773 1 96 38 VAL B C 1
ATOM 2871 O O . VAL B 1 38 ? 21.734 -7.652 -11.539 1 96 38 VAL B O 1
ATOM 2874 N N . LEU B 1 39 ? 22.781 -7.438 -13.469 1 91.56 39 LEU B N 1
ATOM 2875 C CA . LEU B 1 39 ? 24 -6.879 -12.891 1 91.56 39 LEU B CA 1
ATOM 2876 C C . LEU B 1 39 ? 23.828 -5.383 -12.633 1 91.56 39 LEU B C 1
ATOM 2878 O O . LEU B 1 39 ? 23.734 -4.59 -13.57 1 91.56 39 LEU B O 1
ATOM 2882 N N . ASP B 1 40 ? 23.594 -5.066 -11.297 1 79.56 40 ASP B N 1
ATOM 2883 C CA . ASP B 1 40 ? 23.297 -3.699 -10.883 1 79.56 40 ASP B CA 1
ATOM 2884 C C . ASP B 1 40 ? 24.484 -2.775 -11.109 1 79.56 40 ASP B C 1
ATOM 2886 O O . ASP B 1 40 ? 25.609 -3.078 -10.688 1 79.56 40 ASP B O 1
ATOM 2890 N N . ASP B 1 41 ? 24.234 -1.701 -11.891 1 61.84 41 ASP B N 1
ATOM 2891 C CA . ASP B 1 41 ? 25.281 -0.705 -12.141 1 61.84 41 ASP B CA 1
ATOM 2892 C C . ASP B 1 41 ? 25.578 0.104 -10.875 1 61.84 41 ASP B C 1
ATOM 2894 O O . ASP B 1 41 ? 26.703 0.568 -10.68 1 61.84 41 ASP B O 1
ATOM 2898 N N . GLU B 1 42 ? 24.531 0.451 -10.148 1 55.88 42 GLU B N 1
ATOM 2899 C CA . GLU B 1 42 ? 24.672 1.393 -9.039 1 55.88 42 GLU B CA 1
ATOM 2900 C C . GLU B 1 42 ? 25.578 0.826 -7.941 1 55.88 42 GLU B C 1
ATOM 2902 O O . GLU B 1 42 ? 26.234 1.578 -7.227 1 55.88 42 GLU B O 1
ATOM 2907 N N . GLY B 1 43 ? 25.453 -0.409 -7.586 1 48.66 43 GLY B N 1
ATOM 2908 C CA . GLY B 1 43 ? 26.484 -0.87 -6.676 1 48.66 43 GLY B CA 1
ATOM 2909 C C . GLY B 1 43 ? 27.875 -0.441 -7.094 1 48.66 43 GLY B C 1
ATOM 2910 O O . GLY B 1 43 ? 28.781 -0.367 -6.262 1 48.66 43 GLY B O 1
ATOM 2911 N N . PHE B 1 44 ? 28.047 -0.219 -8.383 1 41.88 44 PHE B N 1
ATOM 2912 C CA . PHE B 1 44 ? 29.328 0.236 -8.898 1 41.88 44 PHE B CA 1
ATOM 2913 C C . PHE B 1 44 ? 29.438 1.755 -8.836 1 41.88 44 PHE B C 1
ATOM 2915 O O . PHE B 1 44 ? 30.531 2.305 -8.742 1 41.88 44 PHE B O 1
ATOM 2922 N N . ALA B 1 45 ? 28.406 2.322 -8.914 1 42.25 45 ALA B N 1
ATOM 2923 C CA . ALA B 1 45 ? 28.453 3.777 -9.023 1 42.25 45 ALA B CA 1
ATOM 2924 C C . ALA B 1 45 ? 28.938 4.41 -7.723 1 42.25 45 ALA B C 1
ATOM 2926 O O . ALA B 1 45 ? 29.438 5.535 -7.719 1 42.25 45 ALA B O 1
ATOM 2927 N N . GLU B 1 46 ? 28.438 3.939 -6.617 1 41.41 46 GLU B N 1
ATOM 2928 C CA . GLU B 1 46 ? 28.969 4.617 -5.441 1 41.41 46 GLU B CA 1
ATOM 2929 C C . GLU B 1 46 ? 30.5 4.656 -5.48 1 41.41 46 GLU B C 1
ATOM 2931 O O . GLU B 1 46 ? 31.125 5.449 -4.773 1 41.41 46 GLU B O 1
ATOM 2936 N N . GLN B 1 47 ? 31.062 3.604 -6.016 1 40.56 47 GLN B N 1
ATOM 2937 C CA . GLN B 1 47 ? 32.531 3.703 -6.016 1 40.56 47 GLN B CA 1
ATOM 2938 C C . GLN B 1 47 ? 33.031 4.395 -7.281 1 40.56 47 GLN B C 1
ATOM 2940 O O . GLN B 1 47 ? 32.656 4.012 -8.391 1 40.56 47 GLN B O 1
ATOM 2945 N N . ASP B 1 48 ? 33.031 5.668 -7.199 1 43.84 48 ASP B N 1
ATOM 2946 C CA . ASP B 1 48 ? 33.719 6.465 -8.211 1 43.84 48 ASP B CA 1
ATOM 2947 C C . ASP B 1 48 ? 34.625 5.59 -9.07 1 43.84 48 ASP B C 1
ATOM 2949 O O . ASP B 1 48 ? 35.562 6.09 -9.672 1 43.84 48 ASP B O 1
ATOM 2953 N N . ARG B 1 49 ? 34.75 4.402 -8.789 1 48.94 49 ARG B N 1
ATOM 2954 C CA . ARG B 1 49 ? 35.781 3.709 -9.57 1 48.94 49 ARG B CA 1
ATOM 2955 C C . ARG B 1 49 ? 35.188 3.082 -10.82 1 48.94 49 ARG B C 1
ATOM 2957 O O . ARG B 1 49 ? 34.062 2.539 -10.781 1 48.94 49 ARG B O 1
ATOM 2964 N N . PRO B 1 50 ? 35.625 3.502 -11.914 1 54.5 50 PRO B N 1
ATOM 2965 C CA . PRO B 1 50 ? 35.281 2.785 -13.148 1 54.5 50 PRO B CA 1
ATOM 2966 C C . PRO B 1 50 ? 35.188 1.275 -12.945 1 54.5 50 PRO B C 1
ATOM 2968 O O . PRO B 1 50 ? 35.969 0.696 -12.195 1 54.5 50 PRO B O 1
ATOM 2971 N N . VAL B 1 51 ? 34 0.795 -13.164 1 57.75 51 VAL B N 1
ATOM 2972 C CA . VAL B 1 51 ? 33.875 -0.659 -13.094 1 57.75 51 VAL B CA 1
ATOM 2973 C C . VAL B 1 51 ? 35.031 -1.294 -13.891 1 57.75 51 VAL B C 1
ATOM 2975 O O . VAL B 1 51 ? 35.156 -1.039 -15.094 1 57.75 51 VAL B O 1
ATOM 2978 N N . ASP B 1 52 ? 36 -1.78 -13.195 1 70.44 52 ASP B N 1
ATOM 2979 C CA . ASP B 1 52 ? 37.062 -2.562 -13.844 1 70.44 52 ASP B CA 1
ATOM 2980 C C . ASP B 1 52 ? 36.438 -3.627 -14.758 1 70.44 52 ASP B C 1
ATOM 2982 O O . ASP B 1 52 ? 35.656 -4.461 -14.32 1 70.44 52 ASP B O 1
ATOM 2986 N N . PRO B 1 53 ? 36.594 -3.438 -16.125 1 75.62 53 PRO B N 1
ATOM 2987 C CA . PRO B 1 53 ? 36.062 -4.406 -17.094 1 75.62 53 PRO B CA 1
ATOM 2988 C C . PRO B 1 53 ? 36.312 -5.852 -16.672 1 75.62 53 PRO B C 1
ATOM 2990 O O . PRO B 1 53 ? 35.469 -6.723 -16.922 1 75.62 53 PRO B O 1
ATOM 2993 N N . LEU B 1 54 ? 37.438 -6.035 -16.094 1 78.19 54 LEU B N 1
ATOM 2994 C CA . LEU B 1 54 ? 37.75 -7.395 -15.664 1 78.19 54 LEU B CA 1
ATOM 2995 C C . LEU B 1 54 ? 36.812 -7.844 -14.547 1 78.19 54 LEU B C 1
ATOM 2997 O O . LEU B 1 54 ? 36.344 -8.984 -14.547 1 78.19 54 LEU B O 1
ATOM 3001 N N . GLU B 1 55 ? 36.531 -7.02 -13.695 1 79.56 55 GLU B N 1
ATOM 3002 C CA . GLU B 1 55 ? 35.625 -7.348 -12.594 1 79.56 55 GLU B CA 1
ATOM 3003 C C . GLU B 1 55 ? 34.188 -7.613 -13.102 1 79.56 55 GLU B C 1
ATOM 3005 O O . GLU B 1 55 ? 33.531 -8.516 -12.609 1 79.56 55 GLU B O 1
ATOM 3010 N N . TRP B 1 56 ? 33.906 -6.898 -14.062 1 82.12 56 TRP B N 1
ATOM 3011 C CA . TRP B 1 56 ? 32.594 -7.074 -14.672 1 82.12 56 TRP B CA 1
ATOM 3012 C C . TRP B 1 56 ? 32.469 -8.453 -15.32 1 82.12 56 TRP B C 1
ATOM 3014 O O . TRP B 1 56 ? 31.469 -9.156 -15.125 1 82.12 56 TRP B O 1
ATOM 3024 N N . HIS B 1 57 ? 33.438 -8.766 -16.094 1 85.88 57 HIS B N 1
ATOM 3025 C CA . HIS B 1 57 ? 33.406 -10.047 -16.797 1 85.88 57 HIS B CA 1
ATOM 3026 C C . HIS B 1 57 ? 33.406 -11.211 -15.82 1 85.88 57 HIS B C 1
ATOM 3028 O O . HIS B 1 57 ? 32.75 -12.219 -16.047 1 85.88 57 HIS B O 1
ATOM 3034 N N . LEU B 1 58 ? 34.125 -11.039 -14.789 1 88.38 58 LEU B N 1
ATOM 3035 C CA . LEU B 1 58 ? 34.188 -12.078 -13.773 1 88.38 58 LEU B CA 1
ATOM 3036 C C . LEU B 1 58 ? 32.812 -12.266 -13.102 1 88.38 58 LEU B C 1
ATOM 3038 O O . LEU B 1 58 ? 32.344 -13.391 -12.93 1 88.38 58 LEU B O 1
ATOM 3042 N N . ARG B 1 59 ? 32.25 -11.211 -12.828 1 89 59 ARG B N 1
ATOM 3043 C CA . ARG B 1 59 ? 30.922 -11.266 -12.195 1 89 59 ARG B CA 1
ATOM 3044 C C . ARG B 1 59 ? 29.906 -11.883 -13.141 1 89 59 ARG B C 1
ATOM 3046 O O . ARG B 1 59 ? 29.078 -12.703 -12.719 1 89 59 ARG B O 1
ATOM 3053 N N . LYS B 1 60 ? 29.953 -11.469 -14.312 1 92.25 60 LYS B N 1
ATOM 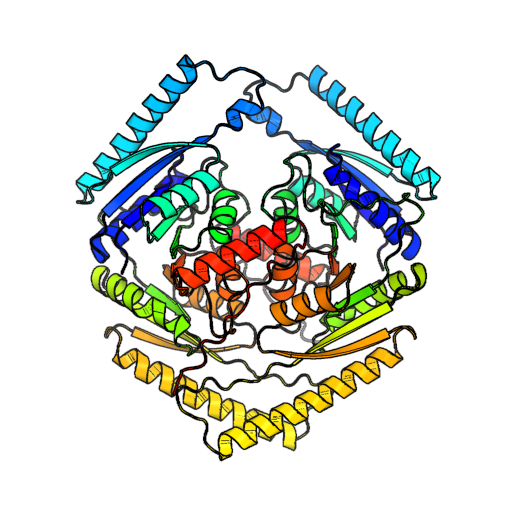3054 C CA . LYS B 1 60 ? 29.031 -12.016 -15.305 1 92.25 60 LYS B CA 1
ATOM 3055 C C . LYS B 1 60 ? 29.203 -13.523 -15.438 1 92.25 60 LYS B C 1
ATOM 3057 O O . LYS B 1 60 ? 28.219 -14.258 -15.508 1 92.25 60 LYS B O 1
ATOM 3062 N N . SER B 1 61 ? 30.422 -13.953 -15.492 1 93.88 61 SER B N 1
ATOM 3063 C CA . SER B 1 61 ? 30.703 -15.383 -15.602 1 93.88 61 SER B CA 1
ATOM 3064 C C . SER B 1 61 ? 30.203 -16.141 -14.375 1 93.88 61 SER B C 1
ATOM 3066 O O . SER B 1 61 ? 29.703 -17.25 -14.492 1 93.88 61 SER B O 1
ATOM 3068 N N . GLU B 1 62 ? 30.375 -15.586 -13.297 1 94.44 62 GLU B N 1
ATOM 3069 C CA . GLU B 1 62 ? 29.906 -16.188 -12.047 1 94.44 62 GLU B CA 1
ATOM 3070 C C . GLU B 1 62 ? 28.391 -16.375 -12.062 1 94.44 62 GLU B C 1
ATOM 3072 O O . GLU B 1 62 ? 27.891 -17.438 -11.695 1 94.44 62 GLU B O 1
ATOM 3077 N N . PHE B 1 63 ? 27.719 -15.406 -12.531 1 95.19 63 PHE B N 1
ATOM 3078 C CA . PHE B 1 63 ? 26.266 -15.484 -12.516 1 95.19 63 PHE B CA 1
ATOM 3079 C C . PHE B 1 63 ? 25.766 -16.375 -13.648 1 95.19 63 PHE B C 1
ATOM 3081 O O . PHE B 1 63 ? 24.719 -17.031 -13.508 1 95.19 63 PHE B O 1
ATOM 3088 N N . GLN B 1 64 ? 26.516 -16.406 -14.703 1 96.81 64 GLN B N 1
ATOM 3089 C CA . GLN B 1 64 ? 26.172 -17.391 -15.734 1 96.81 64 GLN B CA 1
ATOM 3090 C C . GLN B 1 64 ? 26.25 -18.812 -15.188 1 96.81 64 GLN B C 1
ATOM 3092 O O . GLN B 1 64 ? 25.344 -19.625 -15.414 1 96.81 64 GLN B O 1
ATOM 3097 N N . ALA B 1 65 ? 27.312 -19.047 -14.484 1 97.5 65 ALA B N 1
ATOM 3098 C CA . ALA B 1 65 ? 27.469 -20.359 -13.875 1 97.5 65 ALA B CA 1
ATOM 3099 C C . ALA B 1 65 ? 26.344 -20.656 -12.891 1 97.5 65 ALA B C 1
ATOM 3101 O O . ALA B 1 65 ? 25.797 -21.766 -12.852 1 97.5 65 ALA B O 1
ATOM 3102 N N . TYR B 1 66 ? 26.031 -19.688 -12.156 1 97.38 66 TYR B N 1
ATOM 3103 C CA . TYR B 1 66 ? 24.953 -19.812 -11.18 1 97.38 66 TYR B CA 1
ATOM 3104 C C . TYR B 1 66 ? 23.625 -20.141 -11.859 1 97.38 66 TYR B C 1
ATOM 3106 O O . TYR B 1 66 ? 22.938 -21.094 -11.469 1 97.38 66 TYR B O 1
ATOM 3114 N N . LEU B 1 67 ? 23.234 -19.391 -12.914 1 98.38 67 LEU B N 1
ATOM 3115 C CA . LEU B 1 67 ? 21.969 -19.609 -13.609 1 98.38 67 LEU B CA 1
ATOM 3116 C C . LEU B 1 67 ? 21.969 -20.969 -14.312 1 98.38 67 LEU B C 1
ATOM 3118 O O . LEU B 1 67 ? 20.938 -21.625 -14.406 1 98.38 67 LEU B O 1
ATOM 3122 N N . ASP B 1 68 ? 23.141 -21.391 -14.766 1 98.12 68 ASP B N 1
ATOM 3123 C CA . ASP B 1 68 ? 23.266 -22.703 -15.383 1 98.12 68 ASP B CA 1
ATOM 3124 C C . ASP B 1 68 ? 22.969 -23.812 -14.383 1 98.12 68 ASP B C 1
ATOM 3126 O O . ASP B 1 68 ? 22.281 -24.781 -14.703 1 98.12 68 ASP B O 1
ATOM 3130 N N . GLU B 1 69 ? 23.484 -23.641 -13.219 1 98.06 69 GLU B N 1
ATOM 3131 C CA . GLU B 1 69 ? 23.25 -24.625 -12.172 1 98.06 69 GLU B CA 1
ATOM 3132 C C . GLU B 1 69 ? 21.766 -24.688 -11.812 1 98.06 69 GLU B C 1
ATOM 3134 O O . GLU B 1 69 ? 21.203 -25.781 -11.656 1 98.06 69 GLU B O 1
ATOM 3139 N N . VAL B 1 70 ? 21.172 -23.562 -11.664 1 97.81 70 VAL B N 1
ATOM 3140 C CA . VAL B 1 70 ? 19.75 -23.516 -11.359 1 97.81 70 VAL B CA 1
ATOM 3141 C C . VAL B 1 70 ? 18.953 -24.141 -12.508 1 97.81 70 VAL B C 1
ATOM 3143 O O . VAL B 1 70 ? 18.016 -24.922 -12.281 1 97.81 70 VAL B O 1
ATOM 3146 N N . GLY B 1 71 ? 19.328 -23.781 -13.711 1 97.94 71 GLY B N 1
ATOM 3147 C CA . GLY B 1 71 ? 18.688 -24.375 -14.883 1 97.94 71 GLY B CA 1
ATOM 3148 C C . GLY B 1 71 ? 18.766 -25.891 -14.914 1 97.94 71 GLY B C 1
ATOM 3149 O O . GLY B 1 71 ? 17.797 -26.547 -15.289 1 97.94 71 GLY B O 1
ATOM 3150 N N . LYS B 1 72 ? 19.891 -26.422 -14.508 1 97.75 72 LYS B N 1
ATOM 3151 C CA . LYS B 1 72 ? 20.062 -27.875 -14.453 1 97.75 72 LYS B CA 1
ATOM 3152 C C . LYS B 1 72 ? 19.125 -28.5 -13.43 1 97.75 72 LYS B C 1
ATOM 3154 O O . LYS B 1 72 ? 18.531 -29.547 -13.688 1 97.75 72 LYS B O 1
ATOM 3159 N N . ARG B 1 73 ? 19.016 -27.891 -12.305 1 96.75 73 ARG B N 1
ATOM 3160 C CA . ARG B 1 73 ? 18.109 -28.375 -11.266 1 96.75 73 ARG B CA 1
ATOM 3161 C C . ARG B 1 73 ? 16.672 -28.406 -11.766 1 96.75 73 ARG B C 1
ATOM 3163 O O . ARG B 1 73 ? 15.938 -29.359 -11.5 1 96.75 73 ARG B O 1
ATOM 3170 N N . LEU B 1 74 ? 16.281 -27.406 -12.5 1 97.56 74 LEU B N 1
ATOM 3171 C CA . LEU B 1 74 ? 14.922 -27.312 -13.031 1 97.56 74 LEU B CA 1
ATOM 3172 C C . LEU B 1 74 ? 14.719 -28.328 -14.156 1 97.56 74 LEU B C 1
ATOM 3174 O O . LEU B 1 74 ? 13.664 -28.953 -14.234 1 97.56 74 LEU B O 1
ATOM 3178 N N . ALA B 1 75 ? 15.742 -28.5 -14.961 1 97.44 75 ALA B N 1
ATOM 3179 C CA . ALA B 1 75 ? 15.672 -29.484 -16.047 1 97.44 75 ALA B CA 1
ATOM 3180 C C . ALA B 1 75 ? 15.516 -30.891 -15.508 1 97.44 75 ALA B C 1
ATOM 3182 O O . ALA B 1 75 ? 14.836 -31.734 -16.109 1 97.44 75 ALA B O 1
ATOM 3183 N N . ALA B 1 76 ? 16.094 -31.109 -14.383 1 96.5 76 ALA B N 1
ATOM 3184 C CA . ALA B 1 76 ? 16.031 -32.406 -13.758 1 96.5 76 ALA B CA 1
ATOM 3185 C C . ALA B 1 76 ? 14.602 -32.781 -13.383 1 96.5 76 ALA B C 1
ATOM 3187 O O . ALA B 1 76 ? 14.273 -33.969 -13.258 1 96.5 76 ALA B O 1
ATOM 3188 N N . VAL B 1 77 ? 13.852 -31.812 -13.266 1 95.88 77 VAL B N 1
ATOM 3189 C CA . VAL B 1 77 ? 12.469 -32.094 -12.906 1 95.88 77 VAL B CA 1
ATOM 3190 C C . VAL B 1 77 ? 11.539 -31.75 -14.062 1 95.88 77 VAL B C 1
ATOM 3192 O O . VAL B 1 77 ? 10.344 -31.531 -13.867 1 95.88 77 VAL B O 1
ATOM 3195 N N . GLY B 1 78 ? 12.078 -31.516 -15.227 1 95.56 78 GLY B N 1
ATOM 3196 C CA . GLY B 1 78 ? 11.289 -31.438 -16.453 1 95.56 78 GLY B CA 1
ATOM 3197 C C . GLY B 1 78 ? 10.984 -30 -16.859 1 95.56 78 GLY B C 1
ATOM 3198 O O . GLY B 1 78 ? 10.102 -29.766 -17.688 1 95.56 78 GLY B O 1
ATOM 3199 N N . VAL B 1 79 ? 11.688 -29.031 -16.297 1 97.19 79 VAL B N 1
ATOM 3200 C CA . VAL B 1 79 ? 11.438 -27.641 -16.656 1 97.19 79 VAL B CA 1
ATOM 3201 C C . VAL B 1 79 ? 12.664 -27.062 -17.359 1 97.19 79 VAL B C 1
ATOM 3203 O O . VAL B 1 79 ? 13.711 -26.859 -16.734 1 97.19 79 VAL B O 1
ATOM 3206 N N . GLU B 1 80 ? 12.5 -26.812 -18.656 1 96.88 80 GLU B N 1
ATOM 3207 C CA . GLU B 1 80 ? 13.57 -26.156 -19.406 1 96.88 80 GLU B CA 1
ATOM 3208 C C . GLU B 1 80 ? 13.547 -24.641 -19.219 1 96.88 80 GLU B C 1
ATOM 3210 O O . GLU B 1 80 ? 12.469 -24.047 -19.125 1 96.88 80 GLU B O 1
ATOM 3215 N N . THR B 1 81 ? 14.773 -24.078 -19.219 1 98.25 81 THR B N 1
ATOM 3216 C CA . THR B 1 81 ? 14.836 -22.641 -18.953 1 98.25 81 THR B CA 1
ATOM 3217 C C . THR B 1 81 ? 15.797 -21.953 -19.906 1 98.25 81 THR B C 1
ATOM 3219 O O . THR B 1 81 ? 16.734 -22.578 -20.422 1 98.25 81 THR B O 1
ATOM 3222 N N . GLU B 1 82 ? 15.477 -20.75 -20.25 1 98.31 82 GLU B N 1
ATOM 3223 C CA . GLU B 1 82 ? 16.422 -19.812 -20.844 1 98.31 82 GLU B CA 1
ATOM 3224 C C . GLU B 1 82 ? 17.094 -18.953 -19.781 1 98.31 82 GLU B C 1
ATOM 3226 O O . GLU B 1 82 ? 16.453 -18.562 -18.797 1 98.31 82 GLU B O 1
ATOM 3231 N N . LYS B 1 83 ? 18.375 -18.703 -20 1 98.25 83 LYS B N 1
ATOM 3232 C CA . LYS B 1 83 ? 19.125 -17.875 -19.062 1 98.25 83 LYS B CA 1
ATOM 3233 C C . LYS B 1 83 ? 19.531 -16.547 -19.688 1 98.25 83 LYS B C 1
ATOM 3235 O O . LYS B 1 83 ? 20 -16.516 -20.828 1 98.25 83 LYS B O 1
ATOM 3240 N N . VAL B 1 84 ? 19.25 -15.484 -18.984 1 98.19 84 VAL B N 1
ATOM 3241 C CA . VAL B 1 84 ? 19.562 -14.148 -19.469 1 98.19 84 VAL B CA 1
ATOM 3242 C C . VAL B 1 84 ? 20.25 -13.336 -18.375 1 98.19 84 VAL B C 1
ATOM 3244 O O . VAL B 1 84 ? 19.812 -13.359 -17.219 1 98.19 84 VAL B O 1
ATOM 3247 N N . ILE B 1 85 ? 21.344 -12.664 -18.703 1 97.19 85 ILE B N 1
ATOM 3248 C CA . ILE B 1 85 ? 22.031 -11.719 -17.828 1 97.19 85 ILE B CA 1
ATOM 3249 C C . ILE B 1 85 ? 22.031 -10.328 -18.469 1 97.19 85 ILE B C 1
ATOM 3251 O O . ILE B 1 85 ? 22.484 -10.164 -19.609 1 97.19 85 ILE B O 1
ATOM 3255 N N . LEU B 1 86 ? 21.484 -9.391 -17.781 1 96.19 86 LEU B N 1
ATOM 3256 C CA . LEU B 1 86 ? 21.422 -8.016 -18.266 1 96.19 86 LEU B CA 1
ATOM 3257 C C . LEU B 1 86 ? 22.078 -7.055 -17.281 1 96.19 86 LEU B C 1
ATOM 3259 O O . LEU B 1 86 ? 22.391 -7.445 -16.141 1 96.19 86 LEU B O 1
ATOM 3263 N N . GLU B 1 87 ? 22.359 -5.852 -17.766 1 92.56 87 GLU B N 1
ATOM 3264 C CA . GLU B 1 87 ? 22.922 -4.797 -16.922 1 92.56 87 GLU B CA 1
ATOM 3265 C C . GLU B 1 87 ? 21.922 -3.65 -16.75 1 92.56 87 GLU B C 1
ATOM 3267 O O . GLU B 1 87 ? 21.203 -3.303 -17.672 1 92.56 87 GLU B O 1
ATOM 3272 N N . GLY B 1 88 ? 21.891 -3.125 -15.492 1 90.44 88 GLY B N 1
ATOM 3273 C CA . GLY B 1 88 ? 21.031 -1.977 -15.227 1 90.44 88 GLY B CA 1
ATOM 3274 C C . GLY B 1 88 ? 20.453 -1.975 -13.828 1 90.44 88 GLY B C 1
ATOM 3275 O O . GLY B 1 88 ? 20.938 -2.693 -12.945 1 90.44 88 GLY B O 1
ATOM 3276 N N . GLU B 1 89 ? 19.531 -1.053 -13.594 1 86.25 89 GLU B N 1
ATOM 3277 C CA . GLU B 1 89 ? 18.766 -1.079 -12.352 1 86.25 89 GLU B CA 1
ATOM 3278 C C . GLU B 1 89 ? 17.797 -2.256 -12.328 1 86.25 89 GLU B C 1
ATOM 3280 O O . GLU B 1 89 ? 16.984 -2.416 -13.242 1 86.25 89 GLU B O 1
ATOM 3285 N N . PRO B 1 90 ? 17.844 -3.027 -11.422 1 91.19 90 PRO B N 1
ATOM 3286 C CA . PRO B 1 90 ? 17.172 -4.32 -11.438 1 91.19 90 PRO B CA 1
ATOM 3287 C C . PRO B 1 90 ? 15.672 -4.199 -11.742 1 91.19 90 PRO B C 1
ATOM 3289 O O . PRO B 1 90 ? 15.172 -4.867 -12.656 1 91.19 90 PRO B O 1
ATOM 3292 N N . ALA B 1 91 ? 14.945 -3.396 -11.078 1 89.25 91 ALA B N 1
ATOM 3293 C CA . ALA B 1 91 ? 13.5 -3.314 -11.273 1 89.25 91 ALA B CA 1
ATOM 3294 C C . ALA B 1 91 ? 13.164 -2.848 -12.688 1 89.25 91 ALA B C 1
ATOM 3296 O O . ALA B 1 91 ? 12.336 -3.459 -13.367 1 89.25 91 ALA B O 1
ATOM 3297 N N . GLN B 1 92 ? 13.805 -1.793 -13.086 1 88.19 92 GLN B N 1
ATOM 3298 C CA . GLN B 1 92 ? 13.562 -1.254 -14.422 1 88.19 92 GLN B CA 1
ATOM 3299 C C . GLN B 1 92 ? 13.906 -2.275 -15.5 1 88.19 92 GLN B C 1
ATOM 3301 O O . GLN B 1 92 ? 13.172 -2.436 -16.469 1 88.19 92 GLN B O 1
ATOM 3306 N N . THR B 1 93 ? 15.023 -2.908 -15.273 1 93.88 93 THR B N 1
ATOM 3307 C CA . THR B 1 93 ? 15.477 -3.896 -16.25 1 93.88 93 THR B CA 1
ATOM 3308 C C . THR B 1 93 ? 14.5 -5.066 -16.328 1 93.88 93 THR B C 1
ATOM 3310 O O . THR B 1 93 ? 14.18 -5.539 -17.422 1 93.88 93 THR B O 1
ATOM 3313 N N . ILE B 1 94 ? 13.992 -5.5 -15.234 1 96 94 ILE B N 1
ATOM 3314 C CA . ILE B 1 94 ? 13.016 -6.582 -15.172 1 96 94 ILE B CA 1
ATOM 3315 C C . ILE B 1 94 ? 11.75 -6.18 -15.922 1 96 94 ILE B C 1
ATOM 3317 O O . ILE B 1 94 ? 11.234 -6.945 -16.734 1 96 94 ILE B O 1
ATOM 3321 N N . ILE B 1 95 ? 11.305 -4.977 -15.68 1 91.88 95 ILE B N 1
ATOM 3322 C CA . ILE B 1 95 ? 10.086 -4.461 -16.297 1 91.88 95 ILE B CA 1
ATOM 3323 C C . ILE B 1 95 ? 10.273 -4.34 -17.797 1 91.88 95 ILE B C 1
ATOM 3325 O O . ILE B 1 95 ? 9.406 -4.754 -18.578 1 91.88 95 ILE B O 1
ATOM 3329 N N . ASP B 1 96 ? 11.367 -3.793 -18.203 1 92.5 96 ASP B N 1
ATOM 3330 C CA . ASP B 1 96 ? 11.656 -3.617 -19.625 1 92.5 96 ASP B CA 1
ATOM 3331 C C . ASP B 1 96 ? 11.742 -4.965 -20.344 1 92.5 96 ASP B C 1
ATOM 3333 O O . ASP B 1 96 ? 11.219 -5.117 -21.453 1 92.5 96 ASP B O 1
ATOM 3337 N N . PHE B 1 97 ? 12.359 -5.875 -19.719 1 96.12 97 PHE B N 1
ATOM 3338 C CA . PHE B 1 97 ? 12.461 -7.211 -20.312 1 96.12 97 PHE B CA 1
ATOM 3339 C C . PHE B 1 97 ? 11.086 -7.844 -20.453 1 96.12 97 PHE B C 1
ATOM 3341 O O . PHE B 1 97 ? 10.766 -8.422 -21.484 1 96.12 97 PHE B O 1
ATOM 3348 N N . ALA B 1 98 ? 10.336 -7.762 -19.391 1 94.69 98 ALA B N 1
ATOM 3349 C CA . ALA B 1 98 ? 9 -8.344 -19.406 1 94.69 98 ALA B CA 1
ATOM 3350 C C . ALA B 1 98 ? 8.172 -7.781 -20.562 1 94.69 98 ALA B C 1
ATOM 3352 O O . ALA B 1 98 ? 7.465 -8.523 -21.25 1 94.69 98 ALA B O 1
ATOM 3353 N N . ARG B 1 99 ? 8.273 -6.527 -20.75 1 89.5 99 ARG B N 1
ATOM 3354 C CA . ARG B 1 99 ? 7.527 -5.867 -21.828 1 89.5 99 ARG B CA 1
ATOM 3355 C C . ARG B 1 99 ? 8.023 -6.309 -23.188 1 89.5 99 ARG B C 1
ATOM 3357 O O . ARG B 1 99 ? 7.23 -6.66 -24.062 1 89.5 99 ARG B O 1
ATOM 3364 N N . SER B 1 100 ? 9.312 -6.324 -23.359 1 93.44 100 SER B N 1
ATOM 3365 C CA . SER B 1 100 ? 9.914 -6.59 -24.656 1 93.44 100 SER B CA 1
ATOM 3366 C C . SER B 1 100 ? 9.742 -8.055 -25.047 1 93.44 100 SER B C 1
ATOM 3368 O O . SER B 1 100 ? 9.656 -8.367 -26.25 1 93.44 100 SER B O 1
ATOM 3370 N N . GLN B 1 101 ? 9.695 -8.961 -24.094 1 94.88 101 GLN B N 1
ATOM 3371 C CA . GLN B 1 101 ? 9.641 -10.391 -24.391 1 94.88 101 GLN B CA 1
ATOM 3372 C C . GLN B 1 101 ? 8.234 -10.945 -24.172 1 94.88 101 GLN B C 1
ATOM 3374 O O . GLN B 1 101 ? 8.047 -12.164 -24.109 1 94.88 101 GLN B O 1
ATOM 3379 N N . ALA B 1 102 ? 7.246 -10.094 -23.969 1 90.88 102 ALA B N 1
ATOM 3380 C CA . ALA B 1 102 ? 5.844 -10.461 -23.797 1 90.88 102 ALA B CA 1
ATOM 3381 C C . ALA B 1 102 ? 5.676 -11.461 -22.656 1 90.88 102 ALA B C 1
ATOM 3383 O O . ALA B 1 102 ? 5.004 -12.484 -22.812 1 90.88 102 ALA B O 1
ATOM 3384 N N . VAL B 1 103 ? 6.402 -11.234 -21.594 1 94.94 103 VAL B N 1
ATOM 3385 C CA . VAL B 1 103 ? 6.238 -12 -20.359 1 94.94 103 VAL B CA 1
ATOM 3386 C C . VAL B 1 103 ? 4.84 -11.758 -19.797 1 94.94 103 VAL B C 1
ATOM 3388 O O . VAL B 1 103 ? 4.387 -10.617 -19.703 1 94.94 103 VAL B O 1
ATOM 3391 N N . ASP B 1 104 ? 4.18 -12.828 -19.5 1 94.25 104 ASP B N 1
ATOM 3392 C CA . ASP B 1 104 ? 2.83 -12.617 -18.984 1 94.25 104 ASP B CA 1
ATOM 3393 C C . ASP B 1 104 ? 2.744 -12.984 -17.5 1 94.25 104 ASP B C 1
ATOM 3395 O O . ASP B 1 104 ? 1.702 -12.805 -16.875 1 94.25 104 ASP B O 1
ATOM 3399 N N . LEU B 1 105 ? 3.867 -13.469 -16.922 1 97.62 105 LEU B N 1
ATOM 3400 C CA . LEU B 1 105 ? 3.939 -13.68 -15.484 1 97.62 105 LEU B CA 1
ATOM 3401 C C . LEU B 1 105 ? 5.359 -13.469 -14.977 1 97.62 105 LEU B C 1
ATOM 3403 O O . LEU B 1 105 ? 6.305 -14.094 -15.469 1 97.62 105 LEU B O 1
ATOM 3407 N N . ILE B 1 106 ? 5.547 -12.555 -14.031 1 98.19 106 ILE B N 1
ATOM 3408 C CA . ILE B 1 106 ? 6.812 -12.391 -13.32 1 98.19 106 ILE B CA 1
ATOM 3409 C C . ILE B 1 106 ? 6.73 -13.062 -11.953 1 98.19 106 ILE B C 1
ATOM 3411 O O . ILE B 1 106 ? 5.793 -12.82 -11.188 1 98.19 106 ILE B O 1
ATOM 3415 N N . VAL B 1 107 ? 7.684 -13.93 -11.648 1 98.38 107 VAL B N 1
ATOM 3416 C CA . VAL B 1 107 ? 7.742 -14.633 -10.367 1 98.38 107 VAL B CA 1
ATOM 3417 C C . VAL B 1 107 ? 8.805 -13.992 -9.477 1 98.38 107 VAL B C 1
ATOM 3419 O O . VAL B 1 107 ? 10 -14.086 -9.766 1 98.38 107 VAL B O 1
ATOM 3422 N N . LEU B 1 108 ? 8.367 -13.422 -8.359 1 97 108 LEU B N 1
ATOM 3423 C CA . LEU B 1 108 ? 9.258 -12.664 -7.484 1 97 108 LEU B CA 1
ATOM 3424 C C . LEU B 1 108 ? 9.305 -13.281 -6.09 1 97 108 LEU B C 1
ATOM 3426 O O . LEU B 1 108 ? 8.273 -13.711 -5.562 1 97 108 LEU B O 1
ATOM 3430 N N . SER B 1 109 ? 10.539 -13.344 -5.586 1 95 109 SER B N 1
ATOM 3431 C CA . SER B 1 109 ? 10.68 -13.555 -4.148 1 95 109 SER B CA 1
ATOM 3432 C C . SER B 1 109 ? 10.461 -12.25 -3.381 1 95 109 SER B C 1
ATOM 3434 O O . SER B 1 109 ? 10.906 -11.188 -3.818 1 95 109 SER B O 1
ATOM 3436 N N . SER B 1 110 ? 9.82 -12.336 -2.24 1 90.88 110 SER B N 1
ATOM 3437 C CA . SER B 1 110 ? 9.547 -11.148 -1.445 1 90.88 110 SER B CA 1
ATOM 3438 C C . SER B 1 110 ? 10.836 -10.477 -0.989 1 90.88 110 SER B C 1
ATOM 3440 O O . SER B 1 110 ? 10.875 -9.266 -0.771 1 90.88 110 SER B O 1
ATOM 3442 N N . HIS B 1 111 ? 11.859 -11.359 -0.783 1 86.88 111 HIS B N 1
ATOM 3443 C CA . HIS B 1 111 ? 13.164 -10.875 -0.344 1 86.88 111 HIS B CA 1
ATOM 3444 C C . HIS B 1 111 ? 14.289 -11.57 -1.104 1 86.88 111 HIS B C 1
ATOM 3446 O O . HIS B 1 111 ? 14.086 -12.625 -1.705 1 86.88 111 HIS B O 1
ATOM 3452 N N . GLY B 1 112 ? 15.438 -10.906 -1.087 1 84.12 112 GLY B N 1
ATOM 3453 C CA . GLY B 1 112 ? 16.609 -11.438 -1.751 1 84.12 112 GLY B CA 1
ATOM 3454 C C . GLY B 1 112 ? 17.906 -11.133 -1.016 1 84.12 112 GLY B C 1
ATOM 3455 O O . GLY B 1 112 ? 18 -11.359 0.192 1 84.12 112 GLY B O 1
ATOM 3456 N N . LYS B 1 113 ? 18.812 -10.586 -1.763 1 78.44 113 LYS B N 1
ATOM 3457 C CA . LYS B 1 113 ? 20.188 -10.406 -1.285 1 78.44 113 LYS B CA 1
ATOM 3458 C C . LYS B 1 113 ? 20.234 -9.453 -0.089 1 78.44 113 LYS B C 1
ATOM 3460 O O . LYS B 1 113 ? 21.094 -9.578 0.778 1 78.44 113 LYS B O 1
ATOM 3465 N N . SER B 1 114 ? 19.219 -8.594 -0.025 1 72.81 114 SER B N 1
ATOM 3466 C CA . SER B 1 114 ? 19.203 -7.621 1.063 1 72.81 114 SER B CA 1
ATOM 3467 C C . SER B 1 114 ? 18.719 -8.25 2.363 1 72.81 114 SER B C 1
ATOM 3469 O O . SER B 1 114 ? 18.828 -7.648 3.432 1 72.81 114 SER B O 1
ATOM 3471 N N . GLY B 1 115 ? 18.359 -9.492 2.256 1 71.44 115 GLY B N 1
ATOM 3472 C CA . GLY B 1 115 ? 17.953 -10.219 3.451 1 71.44 115 GLY B CA 1
ATOM 3473 C C . GLY B 1 115 ? 16.516 -9.969 3.846 1 71.44 115 GLY B C 1
ATOM 3474 O O . GLY B 1 115 ? 15.781 -9.258 3.146 1 71.44 115 GLY B O 1
ATOM 3475 N N . LEU B 1 116 ? 16.281 -10.805 5.008 1 64.81 116 LEU B N 1
ATOM 3476 C CA . LEU B 1 116 ? 14.945 -10.648 5.566 1 64.81 116 LEU B CA 1
ATOM 3477 C C . LEU B 1 116 ? 14.836 -9.344 6.352 1 64.81 116 LEU B C 1
ATOM 3479 O O . LEU B 1 116 ? 15.773 -8.945 7.043 1 64.81 116 LEU B O 1
ATOM 3483 N N . ASN B 1 117 ? 14 -8.594 5.887 1 61.12 117 ASN B N 1
ATOM 3484 C CA . ASN B 1 117 ? 13.734 -7.398 6.676 1 61.12 117 ASN B CA 1
ATOM 3485 C C . ASN B 1 117 ? 12.305 -7.387 7.207 1 61.12 117 ASN B C 1
ATOM 3487 O O . ASN B 1 117 ? 11.461 -8.164 6.75 1 61.12 117 ASN B O 1
ATOM 3491 N N . PRO B 1 118 ? 12.203 -6.777 8.273 1 55.56 118 PRO B N 1
ATOM 3492 C CA . PRO B 1 118 ? 10.875 -6.766 8.898 1 55.56 118 PRO B CA 1
ATOM 3493 C C . PRO B 1 118 ? 9.773 -6.336 7.938 1 55.56 118 PRO B C 1
ATOM 3495 O O . PRO B 1 118 ? 8.594 -6.391 8.281 1 55.56 118 PRO B O 1
ATOM 3498 N N . TRP B 1 119 ? 10.305 -6.148 6.754 1 61.12 119 TRP B N 1
ATOM 3499 C CA . TRP B 1 119 ? 9.281 -5.777 5.781 1 61.12 119 TRP B CA 1
ATOM 3500 C C . TRP B 1 119 ? 8.828 -6.988 4.977 1 61.12 119 TRP B C 1
ATOM 3502 O O . TRP B 1 119 ? 9.617 -7.902 4.719 1 61.12 119 TRP B O 1
ATOM 3512 N N . ASN B 1 120 ? 7.512 -6.902 4.605 1 66.62 120 ASN B N 1
ATOM 3513 C CA . ASN B 1 120 ? 6.934 -8.078 3.973 1 66.62 120 ASN B CA 1
ATOM 3514 C C . ASN B 1 120 ? 7.391 -8.227 2.525 1 66.62 120 ASN B C 1
ATOM 3516 O O . ASN B 1 120 ? 7.359 -9.32 1.966 1 66.62 120 ASN B O 1
ATOM 3520 N N . VAL B 1 121 ? 7.832 -6.977 1.899 1 76.88 121 VAL B N 1
ATOM 3521 C CA . VAL B 1 121 ? 8.352 -7.125 0.542 1 76.88 121 VAL B CA 1
ATOM 3522 C C . VAL B 1 121 ? 9.523 -6.176 0.331 1 76.88 121 VAL B C 1
ATOM 3524 O O . VAL B 1 121 ? 9.609 -5.125 0.973 1 76.88 121 VAL B O 1
ATOM 3527 N N . SER B 1 122 ? 10.422 -6.527 -0.501 1 81.5 122 SER B N 1
ATOM 3528 C CA . SER B 1 122 ? 11.617 -5.758 -0.818 1 81.5 122 SER B CA 1
ATOM 3529 C C . SER B 1 122 ? 11.289 -4.566 -1.709 1 81.5 122 SER B C 1
ATOM 3531 O O . SER B 1 122 ? 10.203 -4.496 -2.287 1 81.5 122 SER B O 1
ATOM 3533 N N . ASN B 1 123 ? 12.234 -3.684 -1.839 1 79.12 123 ASN B N 1
ATOM 3534 C CA . ASN B 1 123 ? 12.117 -2.539 -2.736 1 79.12 123 ASN B CA 1
ATOM 3535 C C . ASN B 1 123 ? 11.891 -2.979 -4.18 1 79.12 123 ASN B C 1
ATOM 3537 O O . ASN B 1 123 ? 11.125 -2.35 -4.91 1 79.12 123 ASN B O 1
ATOM 3541 N N . LEU B 1 124 ? 12.57 -4.031 -4.52 1 85.81 124 LEU B N 1
ATOM 3542 C CA . LEU B 1 124 ? 12.43 -4.547 -5.875 1 85.81 124 LEU B CA 1
ATOM 3543 C C . LEU B 1 124 ? 10.977 -4.93 -6.156 1 85.81 124 LEU B C 1
ATOM 3545 O O . LEU B 1 124 ? 10.422 -4.555 -7.191 1 85.81 124 LEU B O 1
ATOM 3549 N N . VAL B 1 125 ? 10.375 -5.613 -5.203 1 89.94 125 VAL B N 1
ATOM 3550 C CA . VAL B 1 125 ? 9 -6.066 -5.379 1 89.94 125 VAL B CA 1
ATOM 3551 C C . VAL B 1 125 ? 8.062 -4.863 -5.457 1 89.94 125 VAL B C 1
ATOM 3553 O O . VAL B 1 125 ? 7.195 -4.797 -6.332 1 89.94 125 VAL B O 1
ATOM 3556 N N . HIS B 1 126 ? 8.273 -3.994 -4.656 1 83.62 126 HIS B N 1
ATOM 3557 C CA . HIS B 1 126 ? 7.457 -2.785 -4.656 1 83.62 126 HIS B CA 1
ATOM 3558 C C . HIS B 1 126 ? 7.539 -2.066 -6 1 83.62 126 HIS B C 1
ATOM 3560 O O . HIS B 1 126 ? 6.512 -1.663 -6.555 1 83.62 126 HIS B O 1
ATOM 3566 N N . LYS B 1 127 ? 8.703 -1.908 -6.488 1 83.81 127 LYS B N 1
ATOM 3567 C CA . LYS B 1 127 ? 8.914 -1.202 -7.75 1 83.81 127 LYS B CA 1
ATOM 3568 C C . LYS B 1 127 ? 8.25 -1.938 -8.914 1 83.81 127 LYS B C 1
ATOM 3570 O O . LYS B 1 127 ? 7.621 -1.313 -9.766 1 83.81 127 LYS B O 1
ATOM 3575 N N . VAL B 1 128 ? 8.391 -3.15 -8.891 1 90.75 128 VAL B N 1
ATOM 3576 C CA . VAL B 1 128 ? 7.828 -3.943 -9.977 1 90.75 128 VAL B CA 1
ATOM 3577 C C . VAL B 1 128 ? 6.301 -3.895 -9.922 1 90.75 128 VAL B C 1
ATOM 3579 O O . VAL B 1 128 ? 5.641 -3.74 -10.953 1 90.75 128 VAL B O 1
ATOM 3582 N N . VAL B 1 129 ? 5.727 -3.98 -8.742 1 88.62 129 VAL B N 1
ATOM 3583 C CA . VAL B 1 129 ? 4.277 -3.93 -8.57 1 88.62 129 VAL B CA 1
ATOM 3584 C C . VAL B 1 129 ? 3.742 -2.6 -9.102 1 88.62 129 VAL B C 1
ATOM 3586 O O . VAL B 1 129 ? 2.689 -2.559 -9.742 1 88.62 129 VAL B O 1
ATOM 3589 N N . GLN B 1 130 ? 4.438 -1.647 -8.875 1 81.19 130 GLN B N 1
ATOM 3590 C CA . GLN B 1 130 ? 3.984 -0.3 -9.203 1 81.19 130 GLN B CA 1
ATOM 3591 C C . GLN B 1 130 ? 4.055 -0.048 -10.711 1 81.19 130 GLN B C 1
ATOM 3593 O O . GLN B 1 130 ? 3.277 0.745 -11.25 1 81.19 130 GLN B O 1
ATOM 3598 N N . ARG B 1 131 ? 4.922 -0.797 -11.344 1 81.25 131 ARG B N 1
ATOM 3599 C CA . ARG B 1 131 ? 5.203 -0.359 -12.711 1 81.25 131 ARG B CA 1
ATOM 3600 C C . ARG B 1 131 ? 4.945 -1.481 -13.711 1 81.25 131 ARG B C 1
ATOM 3602 O O . ARG B 1 131 ? 4.82 -1.233 -14.906 1 81.25 131 ARG B O 1
ATOM 3609 N N . ALA B 1 132 ? 4.969 -2.633 -13.062 1 78.62 132 ALA B N 1
ATOM 3610 C CA . ALA B 1 132 ? 4.75 -3.746 -13.984 1 78.62 132 ALA B CA 1
ATOM 3611 C C . ALA B 1 132 ? 3.26 -3.967 -14.234 1 78.62 132 ALA B C 1
ATOM 3613 O O . ALA B 1 132 ? 2.459 -3.969 -13.297 1 78.62 132 ALA B O 1
ATOM 3614 N N . ILE B 1 133 ? 2.838 -3.766 -15.422 1 77.75 133 ILE B N 1
ATOM 3615 C CA . ILE B 1 133 ? 1.444 -4.074 -15.727 1 77.75 133 ILE B CA 1
ATOM 3616 C C . ILE B 1 133 ? 1.335 -5.504 -16.25 1 77.75 133 ILE B C 1
ATOM 3618 O O . ILE B 1 133 ? 0.829 -5.73 -17.359 1 77.75 133 ILE B O 1
ATOM 3622 N N . THR B 1 134 ? 1.95 -6.426 -15.594 1 90.06 134 THR B N 1
ATOM 3623 C CA . THR B 1 134 ? 1.961 -7.863 -15.828 1 90.06 134 THR B CA 1
ATOM 3624 C C . THR B 1 134 ? 1.543 -8.625 -14.578 1 90.06 134 THR B C 1
ATOM 3626 O O . THR B 1 134 ? 1.6 -8.086 -13.469 1 90.06 134 THR B O 1
ATOM 3629 N N . SER B 1 135 ? 0.976 -9.844 -14.844 1 96.19 135 SER B N 1
ATOM 3630 C CA . SER B 1 135 ? 0.66 -10.68 -13.688 1 96.19 135 SER B CA 1
ATOM 3631 C C . SER B 1 135 ? 1.911 -11.008 -12.883 1 96.19 135 SER B C 1
ATOM 3633 O O . SER B 1 135 ? 3.012 -11.078 -13.43 1 96.19 135 SER B O 1
ATOM 3635 N N . LEU B 1 136 ? 1.742 -11.102 -11.547 1 97.56 136 LEU B N 1
ATOM 3636 C CA . LEU B 1 136 ? 2.863 -11.32 -10.641 1 97.56 136 LEU B CA 1
ATOM 3637 C C . LEU B 1 136 ? 2.582 -12.492 -9.703 1 97.56 136 LEU B C 1
ATOM 3639 O O . LEU B 1 136 ? 1.459 -12.648 -9.219 1 97.56 136 LEU B O 1
ATOM 3643 N N . LEU B 1 137 ? 3.537 -13.312 -9.516 1 98.19 137 LEU B N 1
ATOM 3644 C CA . LEU B 1 137 ? 3.568 -14.234 -8.391 1 98.19 137 LEU B CA 1
ATOM 3645 C C . LEU B 1 137 ? 4.605 -13.805 -7.363 1 98.19 137 LEU B C 1
ATOM 3647 O O . LEU B 1 137 ? 5.797 -13.719 -7.672 1 98.19 137 LEU B O 1
ATOM 3651 N N . ILE B 1 138 ? 4.188 -13.484 -6.199 1 96.88 138 ILE B N 1
ATOM 3652 C CA . ILE B 1 138 ? 5.078 -13.117 -5.105 1 96.88 138 ILE B CA 1
ATOM 3653 C C . ILE B 1 138 ? 5.168 -14.273 -4.105 1 96.88 138 ILE B C 1
ATOM 3655 O O . ILE B 1 138 ? 4.172 -14.641 -3.48 1 96.88 138 ILE B O 1
ATOM 3659 N N . VAL B 1 139 ? 6.34 -14.836 -4.02 1 96.06 139 VAL B N 1
ATOM 3660 C CA . VAL B 1 139 ? 6.598 -15.922 -3.074 1 96.06 139 VAL B CA 1
ATOM 3661 C C . VAL B 1 139 ? 7.27 -15.359 -1.821 1 96.06 139 VAL B C 1
ATOM 3663 O O . VAL B 1 139 ? 8.203 -14.562 -1.914 1 96.06 139 VAL B O 1
ATOM 3666 N N . ARG B 1 140 ? 6.754 -15.734 -0.69 1 91.06 140 ARG B N 1
ATOM 3667 C CA . ARG B 1 140 ? 7.293 -15.242 0.575 1 91.06 140 ARG B CA 1
ATOM 3668 C C . ARG B 1 140 ? 8.586 -15.961 0.938 1 91.06 140 ARG B C 1
ATOM 3670 O O . ARG B 1 140 ? 8.578 -17.172 1.191 1 91.06 140 ARG B O 1
ATOM 3677 N N . ALA B 1 141 ? 9.641 -15.219 1.083 1 83.75 141 ALA B N 1
ATOM 3678 C CA . ALA B 1 141 ? 10.992 -15.766 1.191 1 83.75 141 ALA B CA 1
ATOM 3679 C C . ALA B 1 141 ? 11.188 -16.484 2.527 1 83.75 141 ALA B C 1
ATOM 3681 O O . ALA B 1 141 ? 12.078 -17.312 2.664 1 83.75 141 ALA B O 1
ATOM 3682 N N . TYR B 1 142 ? 10.422 -16.203 3.492 1 75.25 142 TYR B N 1
ATOM 3683 C CA . TYR B 1 142 ? 10.625 -16.797 4.809 1 75.25 142 TYR B CA 1
ATOM 3684 C C . TYR B 1 142 ? 9.984 -18.172 4.891 1 75.25 142 TYR B C 1
ATOM 3686 O O . TYR B 1 142 ? 10.109 -18.859 5.902 1 75.25 142 TYR B O 1
ATOM 3694 N N . ARG B 1 143 ? 9.312 -18.531 3.822 1 67.56 143 ARG B N 1
ATOM 3695 C CA . ARG B 1 143 ? 8.672 -19.828 3.781 1 67.56 143 ARG B CA 1
ATOM 3696 C C . ARG B 1 143 ? 9.445 -20.797 2.883 1 67.56 143 ARG B C 1
ATOM 3698 O O . ARG B 1 143 ? 9.219 -20.844 1.672 1 67.56 143 ARG B O 1
ATOM 3705 N N . THR B 1 144 ? 10.547 -21.125 3.352 1 66.31 144 THR B N 1
ATOM 3706 C CA . THR B 1 144 ? 11.297 -22.062 2.521 1 66.31 144 THR B CA 1
ATOM 3707 C C . THR B 1 144 ? 10.664 -23.453 2.562 1 66.31 144 THR B C 1
ATOM 3709 O O . THR B 1 144 ? 10.367 -23.984 3.639 1 66.31 144 THR B O 1
ATOM 3712 N N . GLU B 1 145 ? 10.336 -23.859 1.352 1 68.38 145 GLU B N 1
ATOM 3713 C CA . GLU B 1 145 ? 9.758 -25.203 1.239 1 68.38 145 GLU B CA 1
ATOM 3714 C C . GLU B 1 145 ? 10.836 -26.281 1.342 1 68.38 145 GLU B C 1
ATOM 3716 O O . GLU B 1 145 ? 11.891 -26.172 0.718 1 68.38 145 GLU B O 1
ATOM 3721 N N . LEU B 1 146 ? 10.531 -27.062 2.236 1 66.19 146 LEU B N 1
ATOM 3722 C CA . LEU B 1 146 ? 11.484 -28.141 2.469 1 66.19 146 LEU B CA 1
ATOM 3723 C C . LEU B 1 146 ? 11.141 -29.359 1.611 1 66.19 146 LEU B C 1
ATOM 3725 O O . LEU B 1 146 ? 10.719 -30.391 2.133 1 66.19 146 LEU B O 1
ATOM 3729 N N . CYS B 1 147 ? 10.789 -29.203 0.472 1 71.25 147 CYS B N 1
ATOM 3730 C CA . CYS B 1 147 ? 10.523 -30.344 -0.399 1 71.25 147 CYS B CA 1
ATOM 3731 C C . CYS B 1 147 ? 11.383 -30.281 -1.656 1 71.25 147 CYS B C 1
ATOM 3733 O O . CYS B 1 147 ? 11.977 -29.25 -1.958 1 71.25 147 CYS B O 1
ATOM 3735 N N . GLU B 1 148 ? 11.422 -31.438 -2.209 1 81.31 148 GLU B N 1
ATOM 3736 C CA . GLU B 1 148 ? 12.117 -31.5 -3.492 1 81.31 148 GLU B CA 1
ATOM 3737 C C . GLU B 1 148 ? 11.391 -30.672 -4.551 1 81.31 148 GLU B C 1
ATOM 3739 O O . GLU B 1 148 ? 10.156 -30.594 -4.547 1 81.31 148 GLU B O 1
ATOM 3744 N N . LEU B 1 149 ? 12.078 -30.062 -5.383 1 87.69 149 LEU B N 1
ATOM 3745 C CA . LEU B 1 149 ? 11.57 -29.156 -6.406 1 87.69 149 LEU B CA 1
ATOM 3746 C C . LEU B 1 149 ? 10.414 -29.797 -7.176 1 87.69 149 LEU B C 1
ATOM 3748 O O . LEU B 1 149 ? 9.375 -29.156 -7.375 1 87.69 149 LEU B O 1
ATOM 3752 N N . GLY B 1 150 ? 10.461 -31.062 -7.438 1 85.12 150 GLY B N 1
ATOM 3753 C CA . GLY B 1 150 ? 9.469 -31.734 -8.266 1 85.12 150 GLY B CA 1
ATOM 3754 C C . GLY B 1 150 ? 8.266 -32.219 -7.484 1 85.12 150 GLY B C 1
ATOM 3755 O O . GLY B 1 150 ? 7.273 -32.656 -8.07 1 85.12 150 GLY B O 1
ATOM 3756 N N . GLU B 1 151 ? 8.273 -31.984 -6.199 1 90.25 151 GLU B N 1
ATOM 3757 C CA . GLU B 1 151 ? 7.215 -32.562 -5.375 1 90.25 151 GLU B CA 1
ATOM 3758 C C . GLU B 1 151 ? 6.309 -31.469 -4.801 1 90.25 151 GLU B C 1
ATOM 3760 O O . GLU B 1 151 ? 5.285 -31.781 -4.184 1 90.25 151 GLU B O 1
ATOM 3765 N N . PHE B 1 152 ? 6.648 -30.312 -5.098 1 92.38 152 PHE B N 1
ATOM 3766 C CA . PHE B 1 152 ? 5.863 -29.219 -4.539 1 92.38 152 PHE B CA 1
ATOM 3767 C C . PHE B 1 152 ? 4.496 -29.141 -5.207 1 92.38 152 PHE B C 1
ATOM 3769 O O . PHE B 1 152 ? 4.391 -29.203 -6.434 1 92.38 152 PHE B O 1
ATOM 3776 N N . ARG B 1 153 ? 3.443 -29.047 -4.363 1 92.75 153 ARG B N 1
ATOM 3777 C CA . ARG B 1 153 ? 2.074 -28.859 -4.832 1 92.75 153 ARG B CA 1
ATOM 3778 C C . ARG B 1 153 ? 1.298 -27.938 -3.889 1 92.75 153 ARG B C 1
ATOM 3780 O O . ARG B 1 153 ? 1.53 -27.938 -2.68 1 92.75 153 ARG B O 1
ATOM 3787 N N . TYR B 1 154 ? 0.443 -27.172 -4.496 1 95.31 154 TYR B N 1
ATOM 3788 C CA . TYR B 1 154 ? -0.484 -26.406 -3.672 1 95.31 154 TYR B CA 1
ATOM 3789 C C . TYR B 1 154 ? -1.598 -27.297 -3.133 1 95.31 154 TYR B C 1
ATOM 3791 O O . TYR B 1 154 ? -2.016 -28.25 -3.793 1 95.31 154 TYR B O 1
ATOM 3799 N N . ARG B 1 155 ? -2.043 -26.984 -1.939 1 96.69 155 ARG B N 1
ATOM 3800 C CA . ARG B 1 155 ? -3.09 -27.797 -1.321 1 96.69 155 ARG B CA 1
ATOM 3801 C C . ARG B 1 155 ? -4.402 -27.031 -1.25 1 96.69 155 ARG B C 1
ATOM 3803 O O . ARG B 1 155 ? -5.469 -27.578 -1.536 1 96.69 155 ARG B O 1
ATOM 3810 N N . ARG B 1 156 ? -4.328 -25.828 -0.814 1 98.12 156 ARG B N 1
ATOM 3811 C CA . ARG B 1 156 ? -5.516 -25 -0.649 1 98.12 156 ARG B CA 1
ATOM 3812 C C . ARG B 1 156 ? -5.289 -23.594 -1.224 1 98.12 156 ARG B C 1
ATOM 3814 O O . ARG B 1 156 ? -4.418 -22.859 -0.756 1 98.12 156 ARG B O 1
ATOM 3821 N N . ILE B 1 157 ? -6.078 -23.25 -2.213 1 98.25 157 ILE B N 1
ATOM 3822 C CA . ILE B 1 157 ? -5.926 -22 -2.949 1 98.25 157 ILE B CA 1
ATOM 3823 C C . ILE B 1 157 ? -7.129 -21.094 -2.686 1 98.25 157 ILE B C 1
ATOM 3825 O O . ILE B 1 157 ? -8.273 -21.484 -2.926 1 98.25 157 ILE B O 1
ATOM 3829 N N . LEU B 1 158 ? -6.887 -19.906 -2.168 1 98.56 158 LEU B N 1
ATOM 3830 C CA . LEU B 1 158 ? -7.961 -18.953 -1.878 1 98.56 158 LEU B CA 1
ATOM 3831 C C . LEU B 1 158 ? -8.227 -18.062 -3.078 1 98.56 158 LEU B C 1
ATOM 3833 O O . LEU B 1 158 ? -7.301 -17.5 -3.664 1 98.56 158 LEU B O 1
ATOM 3837 N N . LEU B 1 159 ? -9.516 -17.922 -3.393 1 97.38 159 LEU B N 1
ATOM 3838 C CA . LEU B 1 159 ? -10 -17.047 -4.453 1 97.38 159 LEU B CA 1
ATOM 3839 C C . LEU B 1 159 ? -10.992 -16.031 -3.902 1 97.38 159 LEU B C 1
ATOM 3841 O O . LEU B 1 159 ? -12.203 -16.266 -3.926 1 97.38 159 LEU B O 1
ATOM 3845 N N . PRO B 1 160 ? -10.492 -14.891 -3.443 1 96.31 160 PRO B N 1
ATOM 3846 C CA . PRO B 1 160 ? -11.445 -13.82 -3.113 1 96.31 160 PRO B CA 1
ATOM 3847 C C . PRO B 1 160 ? -12.133 -13.242 -4.348 1 96.31 160 PRO B C 1
ATOM 3849 O O . PRO B 1 160 ? -11.469 -12.797 -5.281 1 96.31 160 PRO B O 1
ATOM 3852 N N . LEU B 1 161 ? -13.461 -13.281 -4.359 1 93 161 LEU B N 1
ATOM 3853 C CA . LEU B 1 161 ? -14.266 -12.781 -5.473 1 93 161 LEU B CA 1
ATOM 3854 C C . LEU B 1 161 ? -15.328 -11.805 -4.988 1 93 161 LEU B C 1
ATOM 3856 O O . LEU B 1 161 ? -16.047 -12.086 -4.031 1 93 161 LEU B O 1
ATOM 3860 N N . ASP B 1 162 ? -15.383 -10.688 -5.656 1 86.94 162 ASP B N 1
ATOM 3861 C CA . ASP B 1 162 ? -16.312 -9.656 -5.203 1 86.94 162 ASP B CA 1
ATOM 3862 C C . ASP B 1 162 ? -17.562 -9.625 -6.074 1 86.94 162 ASP B C 1
ATOM 3864 O O . ASP B 1 162 ? -18.391 -8.727 -5.938 1 86.94 162 ASP B O 1
ATOM 3868 N N . GLY B 1 163 ? -17.688 -10.508 -7.012 1 84.12 163 GLY B N 1
ATOM 3869 C CA . GLY B 1 163 ? -18.859 -10.586 -7.871 1 84.12 163 GLY B CA 1
ATOM 3870 C C . GLY B 1 163 ? -18.672 -9.875 -9.195 1 84.12 163 GLY B C 1
ATOM 3871 O O . GLY B 1 163 ? -19.531 -9.969 -10.078 1 84.12 163 GLY B O 1
ATOM 3872 N N . SER B 1 164 ? -17.609 -9.172 -9.375 1 81.62 164 SER B N 1
ATOM 3873 C CA . SER B 1 164 ? -17.344 -8.461 -10.617 1 81.62 164 SER B CA 1
ATOM 3874 C C . SER B 1 164 ? -16.75 -9.383 -11.672 1 81.62 164 SER B C 1
ATOM 3876 O O . SER B 1 164 ? -16.125 -10.391 -11.336 1 81.62 164 SER B O 1
ATOM 3878 N N . VAL B 1 165 ? -16.938 -9.016 -12.891 1 82.62 165 VAL B N 1
ATOM 3879 C CA . VAL B 1 165 ? -16.359 -9.75 -14.008 1 82.62 165 VAL B CA 1
ATOM 3880 C C . VAL B 1 165 ? -14.828 -9.68 -13.93 1 82.62 165 VAL B C 1
ATOM 3882 O O . VAL B 1 165 ? -14.141 -10.641 -14.258 1 82.62 165 VAL B O 1
ATOM 3885 N N . ARG B 1 166 ? -14.305 -8.617 -13.43 1 84.88 166 ARG B N 1
ATOM 3886 C CA . ARG B 1 166 ? -12.859 -8.438 -13.328 1 84.88 166 ARG B CA 1
ATOM 3887 C C . ARG B 1 166 ? -12.25 -9.445 -12.367 1 84.88 166 ARG B C 1
ATOM 3889 O O . ARG B 1 166 ? -11.203 -10.031 -12.656 1 84.88 166 ARG B O 1
ATOM 3896 N N . ALA B 1 167 ? -12.953 -9.586 -11.312 1 88.44 167 ALA B N 1
ATOM 3897 C CA . ALA B 1 167 ? -12.438 -10.508 -10.305 1 88.44 167 ALA B CA 1
ATOM 3898 C C . ALA B 1 167 ? -12.422 -11.938 -10.82 1 88.44 167 ALA B C 1
ATOM 3900 O O . ALA B 1 167 ? -11.594 -12.75 -10.391 1 88.44 167 ALA B O 1
ATOM 3901 N N . GLU B 1 168 ? -13.258 -12.281 -11.758 1 91 168 GLU B N 1
ATOM 3902 C CA . GLU B 1 168 ? -13.383 -13.641 -12.258 1 91 168 GLU B CA 1
ATOM 3903 C C . GLU B 1 168 ? -12.25 -13.977 -13.219 1 91 168 GLU B C 1
ATOM 3905 O O . GLU B 1 168 ? -12.102 -15.133 -13.641 1 91 168 GLU B O 1
ATOM 3910 N N . ASN B 1 169 ? -11.398 -13.039 -13.523 1 91.81 169 ASN B N 1
ATOM 3911 C CA . ASN B 1 169 ? -10.281 -13.289 -14.422 1 91.81 169 ASN B CA 1
ATOM 3912 C C . ASN B 1 169 ? -9.273 -14.258 -13.82 1 91.81 169 ASN B C 1
ATOM 3914 O O . ASN B 1 169 ? -8.406 -14.773 -14.516 1 91.81 169 ASN B O 1
ATOM 3918 N N . VAL B 1 170 ? -9.43 -14.555 -12.547 1 95.81 170 VAL B N 1
ATOM 3919 C CA . VAL B 1 170 ? -8.492 -15.422 -11.844 1 95.81 170 VAL B CA 1
ATOM 3920 C C . VAL B 1 170 ? -8.914 -16.875 -12.008 1 95.81 170 VAL B C 1
ATOM 3922 O O . VAL B 1 170 ? -8.148 -17.797 -11.703 1 95.81 170 VAL B O 1
ATOM 3925 N N . LEU B 1 171 ? -10.117 -17.156 -12.477 1 95.31 171 LEU B N 1
ATOM 3926 C CA . LEU B 1 171 ? -10.734 -18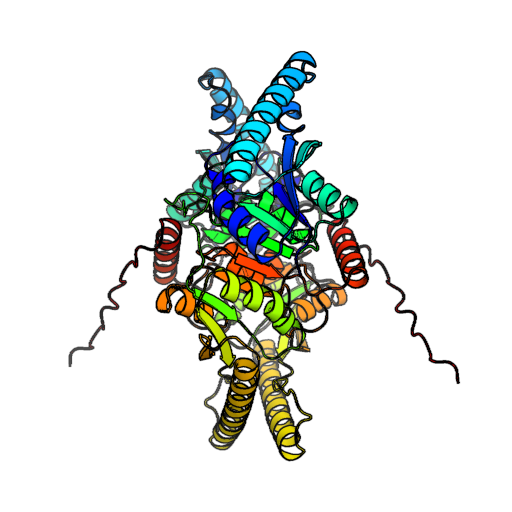.484 -12.43 1 95.31 171 LEU B CA 1
ATOM 3927 C C . LEU B 1 171 ? -9.969 -19.469 -13.297 1 95.31 171 LEU B C 1
ATOM 3929 O O . LEU B 1 171 ? -9.758 -20.625 -12.906 1 95.31 171 LEU B O 1
ATOM 3933 N N . ALA B 1 172 ? -9.562 -19 -14.453 1 94.44 172 ALA B N 1
ATOM 3934 C CA . ALA B 1 172 ? -8.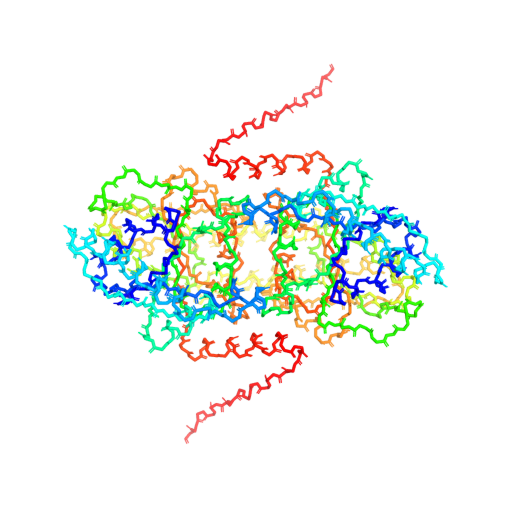836 -19.891 -15.352 1 94.44 172 ALA B CA 1
ATOM 3935 C C . ALA B 1 172 ? -7.539 -20.375 -14.711 1 94.44 172 ALA B C 1
ATOM 3937 O O . ALA B 1 172 ? -7.242 -21.578 -14.727 1 94.44 172 ALA B O 1
ATOM 3938 N N . ALA B 1 173 ? -6.805 -19.422 -14.141 1 95.94 173 ALA B N 1
ATOM 3939 C CA . ALA B 1 173 ? -5.543 -19.766 -13.484 1 95.94 173 ALA B CA 1
ATOM 3940 C C . ALA B 1 173 ? -5.785 -20.672 -12.281 1 95.94 173 ALA B C 1
ATOM 3942 O O . ALA B 1 173 ? -5.074 -21.656 -12.086 1 95.94 173 ALA B O 1
ATOM 3943 N N . ALA B 1 174 ? -6.762 -20.359 -11.531 1 96.69 174 ALA B N 1
ATOM 3944 C CA . ALA B 1 174 ? -7.086 -21.125 -10.336 1 96.69 174 ALA B CA 1
ATOM 3945 C C . ALA B 1 174 ? -7.445 -22.562 -10.695 1 96.69 174 ALA B C 1
ATOM 3947 O O . ALA B 1 174 ? -6.98 -23.516 -10.055 1 96.69 174 ALA B O 1
ATOM 3948 N N . THR B 1 175 ? -8.25 -22.703 -11.688 1 95.94 175 THR B N 1
ATOM 3949 C CA . THR B 1 175 ? -8.695 -24.031 -12.117 1 95.94 175 THR B CA 1
ATOM 3950 C C . THR B 1 175 ? -7.516 -24.875 -12.594 1 95.94 175 THR B C 1
ATOM 3952 O O . THR B 1 175 ? -7.375 -26.031 -12.219 1 95.94 175 THR B O 1
ATOM 3955 N N . ALA B 1 176 ? -6.672 -24.281 -13.383 1 95.25 176 ALA B N 1
ATOM 3956 C CA . ALA B 1 176 ? -5.5 -24.984 -13.898 1 95.25 176 ALA B CA 1
ATOM 3957 C C . ALA B 1 176 ? -4.59 -25.453 -12.766 1 95.25 176 ALA B C 1
ATOM 3959 O O . ALA B 1 176 ? -4.141 -26.594 -12.758 1 95.25 176 ALA B O 1
ATOM 3960 N N . LEU B 1 177 ? -4.355 -24.578 -11.844 1 96 177 LEU B N 1
ATOM 3961 C CA . LEU B 1 177 ? -3.479 -24.906 -10.727 1 96 177 LEU B CA 1
ATOM 3962 C C . LEU B 1 177 ? -4.113 -25.969 -9.828 1 96 177 LEU B C 1
ATOM 3964 O O . LEU B 1 177 ? -3.432 -26.875 -9.359 1 96 177 LEU B O 1
ATOM 3968 N N . ALA B 1 178 ? -5.371 -25.812 -9.602 1 95.88 178 ALA B N 1
ATOM 3969 C CA . ALA B 1 178 ? -6.078 -26.766 -8.758 1 95.88 178 ALA B CA 1
ATOM 3970 C C . ALA B 1 178 ? -6.051 -28.156 -9.375 1 95.88 178 ALA B C 1
ATOM 3972 O O . ALA B 1 178 ? -5.844 -29.156 -8.664 1 95.88 178 ALA B O 1
ATOM 3973 N N . GLU B 1 179 ? -6.277 -28.234 -10.594 1 93.94 179 GLU B N 1
ATOM 3974 C CA . GLU B 1 179 ? -6.281 -29.516 -11.297 1 93.94 179 GLU B CA 1
ATOM 3975 C C . GLU B 1 179 ? -4.895 -30.156 -11.281 1 93.94 179 GLU B C 1
ATOM 3977 O O . GLU B 1 179 ? -4.758 -31.359 -11.031 1 93.94 179 GLU B O 1
ATOM 3982 N N . ALA B 1 180 ? -3.902 -29.344 -11.531 1 92.44 180 ALA B N 1
ATOM 3983 C CA . ALA B 1 180 ? -2.535 -29.844 -11.594 1 92.44 180 ALA B CA 1
ATOM 3984 C C . ALA B 1 180 ? -2.053 -30.312 -10.227 1 92.44 180 ALA B C 1
ATOM 3986 O O . ALA B 1 180 ? -1.252 -31.25 -10.125 1 92.44 180 ALA B O 1
ATOM 3987 N N . SER B 1 181 ? -2.531 -29.688 -9.188 1 93.06 181 SER B N 1
ATOM 3988 C CA . SER B 1 181 ? -2.035 -29.969 -7.84 1 93.06 181 SER B CA 1
ATOM 3989 C C . SER B 1 181 ? -3.041 -30.781 -7.035 1 93.06 181 SER B C 1
ATOM 3991 O O . SER B 1 181 ? -2.785 -31.125 -5.883 1 93.06 181 SER B O 1
ATOM 3993 N N . ASP B 1 182 ? -4.227 -31.062 -7.66 1 94.19 182 ASP B N 1
ATOM 3994 C CA . ASP B 1 182 ? -5.328 -31.641 -6.898 1 94.19 182 ASP B CA 1
ATOM 3995 C C . ASP B 1 182 ? -5.629 -30.812 -5.652 1 94.19 182 ASP B C 1
ATOM 3997 O O . ASP B 1 182 ? -5.746 -31.359 -4.551 1 94.19 182 ASP B O 1
ATOM 4001 N N . ALA B 1 183 ? -5.578 -29.578 -5.797 1 96.75 183 ALA B N 1
ATOM 4002 C CA . ALA B 1 183 ? -5.758 -28.625 -4.695 1 96.75 183 ALA B CA 1
ATOM 4003 C C . ALA B 1 183 ? -7.234 -28.312 -4.473 1 96.75 183 ALA B C 1
ATOM 4005 O O . ALA B 1 183 ? -8.047 -28.453 -5.391 1 96.75 183 ALA B O 1
ATOM 4006 N N . THR B 1 184 ? -7.602 -27.969 -3.248 1 97.44 184 THR B N 1
ATOM 4007 C CA . THR B 1 184 ? -8.914 -27.438 -2.922 1 97.44 184 THR B CA 1
ATOM 4008 C C . THR B 1 184 ? -8.984 -25.953 -3.223 1 97.44 184 THR B C 1
ATOM 4010 O O . THR B 1 184 ? -8.094 -25.188 -2.836 1 97.44 184 THR B O 1
ATOM 4013 N N . LEU B 1 185 ? -10.016 -25.594 -3.982 1 97.56 185 LEU B N 1
ATOM 4014 C CA . LEU B 1 185 ? -10.273 -24.172 -4.195 1 97.56 185 LEU B CA 1
ATOM 4015 C C . LEU B 1 185 ? -11.18 -23.625 -3.105 1 97.56 185 LEU B C 1
ATOM 4017 O O . LEU B 1 185 ? -12.219 -24.203 -2.799 1 97.56 185 LEU B O 1
ATOM 4021 N N . VAL B 1 186 ? -10.742 -22.578 -2.451 1 97.56 186 VAL B N 1
ATOM 4022 C CA . VAL B 1 186 ? -11.523 -21.875 -1.444 1 97.56 186 VAL B CA 1
ATOM 4023 C C . VAL B 1 186 ? -12.016 -20.531 -2.012 1 97.56 186 VAL B C 1
ATOM 4025 O O . VAL B 1 186 ? -11.25 -19.578 -2.092 1 97.56 186 VAL B O 1
ATOM 4028 N N . VAL B 1 187 ? -13.305 -20.5 -2.383 1 97.12 187 VAL B N 1
ATOM 4029 C CA . VAL B 1 187 ? -13.891 -19.281 -2.951 1 97.12 187 VAL B CA 1
ATOM 4030 C C . VAL B 1 187 ? -14.531 -18.453 -1.844 1 97.12 187 VAL B C 1
ATOM 4032 O O . VAL B 1 187 ? -15.352 -18.969 -1.07 1 97.12 187 VAL B O 1
ATOM 4035 N N . ALA B 1 188 ? -14.156 -17.188 -1.789 1 96.5 188 ALA B N 1
ATOM 4036 C CA . ALA B 1 188 ? -14.664 -16.344 -0.709 1 96.5 188 ALA B CA 1
ATOM 4037 C C . ALA B 1 188 ? -15.281 -15.062 -1.258 1 96.5 188 ALA B C 1
ATOM 4039 O O . ALA B 1 188 ? -14.75 -14.461 -2.197 1 96.5 188 ALA B O 1
ATOM 4040 N N . HIS B 1 189 ? -16.375 -14.703 -0.762 1 94.5 189 HIS B N 1
ATOM 4041 C CA . HIS B 1 189 ? -17.016 -13.414 -0.987 1 94.5 189 HIS B CA 1
ATOM 4042 C C . HIS B 1 189 ? -17.297 -12.695 0.331 1 94.5 189 HIS B C 1
ATOM 4044 O O . HIS B 1 189 ? -17.812 -13.297 1.272 1 94.5 189 HIS B O 1
ATOM 4050 N N . VAL B 1 190 ? -16.891 -11.438 0.387 1 91.5 190 VAL B N 1
ATOM 4051 C CA . VAL B 1 190 ? -17.094 -10.656 1.603 1 91.5 190 VAL B CA 1
ATOM 4052 C C . VAL B 1 190 ? -18.234 -9.664 1.398 1 91.5 190 VAL B C 1
ATOM 4054 O O . VAL B 1 190 ? -18.172 -8.812 0.506 1 91.5 190 VAL B O 1
ATOM 4057 N N . LEU B 1 191 ? -19.25 -9.82 2.184 1 87 191 LEU B N 1
ATOM 4058 C CA . LEU B 1 191 ? -20.391 -8.914 2.17 1 87 191 LEU B CA 1
ATOM 4059 C C . LEU B 1 191 ? -20.188 -7.766 3.158 1 87 191 LEU B C 1
ATOM 4061 O O . LEU B 1 191 ? -19.891 -8 4.332 1 87 191 LEU B O 1
ATOM 4065 N N . PRO B 1 192 ? -20.328 -6.59 2.611 1 77.38 192 PRO B N 1
ATOM 4066 C CA . PRO B 1 192 ? -20.25 -5.477 3.561 1 77.38 192 PRO B CA 1
ATOM 4067 C C . PRO B 1 192 ? -21.422 -5.453 4.539 1 77.38 192 PRO B C 1
ATOM 4069 O O . PRO B 1 192 ? -22.547 -5.809 4.176 1 77.38 192 PRO B O 1
ATOM 4072 N N . GLN B 1 193 ? -21.234 -5.148 5.824 1 70.81 193 GLN B N 1
ATOM 4073 C CA . GLN B 1 193 ? -22.281 -5.043 6.832 1 70.81 193 GLN B CA 1
ATOM 4074 C C . GLN B 1 193 ? -23.156 -3.812 6.602 1 70.81 193 GLN B C 1
ATOM 4076 O O . GLN B 1 193 ? -24.312 -3.766 7.035 1 70.81 193 GLN B O 1
ATOM 4081 N N . LEU B 1 194 ? -22.906 -3.059 5.543 1 64.06 194 LEU B N 1
ATOM 4082 C CA . LEU B 1 194 ? -23.641 -1.837 5.211 1 64.06 194 LEU B CA 1
ATOM 4083 C C . LEU B 1 194 ? -23.891 -0.996 6.457 1 64.06 194 LEU B C 1
ATOM 4085 O O . LEU B 1 194 ? -24.984 -1.021 7.016 1 64.06 194 LEU B O 1
ATOM 4089 N N . GLU B 1 195 ? -22.922 -0.742 7.238 1 57.75 195 GLU B N 1
ATOM 4090 C CA . GLU B 1 195 ? -23.234 0.098 8.391 1 57.75 195 GLU B CA 1
ATOM 4091 C C . GLU B 1 195 ? -23.453 1.549 7.973 1 57.75 195 GLU B C 1
ATOM 4093 O O . GLU B 1 195 ? -22.672 2.102 7.191 1 57.75 195 GLU B O 1
ATOM 4098 N N . LEU B 1 196 ? -24.828 1.788 8.133 1 58.5 196 LEU B N 1
ATOM 4099 C CA . LEU B 1 196 ? -25.188 3.188 7.926 1 58.5 196 LEU B CA 1
ATOM 4100 C C . LEU B 1 196 ? -24.312 4.102 8.797 1 58.5 196 LEU B C 1
ATOM 4102 O O . LEU B 1 196 ? -23.969 3.742 9.922 1 58.5 196 LEU B O 1
ATOM 4106 N N . VAL B 1 197 ? -23.672 5.039 8.109 1 56.38 197 VAL B N 1
ATOM 4107 C CA . VAL B 1 197 ? -23.047 6.113 8.883 1 56.38 197 VAL B CA 1
ATOM 4108 C C . VAL B 1 197 ? -24.062 6.691 9.867 1 56.38 197 VAL B C 1
ATOM 4110 O O . VAL B 1 197 ? -25.141 7.145 9.461 1 56.38 197 VAL B O 1
ATOM 4113 N N . ALA B 1 198 ? -24.141 6.227 11.133 1 61.44 198 ALA B N 1
ATOM 4114 C CA . ALA B 1 198 ? -25.156 6.809 12 1 61.44 198 ALA B CA 1
ATOM 4115 C C . ALA B 1 198 ? -24.531 7.398 13.266 1 61.44 198 ALA B C 1
ATOM 4117 O O . ALA B 1 198 ? -23.688 6.766 13.898 1 61.44 198 ALA B O 1
ATOM 4118 N N . ARG B 1 199 ? -24.531 8.641 13.375 1 60.25 199 ARG B N 1
ATOM 4119 C CA . ARG B 1 199 ? -24.172 9.289 14.633 1 60.25 199 ARG B CA 1
ATOM 4120 C C . ARG B 1 199 ? -25.219 9.031 15.711 1 60.25 199 ARG B C 1
ATOM 4122 O O . ARG B 1 199 ? -24.922 9.094 16.906 1 60.25 199 ARG B O 1
ATOM 4129 N N . GLU B 1 200 ? -26.422 8.75 15.188 1 64.94 200 GLU B N 1
ATOM 4130 C CA . GLU B 1 200 ? -27.547 8.453 16.062 1 64.94 200 GLU B CA 1
ATOM 4131 C C . GLU B 1 200 ? -28.078 7.039 15.828 1 64.94 200 GLU B C 1
ATOM 4133 O O . GLU B 1 200 ? -27.859 6.461 14.766 1 64.94 200 GLU B O 1
ATOM 4138 N N . PRO B 1 201 ? -28.562 6.559 16.906 1 73.94 201 PRO B N 1
ATOM 4139 C CA . PRO B 1 201 ? -29.188 5.242 16.719 1 73.94 201 PRO B CA 1
ATOM 4140 C C . PRO B 1 201 ? -30.172 5.215 15.547 1 73.94 201 PRO B C 1
ATOM 4142 O O . PRO B 1 201 ? -30.891 6.191 15.32 1 73.94 201 PRO B O 1
ATOM 4145 N N . LEU B 1 202 ? -30.078 4.227 14.812 1 78.31 202 LEU B N 1
ATOM 4146 C CA . LEU B 1 202 ? -30.953 4.086 13.648 1 78.31 202 LEU B CA 1
ATOM 4147 C C . LEU B 1 202 ? -32.406 3.975 14.078 1 78.31 202 LEU B C 1
ATOM 4149 O O . LEU B 1 202 ? -32.719 3.332 15.086 1 78.31 202 LEU B O 1
ATOM 4153 N N . SER B 1 203 ? -33.25 4.664 13.352 1 82.62 203 SER B N 1
ATOM 4154 C CA . SER B 1 203 ? -34.656 4.461 13.555 1 82.62 203 SER B CA 1
ATOM 4155 C C . SER B 1 203 ? -35.094 3.039 13.188 1 82.62 203 SER B C 1
ATOM 4157 O O . SER B 1 203 ? -34.344 2.311 12.547 1 82.62 203 SER B O 1
ATOM 4159 N N . ALA B 1 204 ? -36.219 2.664 13.727 1 85.69 204 ALA B N 1
ATOM 4160 C CA . ALA B 1 204 ? -36.719 1.342 13.398 1 85.69 204 ALA B CA 1
ATOM 4161 C C . ALA B 1 204 ? -36.906 1.177 11.891 1 85.69 204 ALA B C 1
ATOM 4163 O O . ALA B 1 204 ? -36.594 0.11 11.336 1 85.69 204 ALA B O 1
ATOM 4164 N N . GLN B 1 205 ? -37.344 2.25 11.305 1 84 205 GLN B N 1
ATOM 4165 C CA . GLN B 1 205 ? -37.531 2.225 9.859 1 84 205 GLN B CA 1
ATOM 4166 C C . GLN B 1 205 ? -36.188 2.066 9.133 1 84 205 GLN B C 1
ATOM 4168 O O . GLN B 1 205 ? -36.094 1.295 8.18 1 84 205 GLN B O 1
ATOM 4173 N N . ASP B 1 206 ? -35.219 2.695 9.609 1 81.56 206 ASP B N 1
ATOM 4174 C CA . ASP B 1 206 ? -33.906 2.621 9.016 1 81.56 206 ASP B CA 1
ATOM 4175 C C . ASP B 1 206 ? -33.281 1.23 9.195 1 81.56 206 ASP B C 1
ATOM 4177 O O . ASP B 1 206 ? -32.656 0.698 8.281 1 81.56 206 ASP B O 1
ATOM 4181 N N . ARG B 1 207 ? -33.531 0.726 10.328 1 82.75 207 ARG B N 1
ATOM 4182 C CA . ARG B 1 207 ? -33 -0.61 10.609 1 82.75 207 ARG B CA 1
ATOM 4183 C C . ARG B 1 207 ? -33.625 -1.646 9.68 1 82.75 207 ARG B C 1
ATOM 4185 O O . ARG B 1 207 ? -32.938 -2.539 9.18 1 82.75 207 ARG B O 1
ATOM 4192 N N . GLN B 1 208 ? -34.875 -1.483 9.57 1 85.56 208 GLN B N 1
ATOM 4193 C CA . GLN B 1 208 ? -35.562 -2.416 8.703 1 85.56 208 GLN B CA 1
ATOM 4194 C C . GLN B 1 208 ? -35.094 -2.295 7.258 1 85.56 208 GLN B C 1
ATOM 4196 O O . GLN B 1 208 ? -34.938 -3.303 6.562 1 85.56 208 GLN B O 1
ATOM 4201 N N . LEU B 1 209 ? -34.906 -1.126 6.852 1 81.88 209 LEU B N 1
ATOM 4202 C CA . LEU B 1 209 ? -34.438 -0.871 5.504 1 81.88 209 LEU B CA 1
ATOM 4203 C C . LEU B 1 209 ? -33.062 -1.512 5.289 1 81.88 209 LEU B C 1
ATOM 4205 O O . LEU B 1 209 ? -32.844 -2.203 4.289 1 81.88 209 LEU B O 1
ATOM 4209 N N . VAL B 1 210 ? -32.188 -1.335 6.238 1 79.31 210 VAL B N 1
ATOM 4210 C CA . VAL B 1 210 ? -30.844 -1.877 6.156 1 79.31 210 VAL B CA 1
ATOM 4211 C C . VAL B 1 210 ? -30.891 -3.402 6.137 1 79.31 210 VAL B C 1
ATOM 4213 O O . VAL B 1 210 ? -30.172 -4.047 5.375 1 79.31 210 VAL B O 1
ATOM 4216 N N . GLU B 1 211 ? -31.75 -3.871 6.918 1 83.38 211 GLU B N 1
ATOM 4217 C CA . GLU B 1 211 ? -31.891 -5.324 6.992 1 83.38 211 GLU B CA 1
ATOM 4218 C C . GLU B 1 211 ? -32.375 -5.902 5.672 1 83.38 211 GLU B C 1
ATOM 4220 O O . GLU B 1 211 ? -31.953 -6.98 5.262 1 83.38 211 GLU B O 1
ATOM 4225 N N . GLN B 1 212 ? -33.25 -5.238 5.07 1 84.25 212 GLN B N 1
ATOM 4226 C CA . GLN B 1 212 ? -33.781 -5.691 3.783 1 84.25 212 GLN B CA 1
ATOM 4227 C C . GLN B 1 212 ? -32.688 -5.715 2.727 1 84.25 212 GLN B C 1
ATOM 4229 O O . GLN B 1 212 ? -32.562 -6.668 1.951 1 84.25 212 GLN B O 1
ATOM 4234 N N . VAL B 1 213 ? -31.922 -4.762 2.742 1 81.44 213 VAL B N 1
ATOM 4235 C CA . VAL B 1 213 ? -30.828 -4.684 1.779 1 81.44 213 VAL B CA 1
ATOM 4236 C C . VAL B 1 213 ? -29.797 -5.773 2.07 1 81.44 213 VAL B C 1
ATOM 4238 O O . VAL B 1 213 ? -29.297 -6.43 1.15 1 81.44 213 VAL B O 1
ATOM 4241 N N . ARG B 1 214 ? -29.531 -5.98 3.322 1 81.81 214 ARG B N 1
ATOM 4242 C CA . ARG B 1 214 ? -28.578 -7.004 3.727 1 81.81 214 ARG B CA 1
ATOM 4243 C C . ARG B 1 214 ? -29.031 -8.391 3.27 1 81.81 214 ARG B C 1
ATOM 4245 O O . ARG B 1 214 ? -28.219 -9.172 2.762 1 81.81 214 ARG B O 1
ATOM 4252 N N . GLU B 1 215 ? -30.234 -8.602 3.521 1 84.56 215 GLU B N 1
ATOM 4253 C CA . GLU B 1 215 ? -30.797 -9.898 3.143 1 84.56 215 GLU B CA 1
ATOM 4254 C C . GLU B 1 215 ? -30.75 -10.102 1.63 1 84.56 215 GLU B C 1
ATOM 4256 O O . GLU B 1 215 ? -30.438 -11.188 1.147 1 84.56 215 GLU B O 1
ATOM 4261 N N . ARG B 1 216 ? -31.109 -9.141 0.985 1 82.69 216 ARG B N 1
ATOM 4262 C CA . ARG B 1 216 ? -31.047 -9.195 -0.472 1 82.69 216 ARG B CA 1
ATOM 4263 C C . ARG B 1 216 ? -29.625 -9.445 -0.96 1 82.69 216 ARG B C 1
ATOM 4265 O O . ARG B 1 216 ? -29.406 -10.297 -1.82 1 82.69 216 ARG B O 1
ATOM 4272 N N . ASN B 1 217 ? -28.719 -8.688 -0.443 1 83.25 217 ASN B N 1
ATOM 4273 C CA . ASN B 1 217 ? -27.328 -8.836 -0.834 1 83.25 217 ASN B CA 1
ATOM 4274 C C . ASN B 1 217 ? -26.797 -10.234 -0.505 1 83.25 217 ASN B C 1
ATOM 4276 O O . ASN B 1 217 ? -26.031 -10.812 -1.273 1 83.25 217 ASN B O 1
ATOM 4280 N N . ARG B 1 218 ? -27.266 -10.68 0.587 1 87.56 218 ARG B N 1
ATOM 4281 C CA . ARG B 1 218 ? -26.859 -12.023 0.987 1 87.56 218 ARG B CA 1
ATOM 4282 C C . ARG B 1 218 ? -27.359 -13.062 -0.006 1 87.56 218 ARG B C 1
ATOM 4284 O O . ARG B 1 218 ? -26.609 -13.953 -0.41 1 87.56 218 ARG B O 1
ATOM 4291 N N . ARG B 1 219 ? -28.531 -12.984 -0.376 1 87.12 219 ARG B N 1
ATOM 4292 C CA . ARG B 1 219 ? -29.109 -13.922 -1.328 1 87.12 219 ARG B CA 1
ATOM 4293 C C . ARG B 1 219 ? -28.391 -13.867 -2.67 1 87.12 219 ARG B C 1
ATOM 4295 O O . ARG B 1 219 ? -28.109 -14.906 -3.277 1 87.12 219 ARG B O 1
ATOM 4302 N N . GLU B 1 220 ? -28.141 -12.719 -3.078 1 84.75 220 GLU B N 1
ATOM 4303 C CA . GLU B 1 220 ? -27.438 -12.547 -4.344 1 84.75 220 GLU B CA 1
ATOM 4304 C C . GLU B 1 220 ? -26.016 -13.125 -4.277 1 84.75 220 GLU B C 1
ATOM 4306 O O . GLU B 1 220 ? -25.547 -13.75 -5.23 1 84.75 220 GLU B O 1
ATOM 4311 N N . ALA B 1 221 ? -25.391 -12.875 -3.182 1 88 221 ALA B N 1
ATOM 4312 C CA . ALA B 1 221 ? -24.031 -13.391 -2.994 1 88 221 ALA B CA 1
ATOM 4313 C C . ALA B 1 221 ? -24.016 -14.914 -2.971 1 88 221 ALA B C 1
ATOM 4315 O O . ALA B 1 221 ? -23.141 -15.539 -3.559 1 88 221 ALA B O 1
ATOM 4316 N N . GLU B 1 222 ? -25 -15.438 -2.32 1 89.88 222 GLU B N 1
ATOM 4317 C CA . GLU B 1 222 ? -25.125 -16.891 -2.268 1 89.88 222 GLU B CA 1
ATOM 4318 C C . GLU B 1 222 ? -25.375 -17.484 -3.654 1 89.88 222 GLU B C 1
ATOM 4320 O O . GLU B 1 222 ? -24.781 -18.484 -4.031 1 89.88 222 GLU B O 1
ATOM 4325 N N . ALA B 1 223 ? -26.25 -16.844 -4.324 1 88.69 223 ALA B N 1
ATOM 4326 C CA . ALA B 1 223 ? -26.531 -17.281 -5.684 1 88.69 223 ALA B CA 1
ATOM 4327 C C . ALA B 1 223 ? -25.297 -17.203 -6.566 1 88.69 223 ALA B C 1
ATOM 4329 O O . ALA B 1 223 ? -25.016 -18.109 -7.352 1 88.69 223 ALA B O 1
ATOM 4330 N N . TYR B 1 224 ? -24.578 -16.156 -6.422 1 89.25 224 TYR B N 1
ATOM 4331 C CA . TYR B 1 224 ? -23.328 -15.969 -7.164 1 89.25 224 TYR B CA 1
ATOM 4332 C C . TYR B 1 224 ? -22.344 -17.094 -6.871 1 89.25 224 TYR B C 1
ATOM 4334 O O . TYR B 1 224 ? -21.812 -17.719 -7.793 1 89.25 224 TYR B O 1
ATOM 4342 N N . LEU B 1 225 ? -22.125 -17.391 -5.641 1 90.25 225 LEU B N 1
ATOM 4343 C CA . LEU B 1 225 ? -21.172 -18.422 -5.242 1 90.25 225 LEU B CA 1
ATOM 4344 C C . LEU B 1 225 ? -21.609 -19.797 -5.734 1 90.25 225 LEU B C 1
ATOM 4346 O O . LEU B 1 225 ? -20.781 -20.625 -6.117 1 90.25 225 LEU B O 1
ATOM 4350 N N . GLU B 1 226 ? -22.891 -20.016 -5.738 1 90 226 GLU B N 1
ATOM 4351 C CA . GLU B 1 226 ? -23.422 -21.297 -6.215 1 90 226 GLU B CA 1
ATOM 4352 C C . GLU B 1 226 ? -23.203 -21.469 -7.711 1 90 226 GLU B C 1
ATOM 4354 O O . GLU B 1 226 ? -22.797 -22.531 -8.164 1 90 226 GLU B O 1
ATOM 4359 N N . GLN B 1 227 ? -23.469 -20.453 -8.414 1 89.5 227 GLN B N 1
ATOM 4360 C CA . GLN B 1 227 ? -23.25 -20.484 -9.859 1 89.5 227 GLN B CA 1
ATOM 4361 C C . GLN B 1 227 ? -21.781 -20.688 -10.18 1 89.5 227 GLN B C 1
ATOM 4363 O O . GLN B 1 227 ? -21.438 -21.438 -11.109 1 89.5 227 GLN B O 1
ATOM 4368 N N . LEU B 1 228 ? -20.984 -20.094 -9.445 1 89.69 228 LEU B N 1
ATOM 4369 C CA . LEU B 1 228 ? -19.547 -20.203 -9.656 1 89.69 228 LEU B CA 1
ATOM 4370 C C . LEU B 1 228 ? -19.062 -21.609 -9.344 1 89.69 228 LEU B C 1
ATOM 4372 O O . LEU B 1 228 ? -18.25 -22.172 -10.086 1 89.69 228 LEU B O 1
ATOM 4376 N N . ALA B 1 229 ? -19.5 -22.125 -8.289 1 88.19 229 ALA B N 1
ATOM 4377 C CA . ALA B 1 229 ? -19.109 -23.453 -7.871 1 88.19 229 ALA B CA 1
ATOM 4378 C C . ALA B 1 229 ? -19.422 -24.484 -8.953 1 88.19 229 ALA B C 1
ATOM 4380 O O . ALA B 1 229 ? -18.703 -25.469 -9.117 1 88.19 229 ALA B O 1
ATOM 4381 N N . ALA B 1 230 ? -20.438 -24.188 -9.664 1 89.62 230 ALA B N 1
ATOM 4382 C CA . ALA B 1 230 ? -20.844 -25.109 -10.719 1 89.62 230 ALA B CA 1
ATOM 4383 C C . ALA B 1 230 ? -19.844 -25.094 -11.875 1 89.62 230 ALA B C 1
ATOM 4385 O O . ALA B 1 230 ? -19.75 -26.062 -12.633 1 89.62 230 ALA B O 1
ATOM 4386 N N . ARG B 1 231 ? -19.078 -24.078 -11.953 1 90.88 231 ARG B N 1
ATOM 4387 C CA . ARG B 1 231 ? -18.109 -23.891 -13.039 1 90.88 231 ARG B CA 1
ATOM 4388 C C . ARG B 1 231 ? -16.719 -24.297 -12.594 1 90.88 231 ARG B C 1
ATOM 4390 O O . ARG B 1 231 ? -15.789 -24.328 -13.406 1 90.88 231 ARG B O 1
ATOM 4397 N N . LEU B 1 232 ? -16.594 -24.656 -11.352 1 94.25 232 LEU B N 1
ATOM 4398 C CA . LEU B 1 232 ? -15.273 -24.922 -10.781 1 94.25 232 LEU B CA 1
ATOM 4399 C C . LEU B 1 232 ? -15.125 -26.406 -10.43 1 94.25 232 LEU B C 1
ATOM 4401 O O . LEU B 1 232 ? -16.109 -27.156 -10.461 1 94.25 232 LEU B O 1
ATOM 4405 N N . PRO B 1 233 ? -13.891 -26.859 -10.219 1 92.25 233 PRO B N 1
ATOM 4406 C CA . PRO B 1 233 ? -13.68 -28.25 -9.852 1 92.25 233 PRO B CA 1
ATOM 4407 C C . PRO B 1 233 ? -14.5 -28.672 -8.633 1 92.25 233 PRO B C 1
ATOM 4409 O O . PRO B 1 233 ? -14.914 -27.812 -7.84 1 92.25 233 PRO B O 1
ATOM 4412 N N . SER B 1 234 ? -14.672 -29.953 -8.461 1 88.25 234 SER B N 1
ATOM 4413 C CA . SER B 1 234 ? -15.531 -30.516 -7.426 1 88.25 234 SER B CA 1
ATOM 4414 C C . SER B 1 234 ? -14.984 -30.203 -6.035 1 88.25 234 SER B C 1
ATOM 4416 O O . SER B 1 234 ? -15.758 -30.047 -5.082 1 88.25 234 SER B O 1
ATOM 4418 N N . ASN B 1 235 ? -13.734 -30.109 -5.938 1 93.81 235 ASN B N 1
ATOM 4419 C CA . ASN B 1 235 ? -13.117 -29.828 -4.645 1 93.81 235 ASN B CA 1
ATOM 4420 C C . ASN B 1 235 ? -13.062 -28.328 -4.375 1 93.81 235 ASN B C 1
ATOM 4422 O O . ASN B 1 235 ? -11.984 -27.75 -4.211 1 93.81 235 ASN B O 1
ATOM 4426 N N . THR B 1 236 ? -14.219 -27.75 -4.402 1 95.75 236 THR B N 1
ATOM 4427 C CA . THR B 1 236 ? -14.352 -26.312 -4.172 1 95.75 236 THR B CA 1
ATOM 4428 C C . THR B 1 236 ? -15.195 -26.031 -2.932 1 95.75 236 THR B C 1
ATOM 4430 O O . THR B 1 236 ? -16.281 -26.594 -2.783 1 95.75 236 THR B O 1
ATOM 4433 N N . SER B 1 237 ? -14.641 -25.297 -2.029 1 95.56 237 SER B N 1
ATOM 4434 C CA . SER B 1 237 ? -15.383 -24.828 -0.864 1 95.56 237 SER B CA 1
ATOM 4435 C C . SER B 1 237 ? -15.789 -23.359 -1.013 1 95.56 237 SER B C 1
ATOM 4437 O O . SER B 1 237 ? -15.062 -22.578 -1.61 1 95.56 237 SER B O 1
ATOM 4439 N N . ARG B 1 238 ? -16.969 -23.062 -0.492 1 95.56 238 ARG B N 1
ATOM 4440 C CA . ARG B 1 238 ? -17.516 -21.719 -0.593 1 95.56 238 ARG B CA 1
ATOM 4441 C C . ARG B 1 238 ? -17.594 -21.047 0.777 1 95.56 238 ARG B C 1
ATOM 4443 O O . ARG B 1 238 ? -17.984 -21.672 1.759 1 95.56 238 ARG B O 1
ATOM 4450 N N . HIS B 1 239 ? -17.141 -19.734 0.799 1 96.38 239 HIS B N 1
ATOM 4451 C CA . HIS B 1 239 ? -17.188 -18.953 2.033 1 96.38 239 HIS B CA 1
ATOM 4452 C C . HIS B 1 239 ? -17.828 -17.594 1.806 1 96.38 239 HIS B C 1
ATOM 4454 O O . HIS B 1 239 ? -17.297 -16.766 1.052 1 96.38 239 HIS B O 1
ATOM 4460 N N . LEU B 1 240 ? -18.969 -17.406 2.41 1 95.5 240 LEU B N 1
ATOM 4461 C CA . LEU B 1 240 ? -19.594 -16.094 2.475 1 95.5 240 LEU B CA 1
ATOM 4462 C C . LEU B 1 240 ? -19.281 -15.406 3.807 1 95.5 240 LEU B C 1
ATOM 4464 O O . LEU B 1 240 ? -19.797 -15.828 4.852 1 95.5 240 LEU B O 1
ATOM 4468 N N . LEU B 1 241 ? -18.484 -14.367 3.768 1 94.25 241 LEU B N 1
ATOM 4469 C CA . LEU B 1 241 ? -18.094 -13.648 4.973 1 94.25 241 LEU B CA 1
ATOM 4470 C C . LEU B 1 241 ? -18.828 -12.32 5.086 1 94.25 241 LEU B C 1
ATOM 4472 O O . LEU B 1 241 ? -19.156 -11.703 4.07 1 94.25 241 LEU B O 1
ATOM 4476 N N . VAL B 1 242 ? -19.172 -11.922 6.262 1 89.5 242 VAL B N 1
ATOM 4477 C CA . VAL B 1 242 ? -19.781 -10.617 6.516 1 89.5 242 VAL B CA 1
ATOM 4478 C C . VAL B 1 242 ? -18.828 -9.75 7.328 1 89.5 242 VAL B C 1
ATOM 4480 O O . VAL B 1 242 ? -18.5 -10.078 8.469 1 89.5 242 VAL B O 1
ATOM 4483 N N . SER B 1 243 ? -18.359 -8.688 6.672 1 87.06 243 SER B N 1
ATOM 4484 C CA . SER B 1 243 ? -17.391 -7.805 7.316 1 87.06 243 SER B CA 1
ATOM 4485 C C . SER B 1 243 ? -17.312 -6.461 6.605 1 87.06 243 SER B C 1
ATOM 4487 O O . SER B 1 243 ? -17.453 -6.391 5.383 1 87.06 243 SER B O 1
ATOM 4489 N N . ASP B 1 244 ? -17.047 -5.426 7.352 1 80.75 244 ASP B N 1
ATOM 4490 C CA . ASP B 1 244 ? -16.766 -4.125 6.754 1 80.75 244 ASP B CA 1
ATOM 4491 C C . ASP B 1 244 ? -15.273 -3.967 6.457 1 80.75 244 ASP B C 1
ATOM 4493 O O . ASP B 1 244 ? -14.859 -2.984 5.84 1 80.75 244 ASP B O 1
ATOM 4497 N N . ASP B 1 245 ? -14.555 -4.875 6.883 1 85.94 245 ASP B N 1
ATOM 4498 C CA . ASP B 1 245 ? -13.117 -4.922 6.617 1 85.94 245 ASP B CA 1
ATOM 4499 C C . ASP B 1 245 ? -12.758 -6.145 5.777 1 85.94 245 ASP B C 1
ATOM 4501 O O . ASP B 1 245 ? -12.422 -7.199 6.32 1 85.94 245 ASP B O 1
ATOM 4505 N N . VAL B 1 246 ? -12.773 -5.988 4.555 1 89 246 VAL B N 1
ATOM 4506 C CA . VAL B 1 246 ? -12.594 -7.074 3.6 1 89 246 VAL B CA 1
ATOM 4507 C C . VAL B 1 246 ? -11.227 -7.723 3.795 1 89 246 VAL B C 1
ATOM 4509 O O . VAL B 1 246 ? -11.117 -8.953 3.846 1 89 246 VAL B O 1
ATOM 4512 N N . GLU B 1 247 ? -10.148 -6.914 3.92 1 91.38 247 GLU B N 1
ATOM 4513 C CA . GLU B 1 247 ? -8.781 -7.418 4.062 1 91.38 247 GLU B CA 1
ATOM 4514 C C . GLU B 1 247 ? -8.648 -8.281 5.312 1 91.38 247 GLU B C 1
ATOM 4516 O O . GLU B 1 247 ? -8.109 -9.391 5.25 1 91.38 247 GLU B O 1
ATOM 4521 N N . ALA B 1 248 ? -9.172 -7.766 6.402 1 90.12 248 ALA B N 1
ATOM 4522 C CA . ALA B 1 248 ? -9.07 -8.5 7.66 1 90.12 248 ALA B CA 1
ATOM 4523 C C . ALA B 1 248 ? -9.781 -9.844 7.574 1 90.12 248 ALA B C 1
ATOM 4525 O O . ALA B 1 248 ? -9.242 -10.867 8.008 1 90.12 248 ALA B O 1
ATOM 4526 N N . ALA B 1 249 ? -10.961 -9.805 7.027 1 93.5 249 ALA B N 1
ATOM 4527 C CA . ALA B 1 249 ? -11.75 -11.031 6.898 1 93.5 249 ALA B CA 1
ATOM 4528 C C . ALA B 1 249 ? -11.023 -12.07 6.051 1 93.5 249 ALA B C 1
ATOM 4530 O O . ALA B 1 249 ? -11.016 -13.258 6.383 1 93.5 249 ALA B O 1
ATOM 4531 N N . LEU B 1 250 ? -10.406 -11.656 5.023 1 96.12 250 LEU B N 1
ATOM 4532 C CA . LEU B 1 250 ? -9.719 -12.57 4.117 1 96.12 250 LEU B CA 1
ATOM 4533 C C . LEU B 1 250 ? -8.445 -13.109 4.762 1 96.12 250 LEU B C 1
ATOM 4535 O O . LEU B 1 250 ? -8.109 -14.289 4.594 1 96.12 250 LEU B O 1
ATOM 4539 N N . HIS B 1 251 ? -7.73 -12.242 5.441 1 94.19 251 HIS B N 1
ATOM 4540 C CA . HIS B 1 251 ? -6.555 -12.727 6.156 1 94.19 251 HIS B CA 1
ATOM 4541 C C . HIS B 1 251 ? -6.934 -13.773 7.195 1 94.19 251 HIS B C 1
ATOM 4543 O O . HIS B 1 251 ? -6.219 -14.766 7.375 1 94.19 251 HIS B O 1
ATOM 4549 N N . ASP B 1 252 ? -8.023 -13.531 7.926 1 94.81 252 ASP B N 1
ATOM 4550 C CA . ASP B 1 252 ? -8.5 -14.523 8.891 1 94.81 252 ASP B CA 1
ATOM 4551 C C . ASP B 1 252 ? -8.805 -15.852 8.211 1 94.81 252 ASP B C 1
ATOM 4553 O O . ASP B 1 252 ? -8.445 -16.922 8.727 1 94.81 252 ASP B O 1
ATOM 4557 N N . LEU B 1 253 ? -9.398 -15.758 7.086 1 97.44 253 LEU B N 1
ATOM 4558 C CA . LEU B 1 253 ? -9.734 -16.969 6.352 1 97.44 253 LEU B CA 1
ATOM 4559 C C . LEU B 1 253 ? -8.477 -17.703 5.918 1 97.44 253 LEU B C 1
ATOM 4561 O O . LEU B 1 253 ? -8.438 -18.938 5.941 1 97.44 253 LEU B O 1
ATOM 4565 N N . VAL B 1 254 ? -7.461 -17 5.504 1 97.19 254 VAL B N 1
ATOM 4566 C CA . VAL B 1 254 ? -6.184 -17.594 5.117 1 97.19 254 VAL B CA 1
ATOM 4567 C C . VAL B 1 254 ? -5.645 -18.438 6.258 1 97.19 254 VAL B C 1
ATOM 4569 O O . VAL B 1 254 ? -5.203 -19.578 6.039 1 97.19 254 VAL B O 1
ATOM 4572 N N . MET B 1 255 ? -5.734 -17.891 7.426 1 94.69 255 MET B N 1
ATOM 4573 C CA . MET B 1 255 ? -5.238 -18.594 8.602 1 94.69 255 MET B CA 1
ATOM 4574 C C . MET B 1 255 ? -6.145 -19.766 8.953 1 94.69 255 MET B C 1
ATOM 4576 O O . MET B 1 255 ? -5.664 -20.875 9.156 1 94.69 255 MET B O 1
ATOM 4580 N N . GLU B 1 256 ? -7.371 -19.547 8.977 1 96.25 256 GLU B N 1
ATOM 4581 C CA . GLU B 1 256 ? -8.352 -20.531 9.398 1 96.25 256 GLU B CA 1
ATOM 4582 C C . GLU B 1 256 ? -8.352 -21.734 8.461 1 96.25 256 GLU B C 1
ATOM 4584 O O . GLU B 1 256 ? -8.508 -22.875 8.906 1 96.25 256 GLU B O 1
ATOM 4589 N N . GLU B 1 257 ? -8.148 -21.469 7.195 1 97.06 257 GLU B N 1
ATOM 4590 C CA . GLU B 1 257 ? -8.258 -22.531 6.188 1 97.06 257 GLU B CA 1
ATOM 4591 C C . GLU B 1 257 ? -6.883 -23.016 5.75 1 97.06 257 GLU B C 1
ATOM 4593 O O . GLU B 1 257 ? -6.77 -23.797 4.805 1 97.06 257 GLU B O 1
ATOM 4598 N N . SER B 1 258 ? -5.805 -22.547 6.371 1 96.12 258 SER B N 1
ATOM 4599 C CA . SER B 1 258 ? -4.438 -22.938 6.055 1 96.12 258 SER B CA 1
ATOM 4600 C C . SER B 1 258 ? -4.152 -22.797 4.562 1 96.12 258 SER B C 1
ATOM 4602 O O . SER B 1 258 ? -3.652 -23.734 3.932 1 96.12 258 SER B O 1
ATOM 4604 N N . ILE B 1 259 ? -4.457 -21.656 4.051 1 97.56 259 ILE B N 1
ATOM 4605 C CA . ILE B 1 259 ? -4.277 -21.344 2.635 1 97.56 259 ILE B CA 1
ATOM 4606 C C . ILE B 1 259 ? -2.791 -21.312 2.297 1 97.56 259 ILE B C 1
ATOM 4608 O O . ILE B 1 259 ? -1.988 -20.75 3.055 1 97.56 259 ILE B O 1
ATOM 4612 N N . ASP B 1 260 ? -2.455 -21.922 1.17 1 95.94 260 ASP B N 1
ATOM 4613 C CA . ASP B 1 260 ? -1.037 -21.906 0.821 1 95.94 260 ASP B CA 1
ATOM 4614 C C . ASP B 1 260 ? -0.807 -21.141 -0.489 1 95.94 260 ASP B C 1
ATOM 4616 O O . ASP B 1 260 ? 0.333 -21 -0.933 1 95.94 260 ASP B O 1
ATOM 4620 N N . LEU B 1 261 ? -1.869 -20.656 -1.132 1 97.81 261 LEU B N 1
ATOM 4621 C CA . LEU B 1 261 ? -1.792 -19.719 -2.256 1 97.81 261 LEU B CA 1
ATOM 4622 C C . LEU B 1 261 ? -3.029 -18.828 -2.314 1 97.81 261 LEU B C 1
ATOM 4624 O O . LEU B 1 261 ? -4.156 -19.328 -2.193 1 97.81 261 LEU B O 1
ATOM 4628 N N . VAL B 1 262 ? -2.82 -17.562 -2.418 1 98.5 262 VAL B N 1
ATOM 4629 C CA . VAL B 1 262 ? -3.904 -16.609 -2.658 1 98.5 262 VAL B CA 1
ATOM 4630 C C . VAL B 1 262 ? -3.836 -16.094 -4.094 1 98.5 262 VAL B C 1
ATOM 4632 O O . VAL B 1 262 ? -2.766 -15.719 -4.578 1 98.5 262 VAL B O 1
ATOM 4635 N N . ILE B 1 263 ? -4.941 -16.141 -4.832 1 98.5 263 ILE B N 1
ATOM 4636 C CA . ILE B 1 263 ? -5.012 -15.594 -6.18 1 98.5 263 ILE B CA 1
ATOM 4637 C C . ILE B 1 263 ? -5.98 -14.406 -6.203 1 98.5 263 ILE B C 1
ATOM 4639 O O . ILE B 1 263 ? -7.16 -14.562 -5.879 1 98.5 263 ILE B O 1
ATOM 4643 N N . LEU B 1 264 ? -5.484 -13.281 -6.539 1 96.94 264 LEU B N 1
ATOM 4644 C CA . LEU B 1 264 ? -6.277 -12.062 -6.602 1 96.94 264 LEU B CA 1
ATOM 4645 C C . LEU B 1 264 ? -6.164 -11.414 -7.977 1 96.94 264 LEU B C 1
ATOM 4647 O O . LEU B 1 264 ? -5.098 -11.438 -8.594 1 96.94 264 LEU B O 1
ATOM 4651 N N . SER B 1 265 ? -7.293 -10.875 -8.43 1 94.31 265 SER B N 1
ATOM 4652 C CA . SER B 1 265 ? -7.207 -9.938 -9.547 1 94.31 265 SER B CA 1
ATOM 4653 C C . SER B 1 265 ? -6.52 -8.641 -9.133 1 94.31 265 SER B C 1
ATOM 4655 O O . SER B 1 265 ? -6.605 -8.234 -7.973 1 94.31 265 SER B O 1
ATOM 4657 N N . ALA B 1 266 ? -5.812 -8.055 -10.039 1 92.81 266 ALA B N 1
ATOM 4658 C CA . ALA B 1 266 ? -5.152 -6.789 -9.727 1 92.81 266 ALA B CA 1
ATOM 4659 C C . ALA B 1 266 ? -6.156 -5.758 -9.227 1 92.81 266 ALA B C 1
ATOM 4661 O O . ALA B 1 266 ? -5.863 -4.996 -8.297 1 92.81 266 ALA B O 1
ATOM 4662 N N . HIS B 1 267 ? -7.352 -5.809 -9.867 1 89.31 267 HIS B N 1
ATOM 4663 C CA . HIS B 1 267 ? -8.391 -4.871 -9.461 1 89.31 267 HIS B CA 1
ATOM 4664 C C . HIS B 1 267 ? -9.711 -5.59 -9.211 1 89.31 267 HIS B C 1
ATOM 4666 O O . HIS B 1 267 ? -9.922 -6.699 -9.711 1 89.31 267 HIS B O 1
ATOM 4672 N N . GLY B 1 268 ? -10.5 -4.941 -8.375 1 82.44 268 GLY B N 1
ATOM 4673 C CA . GLY B 1 268 ? -11.844 -5.414 -8.109 1 82.44 268 GLY B CA 1
ATOM 4674 C C . GLY B 1 268 ? -12.922 -4.523 -8.703 1 82.44 268 GLY B C 1
ATOM 4675 O O . GLY B 1 268 ? -12.75 -3.984 -9.797 1 82.44 268 GLY B O 1
ATOM 4676 N N . TYR B 1 269 ? -13.984 -4.445 -8.031 1 71.88 269 TYR B N 1
ATOM 4677 C CA . TYR B 1 269 ? -15.219 -3.812 -8.484 1 71.88 269 TYR B CA 1
ATOM 4678 C C . TYR B 1 269 ? -15.016 -2.318 -8.703 1 71.88 269 TYR B C 1
ATOM 4680 O O . TYR B 1 269 ? -15.719 -1.701 -9.508 1 71.88 269 TYR B O 1
ATOM 4688 N N . SER B 1 270 ? -14.008 -1.862 -7.949 1 62.97 270 SER B N 1
ATOM 4689 C CA . SER B 1 270 ? -13.984 -0.406 -8.031 1 62.97 270 SER B CA 1
ATOM 4690 C C . SER B 1 270 ? -13.625 0.062 -9.438 1 62.97 270 SER B C 1
ATOM 4692 O O . SER B 1 270 ? -12.938 -0.645 -10.18 1 62.97 270 SER B O 1
ATOM 4694 N N . GLY B 1 271 ? -14.438 0.651 -10.312 1 57.94 271 GLY B N 1
ATOM 4695 C CA . GLY B 1 271 ? -14.43 1.225 -11.648 1 57.94 271 GLY B CA 1
ATOM 4696 C C . GLY B 1 271 ? -13.047 1.319 -12.25 1 57.94 271 GLY B C 1
ATOM 4697 O O . GLY B 1 271 ? -12.25 0.384 -12.141 1 57.94 271 GLY B O 1
ATOM 4698 N N . GLN B 1 272 ? -12.617 2.379 -12.805 1 63.47 272 GLN B N 1
ATOM 4699 C CA . GLN B 1 272 ? -11.438 2.643 -13.617 1 63.47 272 GLN B CA 1
ATOM 4700 C C . GLN B 1 272 ? -10.164 2.596 -12.773 1 63.47 272 GLN B C 1
ATOM 4702 O O . GLN B 1 272 ? -10 3.393 -11.852 1 63.47 272 GLN B O 1
ATOM 4707 N N . PRO B 1 273 ? -9.406 1.581 -13.117 1 73.44 273 PRO B N 1
ATOM 4708 C CA . PRO B 1 273 ? -8.156 1.437 -12.367 1 73.44 273 PRO B CA 1
ATOM 4709 C C . PRO B 1 273 ? -7.246 2.656 -12.492 1 73.44 273 PRO B C 1
ATOM 4711 O O . PRO B 1 273 ? -6.922 3.074 -13.609 1 73.44 273 PRO B O 1
ATOM 4714 N N . ARG B 1 274 ? -7.02 3.352 -11.43 1 79.31 274 ARG B N 1
ATOM 4715 C CA . ARG B 1 274 ? -6.109 4.492 -11.367 1 79.31 274 ARG B CA 1
ATOM 4716 C C . ARG B 1 274 ? -4.738 4.07 -10.859 1 79.31 274 ARG B C 1
ATOM 4718 O O . ARG B 1 274 ? -3.742 4.762 -11.094 1 79.31 274 ARG B O 1
ATOM 4725 N N . TRP B 1 275 ? -4.703 2.963 -10.32 1 84.56 275 TRP B N 1
ATOM 4726 C CA . TRP B 1 275 ? -3.475 2.453 -9.719 1 84.56 275 TRP B CA 1
ATOM 4727 C C . TRP B 1 275 ? -3.164 1.047 -10.227 1 84.56 275 TRP B C 1
ATOM 4729 O O . TRP B 1 275 ? -4.039 0.366 -10.766 1 84.56 275 TRP B O 1
ATOM 4739 N N . PRO B 1 276 ? -1.948 0.621 -10.023 1 85.5 276 PRO B N 1
ATOM 4740 C CA . PRO B 1 276 ? -1.575 -0.688 -10.562 1 85.5 276 PRO B CA 1
ATOM 4741 C C . PRO B 1 276 ? -2.371 -1.833 -9.938 1 85.5 276 PRO B C 1
ATOM 4743 O O . PRO B 1 276 ? -2.643 -2.834 -10.609 1 85.5 276 PRO B O 1
ATOM 4746 N N . VAL B 1 277 ? -2.686 -1.626 -8.656 1 89.44 277 VAL B N 1
ATOM 4747 C CA . VAL B 1 277 ? -3.479 -2.65 -7.984 1 89.44 277 VAL B CA 1
ATOM 4748 C C . VAL B 1 277 ? -4.492 -1.992 -7.055 1 89.44 277 VAL B C 1
ATOM 4750 O O . VAL B 1 277 ? -4.32 -0.84 -6.648 1 89.44 277 VAL B O 1
ATOM 4753 N N . GLY B 1 278 ? -5.547 -2.746 -6.812 1 89.69 278 GLY B N 1
ATOM 4754 C CA . GLY B 1 278 ? -6.543 -2.27 -5.867 1 89.69 278 GLY B CA 1
ATOM 4755 C C . GLY B 1 278 ? -6.113 -2.418 -4.418 1 89.69 278 GLY B C 1
ATOM 4756 O O . GLY B 1 278 ? -5.062 -2.998 -4.137 1 89.69 278 GLY B O 1
ATOM 4757 N N . SER B 1 279 ? -6.926 -1.958 -3.523 1 88.5 279 SER B N 1
ATOM 4758 C CA . SER B 1 279 ? -6.59 -1.853 -2.107 1 88.5 279 SER B CA 1
ATOM 4759 C C . SER B 1 279 ? -6.43 -3.23 -1.474 1 88.5 279 SER B C 1
ATOM 4761 O O . SER B 1 279 ? -5.531 -3.441 -0.655 1 88.5 279 SER B O 1
ATOM 4763 N N . VAL B 1 280 ? -7.301 -4.184 -1.809 1 91.5 280 VAL B N 1
ATOM 4764 C CA . VAL B 1 280 ? -7.219 -5.516 -1.219 1 91.5 280 VAL B CA 1
ATOM 4765 C C . VAL B 1 280 ? -5.93 -6.199 -1.661 1 91.5 280 VAL B C 1
ATOM 4767 O O . VAL B 1 280 ? -5.191 -6.738 -0.835 1 91.5 280 VAL B O 1
ATOM 4770 N N . THR B 1 281 ? -5.688 -6.094 -2.957 1 93.62 281 THR B N 1
ATOM 4771 C CA . THR B 1 281 ? -4.465 -6.691 -3.486 1 93.62 281 THR B CA 1
ATOM 4772 C C . THR B 1 281 ? -3.23 -6.012 -2.895 1 93.62 281 THR B C 1
ATOM 4774 O O . THR B 1 281 ? -2.268 -6.684 -2.52 1 93.62 281 THR B O 1
ATOM 4777 N N . ALA B 1 282 ? -3.26 -4.719 -2.791 1 90.75 282 ALA B N 1
ATOM 4778 C CA . ALA B 1 282 ? -2.154 -3.986 -2.178 1 90.75 282 ALA B CA 1
ATOM 4779 C C . ALA B 1 282 ? -1.914 -4.453 -0.746 1 90.75 282 ALA B C 1
ATOM 4781 O O . ALA B 1 282 ? -0.767 -4.613 -0.323 1 90.75 282 ALA B O 1
ATOM 4782 N N . ASN B 1 283 ? -2.963 -4.617 -0.014 1 90.81 283 ASN B N 1
ATOM 4783 C CA . ASN B 1 283 ? -2.857 -5.078 1.366 1 90.81 283 ASN B CA 1
ATOM 4784 C C . ASN B 1 283 ? -2.191 -6.449 1.451 1 90.81 283 ASN B C 1
ATOM 4786 O O . ASN B 1 283 ? -1.306 -6.664 2.281 1 90.81 283 ASN B O 1
ATOM 4790 N N . PHE B 1 284 ? -2.557 -7.312 0.596 1 93.44 284 PHE B N 1
ATOM 4791 C CA . PHE B 1 284 ? -1.989 -8.656 0.619 1 93.44 284 PHE B CA 1
ATOM 4792 C C . PHE B 1 284 ? -0.521 -8.633 0.213 1 93.44 284 PHE B C 1
ATOM 4794 O O . PHE B 1 284 ? 0.274 -9.445 0.686 1 93.44 284 PHE B O 1
ATOM 4801 N N . ILE B 1 285 ? -0.201 -7.723 -0.727 1 92.19 285 ILE B N 1
ATOM 4802 C CA . ILE B 1 285 ? 1.208 -7.57 -1.072 1 92.19 285 ILE B CA 1
ATOM 4803 C C . ILE B 1 285 ? 2.004 -7.176 0.17 1 92.19 285 ILE B C 1
ATOM 4805 O O . ILE B 1 285 ? 3.035 -7.781 0.472 1 92.19 285 ILE B O 1
ATOM 4809 N N . MET B 1 286 ? 1.497 -6.332 0.898 1 86 286 MET B N 1
ATOM 4810 C CA . MET B 1 286 ? 2.227 -5.719 2.006 1 86 286 MET B CA 1
ATOM 4811 C C . MET B 1 286 ? 2.195 -6.617 3.238 1 86 286 MET B C 1
ATOM 4813 O O . MET B 1 286 ? 3.164 -6.668 3.998 1 86 286 MET B O 1
ATOM 4817 N N . TYR B 1 287 ? 1.086 -7.375 3.4 1 86 287 TYR B N 1
ATOM 4818 C CA . TYR B 1 287 ? 0.919 -7.988 4.715 1 86 287 TYR B CA 1
ATOM 4819 C C . TYR B 1 287 ? 0.633 -9.477 4.586 1 86 287 TYR B C 1
ATOM 4821 O O . TYR B 1 287 ? 0.535 -10.188 5.59 1 86 287 TYR B O 1
ATOM 4829 N N . GLY B 1 288 ? 0.484 -9.891 3.414 1 89.75 288 GLY B N 1
ATOM 4830 C CA . GLY B 1 288 ? 0.193 -11.305 3.23 1 89.75 288 GLY B CA 1
ATOM 4831 C C . GLY B 1 288 ? 1.312 -12.211 3.709 1 89.75 288 GLY B C 1
ATOM 4832 O O . GLY B 1 288 ? 2.48 -11.812 3.713 1 89.75 288 GLY B O 1
ATOM 4833 N N . THR B 1 289 ? 0.92 -13.438 4.078 1 88.56 289 THR B N 1
ATOM 4834 C CA . THR B 1 289 ? 1.887 -14.383 4.617 1 88.56 289 THR B CA 1
ATOM 4835 C C . THR B 1 289 ? 2.025 -15.594 3.701 1 88.56 289 THR B C 1
ATOM 4837 O O . THR B 1 289 ? 2.799 -16.516 3.986 1 88.56 289 THR B O 1
ATOM 4840 N N . THR B 1 290 ? 1.275 -15.633 2.676 1 93.56 290 THR B N 1
ATOM 4841 C CA . THR B 1 290 ? 1.262 -16.734 1.724 1 93.56 290 THR B CA 1
ATOM 4842 C C . THR B 1 290 ? 1.665 -16.25 0.332 1 93.56 290 THR B C 1
ATOM 4844 O O . THR B 1 290 ? 1.556 -15.062 0.025 1 93.56 290 THR B O 1
ATOM 4847 N N . PRO B 1 291 ? 2.207 -17.219 -0.492 1 96.5 291 PRO B N 1
ATOM 4848 C CA . PRO B 1 291 ? 2.391 -16.828 -1.893 1 96.5 291 PRO B CA 1
ATOM 4849 C C . PRO B 1 291 ? 1.141 -16.203 -2.5 1 96.5 291 PRO B C 1
ATOM 4851 O O . PRO B 1 291 ? 0.021 -16.609 -2.178 1 96.5 291 PRO B O 1
ATOM 4854 N N . LEU B 1 292 ? 1.379 -15.195 -3.271 1 97.75 292 LEU B N 1
ATOM 4855 C CA . LEU B 1 292 ? 0.3 -14.383 -3.828 1 97.75 292 LEU B CA 1
ATOM 4856 C C . LEU B 1 292 ? 0.415 -14.297 -5.348 1 97.75 292 LEU B C 1
ATOM 4858 O O . LEU B 1 292 ? 1.419 -13.805 -5.867 1 97.75 292 LEU B O 1
ATOM 4862 N N . LEU B 1 293 ? -0.591 -14.82 -6.043 1 98.44 293 LEU B N 1
ATOM 4863 C CA . LEU B 1 293 ? -0.698 -14.609 -7.484 1 98.44 293 LEU B CA 1
ATOM 4864 C C . LEU B 1 293 ? -1.626 -13.438 -7.793 1 98.44 293 LEU B C 1
ATOM 4866 O O . LEU B 1 293 ? -2.795 -13.445 -7.398 1 98.44 293 LEU B O 1
ATOM 4870 N N . ILE B 1 294 ? -1.112 -12.461 -8.367 1 96.94 294 ILE B N 1
ATOM 4871 C CA . ILE B 1 294 ? -1.885 -11.328 -8.852 1 96.94 294 ILE B CA 1
ATOM 4872 C C . ILE B 1 294 ? -2.098 -11.445 -10.359 1 96.94 294 ILE B C 1
ATOM 4874 O O . ILE B 1 294 ? -1.139 -11.398 -11.133 1 96.94 294 ILE B O 1
ATOM 4878 N N . VAL B 1 295 ? -3.309 -11.602 -10.789 1 96.38 295 VAL B N 1
ATOM 4879 C CA . VAL B 1 295 ? -3.639 -11.695 -12.203 1 96.38 295 VAL B CA 1
ATOM 4880 C C . VAL B 1 295 ? -4.051 -10.32 -12.727 1 96.38 295 VAL B C 1
ATOM 4882 O O . VAL B 1 295 ? -4.988 -9.703 -12.211 1 96.38 295 VAL B O 1
ATOM 4885 N N . GLN B 1 296 ? -3.322 -9.898 -13.672 1 90.25 296 GLN B N 1
ATOM 4886 C CA . GLN B 1 296 ? -3.629 -8.602 -14.25 1 90.25 296 GLN B CA 1
ATOM 4887 C C . GLN B 1 296 ? -4.914 -8.648 -15.07 1 90.25 296 GLN B C 1
ATOM 4889 O O . GLN B 1 296 ? -5.117 -9.578 -15.859 1 90.25 296 GLN B O 1
ATOM 4894 N N . ASP B 1 297 ? -5.801 -7.699 -14.875 1 82.25 297 ASP B N 1
ATOM 4895 C CA . ASP B 1 297 ? -7.121 -7.695 -15.5 1 82.25 297 ASP B CA 1
ATOM 4896 C C . ASP B 1 297 ? -7.215 -6.617 -16.578 1 82.25 297 ASP B C 1
ATOM 4898 O O . ASP B 1 297 ? -8.25 -6.48 -17.234 1 82.25 297 ASP B O 1
ATOM 4902 N N . LEU B 1 298 ? -6.172 -5.828 -16.734 1 82.19 298 LEU B N 1
ATOM 4903 C CA . LEU B 1 298 ? -6.215 -4.742 -17.719 1 82.19 298 LEU B CA 1
ATOM 4904 C C . LEU B 1 298 ? -5.664 -5.203 -19.062 1 82.19 298 LEU B C 1
ATOM 4906 O O . LEU B 1 298 ? -4.691 -5.957 -19.109 1 82.19 298 LEU B O 1
ATOM 4910 N N . GLY B 1 299 ? -6.383 -4.777 -20.047 1 76.31 299 GLY B N 1
ATOM 4911 C CA . GLY B 1 299 ? -5.859 -5.008 -21.391 1 76.31 299 GLY B CA 1
ATOM 4912 C C . GLY B 1 299 ? -4.629 -4.18 -21.688 1 76.31 299 GLY B C 1
ATOM 4913 O O . GLY B 1 299 ? -4.25 -3.303 -20.922 1 76.31 299 GLY B O 1
ATOM 4914 N N . PRO B 1 300 ? -3.988 -4.484 -22.734 1 73.56 300 PRO B N 1
ATOM 4915 C CA . PRO B 1 300 ? -2.746 -3.791 -23.094 1 73.56 300 PRO B CA 1
ATOM 4916 C C . PRO B 1 300 ? -2.926 -2.279 -23.203 1 73.56 300 PRO B C 1
ATOM 4918 O O . PRO B 1 300 ? -2.049 -1.518 -22.781 1 73.56 300 PRO B O 1
ATOM 4921 N N . ASP B 1 301 ? -4.078 -1.874 -23.719 1 74.75 301 ASP B N 1
ATOM 4922 C CA . ASP B 1 301 ? -4.316 -0.446 -23.906 1 74.75 301 ASP B CA 1
ATOM 4923 C C . ASP B 1 301 ? -4.492 0.254 -22.562 1 74.75 301 ASP B C 1
ATOM 4925 O O . ASP B 1 301 ? -3.965 1.348 -22.344 1 74.75 301 ASP B O 1
ATOM 4929 N N . GLN B 1 302 ? -5.215 -0.402 -21.734 1 76.5 302 GLN B N 1
ATOM 4930 C CA . GLN B 1 302 ? -5.449 0.163 -20.406 1 76.5 302 GLN B CA 1
ATOM 4931 C C . GLN B 1 302 ? -4.16 0.213 -19.594 1 76.5 302 GLN B C 1
ATOM 4933 O O . GLN B 1 302 ? -3.92 1.172 -18.859 1 76.5 302 GLN B O 1
ATOM 4938 N N . GLN B 1 303 ? -3.342 -0.715 -19.891 1 72.75 303 GLN B N 1
ATOM 4939 C CA . GLN B 1 303 ? -2.053 -0.779 -19.219 1 72.75 303 GLN B CA 1
ATOM 4940 C C . GLN B 1 303 ? -1.153 0.383 -19.625 1 72.75 303 GLN B C 1
ATOM 4942 O O . GLN B 1 303 ? -0.531 1.026 -18.781 1 72.75 303 GLN B O 1
ATOM 4947 N N . ALA B 1 304 ? -1.2 0.618 -20.859 1 71.06 304 ALA B N 1
ATOM 4948 C CA . ALA B 1 304 ? -0.389 1.709 -21.391 1 71.06 304 ALA B CA 1
ATOM 4949 C C . ALA B 1 304 ? -0.844 3.055 -20.828 1 71.06 304 ALA B C 1
ATOM 4951 O O . ALA B 1 304 ? -0.017 3.91 -20.5 1 71.06 304 ALA B O 1
ATOM 4952 N N . LEU B 1 305 ? -2.117 3.193 -20.688 1 71.81 305 LEU B N 1
ATOM 4953 C CA . LEU B 1 305 ? -2.672 4.441 -20.172 1 71.81 305 LEU B CA 1
ATOM 4954 C C . LEU B 1 305 ? -2.305 4.633 -18.703 1 71.81 305 LEU B C 1
ATOM 4956 O O . LEU B 1 305 ? -1.932 5.734 -18.297 1 71.81 305 LEU B O 1
ATOM 4960 N N . LEU B 1 306 ? -2.402 3.568 -17.984 1 72.25 306 LEU B N 1
ATOM 4961 C CA . LEU B 1 306 ? -2.07 3.629 -16.578 1 72.25 306 LEU B CA 1
ATOM 4962 C C . LEU B 1 306 ? -0.595 3.957 -16.375 1 72.25 306 LEU B C 1
ATOM 4964 O O . LEU B 1 306 ? -0.244 4.746 -15.492 1 72.25 306 LEU B O 1
ATOM 4968 N N . PHE B 1 307 ? 0.122 3.416 -17.234 1 66.31 307 PHE B N 1
ATOM 4969 C CA . PHE B 1 307 ? 1.559 3.656 -17.156 1 66.31 307 PHE B CA 1
ATOM 4970 C C . PHE B 1 307 ? 1.878 5.113 -17.469 1 66.31 307 PHE B C 1
ATOM 4972 O O . PHE B 1 307 ? 2.68 5.742 -16.766 1 66.31 307 PHE B O 1
ATOM 4979 N N . ALA B 1 308 ? 1.193 5.605 -18.406 1 66.12 308 ALA B N 1
ATOM 4980 C CA . ALA B 1 308 ? 1.411 6.988 -18.812 1 66.12 308 ALA B CA 1
ATOM 4981 C C . ALA B 1 308 ? 0.974 7.957 -17.719 1 66.12 308 ALA B C 1
ATOM 4983 O O . ALA B 1 308 ? 1.661 8.945 -17.453 1 66.12 308 ALA B O 1
ATOM 4984 N N . GLU B 1 309 ? -0.073 7.594 -17.109 1 66.19 309 GLU B N 1
ATOM 4985 C CA . GLU B 1 309 ? -0.608 8.445 -16.062 1 66.19 309 GLU B CA 1
ATOM 4986 C C . GLU B 1 309 ? 0.298 8.438 -14.828 1 66.19 309 GLU B C 1
ATOM 4988 O O . GLU B 1 309 ? 0.506 9.477 -14.195 1 66.19 309 GLU B O 1
ATOM 4993 N N . HIS B 1 310 ? 0.784 7.328 -14.648 1 64.5 310 HIS B N 1
ATOM 4994 C CA . HIS B 1 310 ? 1.67 7.195 -13.5 1 64.5 310 HIS B CA 1
ATOM 4995 C C . HIS B 1 310 ? 2.959 7.984 -13.703 1 64.5 310 HIS B C 1
ATOM 4997 O O . HIS B 1 310 ? 3.422 8.672 -12.789 1 64.5 310 HIS B O 1
ATOM 5003 N N . ILE B 1 311 ? 3.445 7.914 -14.867 1 61.5 311 ILE B N 1
ATOM 5004 C CA . ILE B 1 311 ? 4.66 8.648 -15.195 1 61.5 311 ILE B CA 1
ATOM 5005 C C . ILE B 1 311 ? 4.395 10.148 -15.125 1 61.5 311 ILE B C 1
ATOM 5007 O O . ILE B 1 311 ? 5.227 10.906 -14.625 1 61.5 311 ILE B O 1
ATOM 5011 N N . ALA B 1 312 ? 3.229 10.477 -15.531 1 61.06 312 ALA B N 1
ATOM 5012 C CA . ALA B 1 312 ? 2.855 11.891 -15.516 1 61.06 312 ALA B CA 1
ATOM 5013 C C . ALA B 1 312 ? 2.732 12.414 -14.094 1 61.06 312 ALA B C 1
ATOM 5015 O O . ALA B 1 312 ? 3.141 13.539 -13.797 1 61.06 312 ALA B O 1
ATOM 5016 N N . HIS B 1 313 ? 2.189 11.578 -13.336 1 60 313 HIS B N 1
ATOM 5017 C CA . HIS B 1 313 ? 1.997 11.961 -11.938 1 60 313 HIS B CA 1
ATOM 5018 C C . HIS B 1 313 ? 3.334 12.109 -11.219 1 60 313 HIS B C 1
ATOM 5020 O O . HIS B 1 313 ? 3.49 12.992 -10.375 1 60 313 HIS B O 1
ATOM 5026 N N . GLN B 1 314 ? 4.152 11.219 -11.539 1 56.56 314 GLN B N 1
ATOM 5027 C CA . GLN B 1 314 ? 5.473 11.258 -10.922 1 56.56 314 GLN B CA 1
ATOM 5028 C C . GLN B 1 314 ? 6.254 12.492 -11.359 1 56.56 314 GLN B C 1
ATOM 5030 O O . GLN B 1 314 ? 7.09 13 -10.609 1 56.56 314 GLN B O 1
ATOM 5035 N N . GLN B 1 315 ? 6.125 12.797 -12.711 1 51.03 315 GLN B N 1
ATOM 5036 C CA . GLN B 1 315 ? 6.895 13.906 -13.266 1 51.03 315 GLN B CA 1
ATOM 5037 C C . GLN B 1 315 ? 6.262 15.242 -12.898 1 51.03 315 GLN B C 1
ATOM 5039 O O . GLN B 1 315 ? 6.66 16.281 -13.422 1 51.03 315 GLN B O 1
ATOM 5044 N N . GLY B 1 316 ? 5.602 15.328 -11.664 1 46.41 316 GLY B N 1
ATOM 5045 C CA . GLY B 1 316 ? 5.223 16.641 -11.156 1 46.41 316 GLY B CA 1
ATOM 5046 C C . GLY B 1 316 ? 4.012 17.219 -11.859 1 46.41 316 GLY B C 1
ATOM 5047 O O . GLY B 1 316 ? 3.98 18.422 -12.172 1 46.41 316 GLY B O 1
ATOM 5048 N N . GLY B 1 317 ? 2.666 16.562 -12.023 1 45.81 317 GLY B N 1
ATOM 5049 C CA . GLY B 1 317 ? 1.345 17.125 -12.25 1 45.81 317 GLY B CA 1
ATOM 5050 C C . GLY B 1 317 ? 1.061 17.406 -13.711 1 45.81 317 GLY B C 1
ATOM 5051 O O . GLY B 1 317 ? 0.231 18.266 -14.031 1 45.81 317 GLY B O 1
ATOM 5052 N N . VAL B 1 318 ? 1.834 17.172 -14.695 1 32.19 318 VAL B N 1
ATOM 5053 C CA . VAL B 1 318 ? 1.377 17.531 -16.031 1 32.19 318 VAL B CA 1
ATOM 5054 C C . VAL B 1 318 ? 0.253 16.578 -16.469 1 32.19 318 VAL B C 1
ATOM 5056 O O . VAL B 1 318 ? 0.431 15.367 -16.484 1 32.19 318 VAL B O 1
ATOM 5059 N N . ARG B 1 319 ? -0.968 17.047 -16.406 1 35.94 319 ARG B N 1
ATOM 5060 C CA . ARG B 1 319 ? -2.182 16.438 -16.938 1 35.94 319 ARG B CA 1
ATOM 5061 C C . ARG B 1 319 ? -1.945 15.867 -18.328 1 35.94 319 ARG B C 1
ATOM 5063 O O . ARG B 1 319 ? -1.583 16.609 -19.25 1 35.94 319 ARG B O 1
ATOM 5070 N N . ILE B 1 320 ? -1.552 14.609 -18.562 1 32.91 320 ILE B N 1
ATOM 5071 C CA . ILE B 1 320 ? -1.73 14.164 -19.938 1 32.91 320 ILE B CA 1
ATOM 5072 C C . ILE B 1 320 ? -3.219 14.094 -20.266 1 32.91 320 ILE B C 1
ATOM 5074 O O . ILE B 1 320 ? -3.969 13.344 -19.641 1 32.91 320 ILE B O 1
ATOM 5078 N N . HIS B 1 321 ? -3.781 15.078 -20.859 1 28.16 321 HIS B N 1
ATOM 5079 C CA . HIS B 1 321 ? -5.109 15.094 -21.469 1 28.16 321 HIS B CA 1
ATOM 5080 C C . HIS B 1 321 ? -5.32 13.883 -22.359 1 28.16 321 HIS B C 1
ATOM 5082 O O . HIS B 1 321 ? -4.715 13.789 -23.438 1 28.16 321 HIS B O 1
ATOM 5088 N N . VAL B 1 322 ? -5.523 12.797 -21.8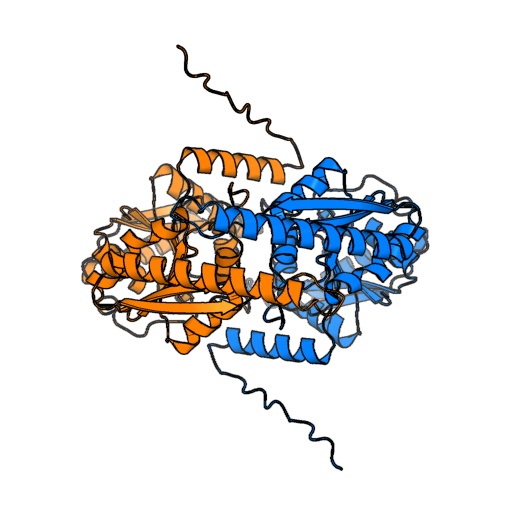59 1 32.28 322 VAL B N 1
ATOM 5089 C CA . VAL B 1 322 ? -5.93 11.789 -22.828 1 32.28 322 VAL B CA 1
ATOM 5090 C C . VAL B 1 322 ? -7.258 12.188 -23.469 1 32.28 322 VAL B C 1
ATOM 5092 O O . VAL B 1 322 ? -8.266 12.359 -22.766 1 32.28 322 VAL B O 1
ATOM 5095 N N . SER B 1 323 ? -7.32 12.648 -24.672 1 28.25 323 SER B N 1
ATOM 5096 C CA . SER B 1 323 ? -8.492 12.891 -25.516 1 28.25 323 SER B CA 1
ATOM 5097 C C . SER B 1 323 ? -9.367 11.648 -25.625 1 28.25 323 SER B C 1
ATOM 5099 O O . SER B 1 323 ? -8.898 10.594 -26.062 1 28.25 323 SER B O 1
ATOM 5101 N N . ARG B 1 324 ? -10.227 11.352 -24.719 1 30.17 324 ARG B N 1
ATOM 5102 C CA . ARG B 1 324 ? -11.305 10.406 -24.984 1 30.17 324 ARG B CA 1
ATOM 5103 C C . ARG B 1 324 ? -11.898 10.625 -26.375 1 30.17 324 ARG B C 1
ATOM 5105 O O . ARG B 1 324 ? -12.617 11.602 -26.609 1 30.17 324 ARG B O 1
ATOM 5112 N N . THR B 1 325 ? -11.266 10.25 -27.453 1 29.31 325 THR B N 1
ATOM 5113 C CA . THR B 1 325 ? -11.984 10.18 -28.719 1 29.31 325 THR B CA 1
ATOM 5114 C C . THR B 1 325 ? -13.258 9.352 -28.578 1 29.31 325 THR B C 1
ATOM 5116 O O . THR B 1 325 ? -13.203 8.172 -28.219 1 29.31 325 THR B O 1
ATOM 5119 N N . SER B 1 326 ? -14.367 9.961 -28.25 1 27.92 326 SER B N 1
ATOM 5120 C CA . SER B 1 326 ? -15.742 9.523 -28.453 1 27.92 326 SER B CA 1
ATOM 5121 C C . SER B 1 326 ? -15.914 8.883 -29.828 1 27.92 326 SER B C 1
ATOM 5123 O O . SER B 1 326 ? -15.766 9.555 -30.859 1 27.92 326 SER B O 1
ATOM 5125 N N . ALA B 1 327 ? -15.617 7.711 -30.172 1 29.11 327 ALA B N 1
ATOM 5126 C CA . ALA B 1 327 ? -16.109 7.039 -31.375 1 29.11 327 ALA B CA 1
ATOM 5127 C C . ALA B 1 327 ? -17.625 7.121 -31.469 1 29.11 327 ALA B C 1
ATOM 5129 O O . ALA B 1 327 ? -18.344 6.547 -30.641 1 29.11 327 ALA B O 1
ATOM 5130 N N . HIS B 1 328 ? -18.203 8.25 -31.922 1 27.97 328 HIS B N 1
ATOM 5131 C CA . HIS B 1 328 ? -19.547 8.312 -32.5 1 27.97 328 HIS B CA 1
ATOM 5132 C C . HIS B 1 328 ? -19.75 7.211 -33.531 1 27.97 328 HIS B C 1
ATOM 5134 O O . HIS B 1 328 ? -18.984 7.094 -34.469 1 27.97 328 HIS B O 1
ATOM 5140 N N . PRO B 1 329 ? -20.359 6.129 -33.156 1 27.61 329 PRO B N 1
ATOM 5141 C CA . PRO B 1 329 ? -20.828 5.266 -34.25 1 27.61 329 PRO B CA 1
ATOM 5142 C C . PRO B 1 329 ? -21.531 6.039 -35.375 1 27.61 329 PRO B C 1
ATOM 5144 O O . PRO B 1 329 ? -22.203 7.035 -35.094 1 27.61 329 PRO B O 1
ATOM 5147 N N . THR B 1 330 ? -20.875 6.254 -36.469 1 27.38 330 THR B N 1
ATOM 5148 C CA . THR B 1 330 ? -21.594 6.609 -37.688 1 27.38 330 THR B CA 1
ATOM 5149 C C . THR B 1 330 ? -22.844 5.742 -37.844 1 27.38 330 THR B C 1
ATOM 5151 O O . THR B 1 330 ? -22.781 4.523 -37.656 1 27.38 330 THR B O 1
ATOM 5154 N N . GLU B 1 331 ? -24 6.398 -38.031 1 22.02 331 GLU B N 1
ATOM 5155 C CA . GLU B 1 331 ? -25.062 5.914 -38.938 1 22.02 331 GLU B CA 1
ATOM 5156 C C . GLU B 1 331 ? -24.531 5.68 -40.344 1 22.02 331 GLU B C 1
ATOM 5158 O O . GLU B 1 331 ? -23.75 6.477 -40.844 1 22.02 331 GLU B O 1
#

Secondary structure (DSSP, 8-state):
---EEEEE--S-HHHHTTHHHHHHHHHHHT-EEEEEEEE-SHHHHTTTS---HHHHHHHHHHHHHHHHHHHHHHHTTT--EEEEEEES-HHHHHHHHHHHTT--EEEEES--TT---SSSS-HHHHHHHHH--SEEEEE-TT----S-GGG----EEEEE--SSTTGGGGHHHHHHHHHHHTPEEEEEEEE-------SSPPPHHHHHHHHHHHHHHHHHHHHHHHHHHHHS-SSEEEEEEE-S-HHHHHHHHHHHTT-SEEEEES--SSSS--SSS-HHHHHHHHH--S-EEEE----HHHHHHHHHHHHHHHTTS--------------/---EEEEE--S-HHHHTTHHHHHHHHHHHT-EEEEEEEE-SHHHHTTTS---HHHHHHHHHHHHHHHHHHHHHHHTTT--EEEEEEES-HHHHHHHHHHHTT--EEEEES--TT---SSSS-HHHHHHHHH--SEEEEE-TT----S-GGG----EEEEE--SSTTGGGGHHHHHHHHHHHTPEEEEEEEE-------SSPPPHHHHHHHHHHHHHHHHHHHHHHHHHHHHS-SSEEEEEEE-S-HHHHHHHHHHHTT-SEEEEES--SSSS--SSS-HHHHHHHHH--S-EEEE----HHHHHHHHHHHHHHHTTS--------------

InterPro domains:
  IPR006015 Universal stress protein A family [PR01438] (154-172)
  IPR006015 Universal stress protein A family [PR01438] (256-268)
  IPR006015 Universal stress protein A family [PR01438] (274-296)
  IPR006016 UspA [PF00582] (1-140)
  IPR006016 UspA [PF00582] (154-295)
  IPR014729 Rossmann-like alpha/beta/alpha sandwich fold [G3DSA:3.40.50.620] (1-141)
  IPR014729 Rossmann-like alpha/beta/alpha sandwich fold [G3DSA:3.40.50.620] (152-298)

Organism: NCBI:txid1204385